Protein AF-0000000074100593 (afdb_homodimer)

Nearest PDB structures (foldseek):
  7r8c-assembly1_A  TM=8.767E-01  e=1.304E-09  Homo sapiens
  8i3d-assembly1_B  TM=8.468E-01  e=4.452E-08  Arabidopsis thaliana
  7r8b-assembly1_B  TM=9.069E-01  e=3.909E-07  Homo sapiens
  7jr7-assembly1_B  TM=8.847E-01  e=7.041E-07  Homo sapiens
  7r87-assembly1_B  TM=8.872E-01  e=1.388E-06  Homo sapiens

Organism: Heligmosomoides polygyrus (NCBI:txid6339)

pLDDT: mean 82.45, std 17.66, range [32.66, 98.19]

Foldseek 3Di:
DLVVLLVVLVVVLQVLLVVLFQPDDDLVCVLVVVVLLLCLLVVLLVSDQLVLQVVLLVVLVVVLVCVVVVNDDLVCVLVVVCVVCLVSLLVSSLVSLVRNLVRNPWDPDPVLSVLVSLLSSLLSLLSNLLSLLLNLQPSDSVRSSVCSCVLQVLLSCLLLSNDAPVRDDPVCVVVSVLRSSHDQLVNVCRTHPPVVVPPPPVPPNCVVPSCPVNPVPDSVVVVVSSVVSSVVSNVSSSVSNVVVSVVSD/DLVVLLVVLVVVLQVLLVVLFQPDDDLVCVLVVVVLLLCLLVVLLVSDQLVLQVVLLVVLVVVLVCVVVVNDDLVCVLVVVCVVCLVSLLVSSLVSLVRNLVRNPWDPDPVLSVLVSLLSSLLSLLSNLLSLLLNLQPSDSVRSSVCSCVLQVLLSCLLLSNDAPVRDDPVCVVVSVLRSSHDQLVNVCRTHPPVVVVPPPPPPSCVVCSCPVNPPPDSVVSVVSSVVSSVVSNVSSSVSNVVVSVVSD

InterPro domains:
  IPR013525 ABC-2 type transporter, transmembrane domain [PF01061] (4-182)
  IPR050352 ATP-binding cassette subfamily G transporters [PTHR48041] (4-238)

Secondary structure (DSSP, 8-state):
-HHHHHHHHHHHHHHHHHHTTT----GGGHHHHHHHHHHHHHHHHHHHHHHHHHHHHHHHHHHHHHHHTTS--HHHHHHHHHHHHTTHHHHHHHHHHHHHHHHTT----HHHHHHHHHHHHHHHHHHHHHHHHHHHHH-SHHHHHHHHHHHHHHHHHTSSSSS-GGGS-GGGHHHHHT-TTSPPHHHHHHHHHHHHHHSS--SS--------------HHHHHHHHHHHHHHHHHHHHHHHHHHHHHH-/-HHHHHHHHHHHHHHHHHHTTT----GGGHHHHHHHHHHHHHHHHHHHHHHHHHHHHHHHHHHHHHHHTTS--HHHHHHHHHHHHTTHHHHHHHHHHHHHHHHTT----HHHHHHHHHHHHHHHHHHHHHHHHHHHHH-SHHHHHHHHHHHHHHHHHTSSSSS-GGGS-GGGHHHHHT-TTSPPHHHHHHHHHHHHHHSS--SS--------------HHHHHHHHHHHHHHHHHHHHHHHHHHHHHH-

Radius of gyration: 22.61 Å; Cα contacts (8 Å, |Δi|>4): 669; chains: 2; bounding box: 53×69×55 Å

Solvent-accessible surface area (backbone atoms only — not comparable to full-atom values): 25545 Å² total; per-residue (Å²): 110,67,67,58,47,50,50,40,39,50,52,44,21,51,50,54,13,58,52,38,43,54,60,66,89,40,78,80,29,48,57,28,57,56,22,49,58,50,46,53,50,50,46,50,36,58,53,46,23,68,35,42,25,53,55,48,18,56,49,45,58,53,48,51,53,37,34,72,70,66,74,46,53,71,65,57,48,52,54,50,51,53,60,67,44,43,59,56,52,42,49,51,44,37,54,30,43,57,46,27,47,61,40,29,55,46,62,95,40,70,71,58,48,52,49,52,35,52,50,45,23,43,41,36,44,35,38,41,23,51,24,44,25,38,21,39,64,57,52,40,48,67,59,22,42,46,50,49,38,63,61,47,50,60,25,52,53,33,22,50,81,32,37,39,64,88,58,51,45,79,92,44,50,67,55,36,72,62,14,77,43,32,66,47,56,44,49,62,49,60,49,51,34,52,68,50,62,69,46,86,67,76,77,74,64,64,57,66,71,66,55,54,69,71,57,84,62,53,61,61,57,47,52,49,50,43,53,48,48,28,53,53,37,39,47,52,18,48,53,31,39,51,52,49,53,57,67,71,98,107,66,69,58,46,51,52,40,40,49,52,46,20,51,52,53,13,57,52,39,45,54,61,66,88,41,77,79,29,46,59,27,55,55,22,50,57,49,46,54,50,48,48,50,34,58,54,46,22,69,37,43,25,54,56,46,17,57,50,46,58,52,48,51,54,38,31,70,68,65,74,47,54,71,65,58,49,53,53,50,50,54,59,66,46,44,60,56,51,42,49,51,44,39,53,28,42,57,45,27,44,61,39,29,55,45,61,94,40,70,70,58,47,51,49,52,37,52,50,45,23,44,42,35,44,34,37,40,21,51,26,45,25,38,20,39,65,57,53,39,49,66,60,22,43,45,49,48,39,61,61,48,51,62,26,52,52,34,23,47,80,31,35,36,63,86,57,50,45,79,92,45,50,67,55,37,72,63,14,77,43,32,65,47,55,45,48,62,47,58,49,52,34,52,68,51,62,68,45,86,69,77,77,73,63,65,56,65,69,65,52,53,67,71,57,84,61,53,60,62,57,46,51,48,50,44,51,48,49,28,53,52,37,39,47,50,18,49,52,32,40,50,52,49,52,57,66,71,98

Structure (mmCIF, N/CA/C/O backbone):
data_AF-0000000074100593-mo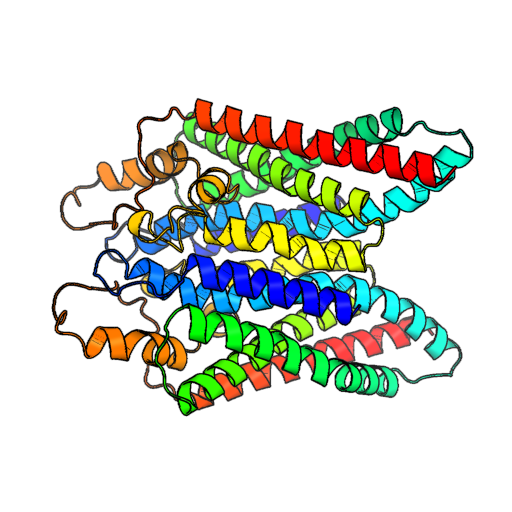del_v1
#
loop_
_entity.id
_entity.type
_entity.pdbx_description
1 polymer 'ABC2_membrane domain-containing protein'
#
loop_
_atom_site.group_PDB
_atom_site.id
_atom_site.type_symbol
_atom_site.label_atom_id
_atom_site.label_alt_id
_atom_site.label_comp_id
_atom_site.label_asym_id
_atom_site.label_entity_id
_atom_site.label_seq_id
_atom_site.pdbx_PDB_ins_code
_atom_site.Cartn_x
_atom_site.Cartn_y
_atom_site.Cartn_z
_atom_site.occupancy
_atom_site.B_iso_or_equiv
_atom_site.auth_seq_id
_atom_site.auth_comp_id
_atom_site.auth_asym_id
_atom_site.auth_atom_id
_atom_site.pdbx_PDB_model_num
ATOM 1 N N . LEU A 1 1 ? -10.727 -18.328 1.391 1 80.25 1 LEU A N 1
ATOM 2 C CA . LEU A 1 1 ? -10.023 -17.062 1.415 1 80.25 1 LEU A CA 1
ATOM 3 C C . LEU A 1 1 ? -10.859 -15.992 2.115 1 80.25 1 LEU A C 1
ATOM 5 O O . LEU A 1 1 ? -10.328 -15.18 2.879 1 80.25 1 LEU A O 1
ATOM 9 N N . ILE A 1 2 ? -12.227 -16.234 2.109 1 85.88 2 ILE A N 1
ATOM 10 C CA . ILE A 1 2 ? -13.102 -15.211 2.682 1 85.88 2 ILE A CA 1
ATOM 11 C C . ILE A 1 2 ? -12.938 -15.188 4.199 1 85.88 2 ILE A C 1
ATOM 13 O O . ILE A 1 2 ? -12.992 -14.125 4.82 1 85.88 2 ILE A O 1
ATOM 17 N N . LYS A 1 3 ? -12.688 -16.312 4.816 1 91.25 3 LYS A N 1
ATOM 18 C CA . LYS A 1 3 ? -12.5 -16.375 6.266 1 91.25 3 LYS A CA 1
ATOM 19 C C . LYS A 1 3 ? -11.211 -15.664 6.68 1 91.25 3 LYS A C 1
ATOM 21 O O . LYS A 1 3 ? -11.188 -14.945 7.684 1 91.25 3 LYS A O 1
ATOM 26 N N . VAL A 1 4 ? -10.211 -15.828 5.914 1 91.81 4 VAL A N 1
ATOM 27 C CA . VAL A 1 4 ? -8.922 -15.195 6.195 1 91.81 4 VAL A CA 1
ATOM 28 C C . VAL A 1 4 ? -9.039 -13.688 6.016 1 91.81 4 VAL A C 1
ATOM 30 O O . VAL A 1 4 ? -8.508 -12.914 6.816 1 91.81 4 VAL A O 1
ATOM 33 N N . GLN A 1 5 ? -9.773 -13.281 5.016 1 94.44 5 GLN A N 1
ATOM 34 C CA . GLN A 1 5 ? -9.969 -11.859 4.75 1 94.44 5 GLN A CA 1
ATOM 35 C C . GLN A 1 5 ? -10.805 -11.203 5.848 1 94.44 5 GLN A C 1
ATOM 37 O O . GLN A 1 5 ? -10.555 -10.055 6.219 1 94.44 5 GLN A O 1
ATOM 42 N N . LEU A 1 6 ? -11.789 -11.961 6.262 1 95.12 6 LEU A N 1
ATOM 43 C CA . LEU A 1 6 ? -12.602 -11.453 7.363 1 95.12 6 LEU A CA 1
ATOM 44 C C . LEU A 1 6 ? -11.75 -11.25 8.617 1 95.12 6 LEU A C 1
ATOM 46 O O . LEU A 1 6 ? -11.875 -10.234 9.297 1 95.12 6 LEU A O 1
ATOM 50 N N . PHE A 1 7 ? -10.969 -12.219 8.867 1 95.94 7 PHE A N 1
ATOM 51 C CA . PHE A 1 7 ? -10.062 -12.125 10.008 1 95.94 7 PHE A CA 1
ATOM 52 C C . PHE A 1 7 ? -9.141 -10.922 9.859 1 95.94 7 PHE A C 1
ATOM 54 O O . PHE A 1 7 ? -8.961 -10.148 10.805 1 95.94 7 PHE A O 1
ATOM 61 N N . GLN A 1 8 ? -8.555 -10.82 8.719 1 95.38 8 GLN A N 1
ATOM 62 C CA . GLN A 1 8 ? -7.656 -9.711 8.438 1 95.38 8 GLN A CA 1
ATOM 63 C C . GLN A 1 8 ? -8.367 -8.375 8.586 1 95.38 8 GLN A C 1
ATOM 65 O O . GLN A 1 8 ? -7.816 -7.43 9.164 1 95.38 8 GLN A O 1
ATOM 70 N N . THR A 1 9 ? -9.594 -8.273 8.078 1 96.19 9 THR A N 1
ATOM 71 C CA . THR A 1 9 ? -10.367 -7.039 8.133 1 96.19 9 THR A CA 1
ATOM 72 C C . THR A 1 9 ? -10.68 -6.656 9.578 1 96.19 9 THR A C 1
ATOM 74 O O . THR A 1 9 ? -10.531 -5.492 9.961 1 96.19 9 THR A O 1
ATOM 77 N N . MET A 1 10 ? -10.992 -7.613 10.32 1 96.81 10 MET A N 1
ATOM 78 C CA . MET A 1 10 ? -11.336 -7.367 11.719 1 96.81 10 MET A CA 1
ATOM 79 C C . MET A 1 10 ? -10.109 -6.918 12.508 1 96.81 10 MET A C 1
ATOM 81 O O . MET A 1 10 ? -10.18 -5.965 13.289 1 96.81 10 MET A O 1
ATOM 85 N N . ILE A 1 11 ? -9.016 -7.539 12.305 1 95.88 11 ILE A N 1
ATOM 86 C CA . ILE A 1 11 ? -7.789 -7.211 13.031 1 95.88 11 ILE A CA 1
ATOM 87 C C . ILE A 1 11 ? -7.332 -5.805 12.656 1 95.88 11 ILE A C 1
ATOM 89 O O . ILE A 1 11 ? -7.016 -4.992 13.531 1 95.88 11 ILE A O 1
ATOM 93 N N . CYS A 1 12 ? -7.285 -5.516 11.383 1 94.75 12 CYS A N 1
ATOM 94 C CA . CYS A 1 12 ? -6.867 -4.195 10.922 1 94.75 12 CYS A CA 1
ATOM 95 C C . CYS A 1 12 ? -7.809 -3.113 11.438 1 94.75 12 CYS A C 1
ATOM 97 O O . CYS A 1 12 ? -7.367 -2.039 11.852 1 94.75 12 CYS A O 1
ATOM 99 N N . ALA A 1 13 ? -9.102 -3.455 11.422 1 95.44 13 ALA A N 1
ATOM 100 C CA . ALA A 1 13 ? -10.094 -2.496 11.898 1 95.44 13 ALA A CA 1
ATOM 101 C C . ALA A 1 13 ? -9.93 -2.229 13.391 1 95.44 13 ALA A C 1
ATOM 103 O O . ALA A 1 13 ? -9.984 -1.077 13.836 1 95.44 13 ALA A O 1
ATOM 104 N N . LEU A 1 14 ? -9.719 -3.271 14.141 1 94.88 14 LEU A N 1
ATOM 105 C CA . LEU A 1 14 ? -9.562 -3.135 15.586 1 94.88 14 LEU A CA 1
ATOM 106 C C . LEU A 1 14 ? -8.297 -2.359 15.93 1 94.88 14 LEU A C 1
ATOM 108 O O . LEU A 1 14 ? -8.305 -1.5 16.812 1 94.88 14 LEU A O 1
ATOM 112 N N . ILE A 1 15 ? -7.27 -2.621 15.234 1 91.31 15 ILE A N 1
ATOM 113 C CA . ILE A 1 15 ? -6.02 -1.914 15.477 1 91.31 15 ILE A CA 1
ATOM 114 C C . ILE A 1 15 ? -6.191 -0.432 15.148 1 91.31 15 ILE A C 1
ATOM 116 O O . ILE A 1 15 ? -5.832 0.432 15.953 1 91.31 15 ILE A O 1
ATOM 120 N N . THR A 1 16 ? -6.754 -0.162 14.016 1 89.69 16 THR A N 1
ATOM 121 C CA . THR A 1 16 ? -6.98 1.224 13.617 1 89.69 16 THR A CA 1
ATOM 122 C C . THR A 1 16 ? -7.914 1.924 14.602 1 89.69 16 THR A C 1
ATOM 124 O O . THR A 1 16 ? -7.676 3.072 14.977 1 89.69 16 THR A O 1
ATOM 127 N N . GLY A 1 17 ? -8.938 1.24 14.984 1 89.69 17 GLY A N 1
ATOM 128 C CA . GLY A 1 17 ? -9.859 1.793 15.961 1 89.69 17 GLY A CA 1
ATOM 129 C C . GLY A 1 17 ? -9.211 2.074 17.297 1 89.69 17 GLY A C 1
ATOM 130 O O . GLY A 1 17 ? -9.531 3.072 17.953 1 89.69 17 GLY A O 1
ATOM 131 N N . MET A 1 18 ? -8.312 1.251 17.688 1 90.25 18 MET A N 1
ATOM 132 C CA . MET A 1 18 ? -7.621 1.434 18.953 1 90.25 18 MET A CA 1
ATOM 133 C C . MET A 1 18 ? -6.633 2.592 18.875 1 90.25 18 MET A C 1
ATOM 135 O O . MET A 1 18 ? -6.434 3.311 19.859 1 90.25 18 MET A O 1
ATOM 139 N N . VAL A 1 19 ? -6.035 2.764 17.828 1 86.44 19 VAL A N 1
ATOM 140 C CA . VAL A 1 19 ? -5.07 3.84 17.625 1 86.44 19 VAL A CA 1
ATOM 141 C C . VAL A 1 19 ? -5.777 5.191 17.719 1 86.44 19 VAL A C 1
ATOM 143 O O . VAL A 1 19 ? -5.254 6.137 18.312 1 86.44 19 VAL A O 1
ATOM 146 N N . TYR A 1 20 ? -6.898 5.25 17.156 1 85.5 20 TYR A N 1
ATOM 147 C CA . TYR A 1 20 ? -7.629 6.512 17.125 1 85.5 20 TYR A CA 1
ATOM 148 C C . TYR A 1 20 ? -8.82 6.473 18.078 1 85.5 20 TYR A C 1
ATOM 150 O O . TYR A 1 20 ? -9.844 7.113 17.828 1 85.5 20 TYR A O 1
ATOM 158 N N . PHE A 1 21 ? -8.656 5.715 19.109 1 87.62 21 PHE A N 1
ATOM 159 C CA . PHE A 1 21 ? -9.773 5.504 20.016 1 87.62 21 PHE A CA 1
ATOM 160 C C . PHE A 1 21 ? -10.203 6.816 20.672 1 87.62 21 PHE A C 1
ATOM 162 O O . PHE A 1 21 ? -9.445 7.41 21.438 1 87.62 21 PHE A O 1
ATOM 169 N N . GLN A 1 22 ? -11.359 7.305 20.344 1 82.38 22 GLN A N 1
ATOM 170 C CA . GLN A 1 22 ? -11.984 8.484 20.922 1 82.38 22 GLN A CA 1
ATOM 171 C C . GLN A 1 22 ? -10.984 9.633 21.062 1 82.38 22 GLN A C 1
ATOM 173 O O . GLN A 1 22 ? -10.859 10.227 22.141 1 82.38 22 GLN A O 1
ATOM 178 N N . THR A 1 23 ? -10.391 9.953 20.016 1 75.62 23 THR A N 1
ATOM 179 C CA . THR A 1 23 ? -9.43 11.047 20 1 75.62 23 THR A CA 1
ATOM 180 C C . THR A 1 23 ? -10.117 12.375 20.312 1 75.62 23 THR A C 1
ATOM 182 O O . THR A 1 23 ? -11.125 12.719 19.703 1 75.62 23 THR A O 1
ATOM 185 N N . ALA A 1 24 ? -9.562 13.008 21.359 1 71.44 24 ALA A N 1
ATOM 186 C CA . ALA A 1 24 ? -10.141 14.281 21.781 1 71.44 24 ALA A CA 1
ATOM 187 C C . ALA A 1 24 ? -9.875 15.375 20.75 1 71.44 24 ALA A C 1
ATOM 189 O O . ALA A 1 24 ? -8.805 15.406 20.141 1 71.44 24 ALA A O 1
ATOM 190 N N . ILE A 1 25 ? -10.797 16.125 20.562 1 67.75 25 ILE A N 1
ATOM 191 C CA . ILE A 1 25 ? -10.664 17.219 19.609 1 67.75 25 ILE A CA 1
ATOM 192 C C . ILE A 1 25 ? -10.016 18.422 20.281 1 67.75 25 ILE A C 1
ATOM 194 O O . ILE A 1 25 ? -10.57 18.984 21.219 1 67.75 25 ILE A O 1
ATOM 198 N N . SER A 1 26 ? -8.789 18.547 19.969 1 67.81 26 SER A N 1
ATOM 199 C CA . SER A 1 26 ? -8.039 19.719 20.406 1 67.81 26 SER A CA 1
ATOM 200 C C . SER A 1 26 ? -7.18 20.281 19.281 1 67.81 26 SER A C 1
ATOM 202 O O . SER A 1 26 ? -7.062 19.672 18.219 1 67.81 26 SER A O 1
ATOM 204 N N . ALA A 1 27 ? -6.711 21.516 19.406 1 62.88 27 ALA A N 1
ATOM 205 C CA . ALA A 1 27 ? -5.836 22.125 18.406 1 62.88 27 ALA A CA 1
ATOM 206 C C . ALA A 1 27 ? -4.613 21.25 18.141 1 62.88 27 ALA A C 1
ATOM 208 O O . ALA A 1 27 ? -4.137 21.172 17 1 62.88 27 ALA A O 1
ATOM 209 N N . ASP A 1 28 ? -4.277 20.531 19.188 1 65.38 28 ASP A N 1
ATOM 210 C CA . ASP A 1 28 ? -3.066 19.719 19.078 1 65.38 28 ASP A CA 1
ATOM 211 C C . ASP A 1 28 ? -3.355 18.391 18.391 1 65.38 28 ASP A C 1
ATOM 213 O O . ASP A 1 28 ? -2.445 17.75 17.859 1 65.38 28 ASP A O 1
ATOM 217 N N . THR A 1 29 ? -4.676 18.078 18.328 1 70.06 29 THR A N 1
ATOM 218 C CA . THR A 1 29 ? -4.984 16.75 17.797 1 70.06 29 THR A CA 1
ATOM 219 C C . THR A 1 29 ? -5.742 16.859 16.484 1 70.06 29 THR A C 1
ATOM 221 O O . THR A 1 29 ? -6.25 15.859 15.961 1 70.06 29 THR A O 1
ATOM 224 N N . ILE A 1 30 ? -5.766 18.062 15.961 1 67.69 30 ILE A N 1
ATOM 225 C CA . ILE A 1 30 ? -6.539 18.281 14.742 1 67.69 30 ILE A CA 1
ATOM 226 C C . ILE A 1 30 ? -5.961 17.453 13.602 1 67.69 30 ILE A C 1
ATOM 228 O O . ILE A 1 30 ? -6.703 16.891 12.797 1 67.69 30 ILE A O 1
ATOM 232 N N . ILE A 1 31 ? -4.648 17.375 13.531 1 68.5 31 ILE A N 1
ATOM 233 C CA . ILE A 1 31 ? -3.986 16.609 12.492 1 68.5 31 ILE A CA 1
ATOM 234 C C . ILE A 1 31 ? -4.367 15.133 12.625 1 68.5 31 ILE A C 1
ATOM 236 O O . ILE A 1 31 ? -4.594 14.445 11.625 1 68.5 31 ILE A O 1
ATOM 240 N N . SER A 1 32 ? -4.57 14.734 13.867 1 74.88 32 SER A N 1
ATOM 241 C CA . SER A 1 32 ? -4.91 13.336 14.109 1 74.88 32 SER A CA 1
ATOM 242 C C . SER A 1 32 ? -6.34 13.031 13.672 1 74.88 32 SER A C 1
ATOM 244 O O . SER A 1 32 ? -6.629 11.922 13.219 1 74.88 32 SER A O 1
ATOM 246 N N . ILE A 1 33 ? -7.113 13.984 13.766 1 72.19 33 ILE A N 1
ATOM 247 C CA . ILE A 1 33 ? -8.5 13.781 13.359 1 72.19 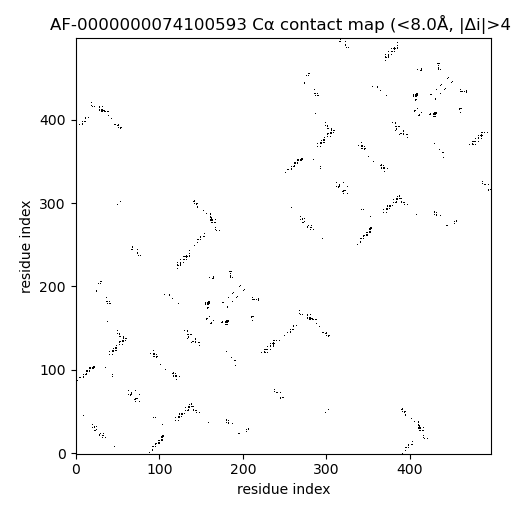33 ILE A CA 1
ATOM 248 C C . ILE A 1 33 ? -8.57 13.641 11.836 1 72.19 33 ILE A C 1
ATOM 250 O O . ILE A 1 33 ? -9.273 12.758 11.328 1 72.19 33 ILE A O 1
ATOM 254 N N . ASN A 1 34 ? -7.809 14.461 11.156 1 71.44 34 ASN A N 1
ATOM 255 C CA . ASN A 1 34 ? -7.727 14.312 9.711 1 71.44 34 ASN A CA 1
ATOM 256 C C . ASN A 1 34 ? -7.055 13 9.32 1 71.44 34 ASN A C 1
ATOM 258 O O . ASN A 1 34 ? -7.406 12.391 8.305 1 71.44 34 ASN A O 1
ATOM 262 N N . GLY A 1 35 ? -6.168 12.609 10.164 1 77.19 35 GLY A N 1
ATOM 263 C CA . GLY A 1 35 ? -5.461 11.359 9.93 1 77.19 35 GLY A CA 1
ATOM 264 C C . GLY A 1 35 ? -6.363 10.141 9.984 1 77.19 35 GLY A C 1
ATOM 265 O O . GLY A 1 35 ? -6.148 9.172 9.258 1 77.19 35 GLY A O 1
ATOM 266 N N . ILE A 1 36 ? -7.438 10.258 10.75 1 78.25 36 ILE A N 1
ATOM 267 C CA . ILE A 1 36 ? -8.367 9.133 10.875 1 78.25 36 ILE A CA 1
ATOM 268 C C . ILE A 1 36 ? -9.062 8.891 9.539 1 78.25 36 ILE A C 1
ATOM 270 O O . ILE A 1 36 ? -9.156 7.75 9.078 1 78.25 36 ILE A O 1
ATOM 274 N N . LEU A 1 37 ? -9.484 9.938 8.922 1 76 37 LEU A N 1
ATOM 275 C CA . LEU A 1 37 ? -10.234 9.812 7.684 1 76 37 LEU A CA 1
ATOM 276 C C . LEU A 1 37 ? -9.344 9.312 6.555 1 76 37 LEU A C 1
ATOM 278 O O . LEU A 1 37 ? -9.75 8.453 5.762 1 76 37 LEU A O 1
ATOM 282 N N . PHE A 1 38 ? -8.219 9.797 6.543 1 78.88 38 PHE A N 1
ATOM 283 C CA . PHE A 1 38 ? -7.293 9.367 5.504 1 78.88 38 PHE A CA 1
ATOM 284 C C . PHE A 1 38 ? -6.891 7.914 5.703 1 78.88 38 PHE A C 1
ATOM 286 O O . PHE A 1 38 ? -6.77 7.156 4.738 1 78.88 38 PHE A O 1
ATOM 293 N N . ASN A 1 39 ? -6.719 7.57 6.938 1 83.5 39 ASN A N 1
ATOM 294 C CA . ASN A 1 39 ? -6.352 6.184 7.223 1 83.5 39 ASN A CA 1
ATOM 295 C C . ASN A 1 39 ? -7.484 5.223 6.875 1 83.5 39 ASN A C 1
ATOM 297 O O . ASN A 1 39 ? -7.234 4.098 6.441 1 83.5 39 ASN A O 1
ATOM 301 N N . LEU A 1 40 ? -8.633 5.691 7.074 1 83.44 40 LEU A N 1
ATOM 302 C CA . LEU A 1 40 ? -9.781 4.855 6.75 1 83.44 40 LEU A CA 1
ATOM 303 C C . LEU A 1 40 ? -9.797 4.504 5.27 1 83.44 40 LEU A C 1
ATOM 305 O O . LEU A 1 40 ? -9.883 3.328 4.906 1 83.44 40 LEU A O 1
ATOM 309 N N . VAL A 1 41 ? -9.594 5.5 4.43 1 82.56 41 VAL A N 1
ATOM 310 C CA . VAL A 1 41 ? -9.648 5.305 2.986 1 82.56 41 VAL A CA 1
ATOM 311 C C . VAL A 1 41 ? -8.43 4.5 2.533 1 82.56 41 VAL A C 1
ATOM 313 O O . VAL A 1 41 ? -8.562 3.541 1.766 1 82.56 41 VAL A O 1
ATOM 316 N N . ARG A 1 42 ? -7.352 4.879 2.996 1 85.81 42 ARG A N 1
ATOM 317 C CA . ARG A 1 42 ? -6.109 4.227 2.602 1 85.81 42 ARG A CA 1
ATOM 318 C C . ARG A 1 42 ? -6.098 2.762 3.021 1 85.81 42 ARG A C 1
ATOM 320 O O . ARG A 1 42 ? -5.711 1.889 2.242 1 85.81 42 ARG A O 1
ATOM 327 N N . ASN A 1 43 ? -6.531 2.486 4.254 1 90.44 43 ASN A N 1
ATOM 328 C CA . ASN A 1 43 ? -6.508 1.122 4.77 1 90.44 43 ASN A CA 1
ATOM 329 C C . ASN A 1 43 ? -7.398 0.196 3.945 1 90.44 43 ASN A C 1
ATOM 331 O O . ASN A 1 43 ? -7.023 -0.946 3.67 1 90.44 43 ASN A O 1
ATOM 335 N N . LEU A 1 44 ? -8.523 0.689 3.59 1 89.31 44 LEU A N 1
ATOM 336 C CA . LEU A 1 44 ? -9.43 -0.12 2.783 1 89.31 44 LEU A CA 1
ATOM 337 C C . LEU A 1 44 ? -8.797 -0.478 1.443 1 89.31 44 LEU A C 1
ATOM 339 O O . LEU A 1 44 ? -8.898 -1.62 0.99 1 89.31 44 LEU A O 1
ATOM 343 N N . ASN A 1 45 ? -8.148 0.454 0.863 1 87.31 45 ASN A N 1
ATOM 344 C CA . ASN A 1 45 ? -7.484 0.21 -0.413 1 87.31 45 ASN A CA 1
ATOM 345 C C . ASN A 1 45 ? -6.316 -0.764 -0.262 1 87.31 45 ASN A C 1
ATOM 347 O O . ASN A 1 45 ? -6.184 -1.704 -1.047 1 87.31 45 ASN A O 1
ATOM 351 N N . PHE A 1 46 ? -5.609 -0.631 0.78 1 87.06 46 PHE A N 1
ATOM 352 C CA . PHE A 1 46 ? -4.41 -1.441 0.963 1 87.06 46 PHE A CA 1
ATOM 353 C C . PHE A 1 46 ? -4.773 -2.861 1.379 1 87.06 46 PHE A C 1
ATOM 355 O O . PHE A 1 46 ? -4.043 -3.809 1.079 1 87.06 46 PHE A O 1
ATOM 362 N N . MET A 1 47 ? -5.859 -2.986 1.997 1 90.81 47 MET A N 1
ATOM 363 C CA . MET A 1 47 ? -6.262 -4.305 2.482 1 90.81 47 MET A CA 1
ATOM 364 C C . MET A 1 47 ? -6.715 -5.195 1.328 1 90.81 47 MET A C 1
ATOM 366 O O . MET A 1 47 ? -6.461 -6.398 1.333 1 90.81 47 MET A O 1
ATOM 370 N N . PHE A 1 48 ? -7.242 -4.578 0.292 1 93.69 48 PHE A N 1
ATOM 371 C CA . PHE A 1 48 ? -7.93 -5.445 -0.658 1 93.69 48 PHE A CA 1
ATOM 372 C C . PHE A 1 48 ? -7.312 -5.32 -2.047 1 93.69 48 PHE A C 1
ATOM 374 O O . PHE A 1 48 ? -7.363 -6.266 -2.838 1 93.69 48 PHE A O 1
ATOM 381 N N . GLN A 1 49 ? -6.723 -4.262 -2.342 1 94.62 49 GLN A N 1
ATOM 382 C CA . GLN A 1 49 ? -6.34 -3.98 -3.723 1 94.62 49 GLN A CA 1
ATOM 383 C C . GLN A 1 49 ? -5.188 -4.875 -4.168 1 94.62 49 GLN A C 1
ATOM 385 O O . GLN A 1 49 ? -5.277 -5.551 -5.195 1 94.62 49 GLN A O 1
ATOM 390 N N . PHE A 1 50 ? -4.137 -4.93 -3.393 1 93.06 50 PHE A N 1
ATOM 391 C CA . PHE A 1 50 ? -2.951 -5.68 -3.793 1 93.06 50 PHE A CA 1
ATOM 392 C C . PHE A 1 50 ? -3.191 -7.18 -3.674 1 93.06 50 PHE A C 1
ATOM 394 O O . PHE A 1 50 ? -2.686 -7.961 -4.484 1 93.06 50 PHE A O 1
ATOM 401 N N . GLN A 1 51 ? -3.979 -7.535 -2.746 1 93.31 51 GLN A N 1
ATOM 402 C CA . GLN A 1 51 ? -4.254 -8.953 -2.525 1 93.31 51 GLN A CA 1
ATOM 403 C C . GLN A 1 51 ? -5.141 -9.516 -3.635 1 93.31 51 GLN A C 1
ATOM 405 O O . GLN A 1 51 ? -5.094 -10.711 -3.922 1 93.31 51 GLN A O 1
ATOM 410 N N . ALA A 1 52 ? -5.875 -8.703 -4.277 1 95 52 ALA A N 1
ATOM 411 C CA . ALA A 1 52 ? -6.812 -9.148 -5.305 1 95 52 ALA A CA 1
ATOM 412 C C . ALA A 1 52 ? -6.078 -9.578 -6.57 1 95 52 ALA A C 1
ATOM 414 O O . ALA A 1 52 ? -6.531 -10.477 -7.285 1 95 52 ALA A O 1
ATOM 415 N N . VAL A 1 53 ? -4.926 -9.102 -6.812 1 96.25 53 VAL A N 1
ATOM 416 C CA . VAL A 1 53 ? -4.258 -9.266 -8.094 1 96.25 53 VAL A CA 1
ATOM 417 C C . VAL A 1 53 ? -3.828 -10.727 -8.273 1 96.25 53 VAL A C 1
ATOM 419 O O . VAL A 1 53 ? -4.164 -11.359 -9.273 1 96.25 53 VAL A O 1
ATOM 422 N N . PRO A 1 54 ? -3.152 -11.305 -7.281 1 95.06 54 PRO A N 1
ATOM 423 C CA . PRO A 1 54 ? -2.762 -12.703 -7.484 1 95.06 54 PRO A CA 1
ATOM 424 C C . PRO A 1 54 ? -3.963 -13.641 -7.609 1 95.06 54 PRO A C 1
ATOM 426 O O . PRO A 1 54 ? -3.908 -14.617 -8.352 1 95.06 54 PRO A O 1
ATOM 429 N N . VAL A 1 55 ? -4.996 -13.352 -6.941 1 92.81 55 VAL A N 1
ATOM 430 C CA . VAL A 1 55 ? -6.203 -14.172 -7.023 1 92.81 55 VAL A CA 1
ATOM 431 C C . VAL A 1 55 ? -6.809 -14.062 -8.422 1 92.81 55 VAL A C 1
ATOM 433 O O . VAL A 1 55 ? -7.184 -15.078 -9.023 1 92.81 55 VAL A O 1
ATOM 436 N N . LEU A 1 56 ? -6.816 -12.914 -8.945 1 95.69 56 LEU A N 1
ATOM 437 C CA . LEU A 1 56 ? -7.402 -12.672 -10.25 1 95.69 56 LEU A CA 1
ATOM 438 C C . LEU A 1 56 ? -6.566 -13.312 -11.352 1 95.69 56 LEU A C 1
ATOM 440 O O . LEU A 1 56 ? -7.109 -13.93 -12.273 1 95.69 56 LEU A O 1
ATOM 444 N N . THR A 1 57 ? -5.273 -13.203 -11.258 1 95.19 57 THR A N 1
ATOM 445 C CA . THR A 1 57 ? -4.41 -13.734 -12.305 1 95.19 57 THR A CA 1
ATOM 446 C C . THR A 1 57 ? -4.434 -15.266 -12.297 1 95.19 57 THR A C 1
ATOM 448 O O . THR A 1 57 ? -4.363 -15.898 -13.352 1 95.19 57 THR A O 1
ATOM 451 N N . MET A 1 58 ? -4.512 -15.828 -11.109 1 92.56 58 MET A N 1
ATOM 452 C CA . MET A 1 58 ? -4.613 -17.281 -11.023 1 92.56 58 MET A CA 1
ATOM 453 C C . MET A 1 58 ? -5.902 -17.781 -11.672 1 92.56 58 MET A C 1
ATOM 455 O O . MET A 1 58 ? -5.891 -18.766 -12.406 1 92.56 58 MET A O 1
ATOM 459 N N . GLU A 1 59 ? -6.945 -17.078 -11.398 1 93.25 59 GLU A N 1
ATOM 460 C CA . GLU A 1 59 ? -8.234 -17.453 -11.977 1 93.25 59 GLU A CA 1
ATOM 461 C C . GLU A 1 59 ? -8.25 -17.219 -13.484 1 93.25 59 GLU A C 1
ATOM 463 O O . GLU A 1 59 ? -8.906 -17.953 -14.227 1 93.25 59 GLU A O 1
ATOM 468 N N . LEU A 1 60 ? -7.582 -16.203 -13.875 1 93.62 60 LEU A N 1
ATOM 469 C CA . LEU A 1 60 ? -7.52 -15.844 -15.281 1 93.62 60 LEU A CA 1
ATOM 470 C C . LEU A 1 60 ? -6.879 -16.969 -16.094 1 93.62 60 LEU A C 1
ATOM 472 O O . LEU A 1 60 ? -7.332 -17.266 -17.203 1 93.62 60 LEU A O 1
ATOM 476 N N . THR A 1 61 ? -5.844 -17.547 -15.57 1 91.31 61 THR A N 1
ATOM 477 C CA . THR A 1 61 ? -5.156 -18.641 -16.25 1 91.31 61 THR A CA 1
ATOM 478 C C . THR A 1 61 ? -6.086 -19.828 -16.438 1 91.31 61 THR A C 1
ATOM 480 O O . THR A 1 61 ? -6.105 -20.453 -17.516 1 91.31 61 THR A O 1
ATOM 483 N N . ILE A 1 62 ? -6.848 -20.094 -15.461 1 92.69 62 ILE A N 1
ATOM 484 C CA . ILE A 1 62 ? -7.812 -21.188 -15.516 1 92.69 62 ILE A CA 1
ATOM 485 C C . ILE A 1 62 ? -8.93 -20.844 -16.5 1 92.69 62 ILE A C 1
ATOM 487 O O . ILE A 1 62 ? -9.32 -21.672 -17.312 1 92.69 62 ILE A O 1
ATOM 491 N N . MET A 1 63 ? -9.375 -19.656 -16.406 1 93.69 63 MET A N 1
ATOM 492 C CA . MET A 1 63 ? -10.477 -19.203 -17.266 1 93.69 63 MET A CA 1
ATOM 493 C C . MET A 1 63 ? -10.078 -19.25 -18.734 1 93.69 63 MET A C 1
ATOM 495 O O . MET A 1 63 ? -10.883 -19.641 -19.578 1 93.69 63 MET A O 1
ATOM 499 N N . LEU A 1 64 ? -8.898 -18.906 -19.094 1 93.62 64 LEU A N 1
ATOM 500 C CA . LEU A 1 64 ? -8.438 -18.906 -20.469 1 93.62 64 LEU A CA 1
ATOM 501 C C . LEU A 1 64 ? -8.398 -20.328 -21.031 1 93.62 64 LEU A C 1
ATOM 503 O O . LEU A 1 64 ? -8.727 -20.547 -22.203 1 93.62 64 LEU A O 1
ATOM 507 N N . ARG A 1 65 ? -8.055 -21.234 -20.156 1 92.69 65 ARG A N 1
ATOM 508 C CA . ARG A 1 65 ? -8.047 -22.625 -20.562 1 92.69 65 ARG A CA 1
ATOM 509 C C . ARG A 1 65 ? -9.461 -23.141 -20.812 1 92.69 65 ARG A C 1
ATOM 511 O O . ARG A 1 65 ? -9.727 -23.812 -21.797 1 92.69 65 ARG A O 1
ATOM 518 N N . GLU A 1 66 ? -10.297 -22.797 -19.938 1 92.12 66 GLU A N 1
ATOM 519 C CA . GLU A 1 66 ? -11.688 -23.219 -20.047 1 92.12 66 GLU A CA 1
ATOM 520 C C . GLU A 1 66 ? -12.367 -22.562 -21.234 1 92.12 66 GLU A C 1
ATOM 522 O O . GLU A 1 66 ? -13.219 -23.156 -21.891 1 92.12 66 GLU A O 1
ATOM 527 N N . ASN A 1 67 ? -12.039 -21.391 -21.484 1 92.69 67 ASN A N 1
ATOM 528 C CA . ASN A 1 67 ? -12.578 -20.656 -22.641 1 92.69 67 ASN A CA 1
ATOM 529 C C . ASN A 1 67 ? -12.125 -21.281 -23.953 1 92.69 67 ASN A C 1
ATOM 531 O O . ASN A 1 67 ? -12.914 -21.422 -24.891 1 92.69 67 ASN A O 1
ATOM 535 N N . ALA A 1 68 ? -10.914 -21.609 -24.016 1 92 68 ALA A N 1
ATOM 536 C CA . ALA A 1 68 ? -10.359 -22.25 -25.219 1 92 68 ALA A CA 1
ATOM 537 C C . ALA A 1 68 ? -11.039 -23.594 -25.484 1 92 68 ALA A C 1
ATOM 539 O O . ALA A 1 68 ? -11.188 -24 -26.641 1 92 68 ALA A O 1
ATOM 540 N N . ASN A 1 69 ? -11.469 -24.188 -24.391 1 93.12 69 ASN A N 1
ATOM 541 C CA . ASN A 1 69 ? -12.156 -25.469 -24.516 1 93.12 69 ASN A CA 1
ATOM 542 C C . ASN A 1 69 ? -13.656 -25.281 -24.75 1 93.12 69 ASN A C 1
ATOM 544 O O . ASN A 1 69 ? -14.406 -26.266 -24.812 1 93.12 69 ASN A O 1
ATOM 548 N N . GLY A 1 70 ? -14.094 -24.062 -24.781 1 89.62 70 GLY A N 1
ATOM 549 C CA . GLY A 1 70 ? -15.477 -23.75 -25.109 1 89.62 70 GLY A CA 1
ATOM 550 C C . GLY A 1 70 ? -16.422 -23.922 -23.938 1 89.62 70 GLY A C 1
ATOM 551 O O . GLY A 1 70 ? -17.625 -24.031 -24.109 1 89.62 70 GLY A O 1
ATOM 552 N N . ILE A 1 71 ? -15.891 -23.969 -22.766 1 88.38 71 ILE A N 1
ATOM 553 C CA . ILE A 1 71 ? -16.703 -24.203 -21.594 1 88.38 71 ILE A CA 1
ATOM 554 C C . ILE A 1 71 ? -17.422 -22.922 -21.188 1 88.38 71 ILE A C 1
ATOM 556 O O . ILE A 1 71 ? -18.625 -22.922 -20.906 1 88.38 71 ILE A O 1
ATOM 560 N N . TYR A 1 72 ? -16.578 -21.781 -21.094 1 86.19 72 TYR A N 1
ATOM 561 C CA . TYR A 1 72 ? -17.109 -20.484 -20.703 1 86.19 72 TYR A CA 1
ATOM 562 C C . TYR A 1 72 ? -16.766 -19.422 -21.734 1 86.19 72 TYR A C 1
ATOM 564 O O . TYR A 1 72 ? -15.703 -19.469 -22.359 1 86.19 72 TYR A O 1
ATOM 572 N N . THR A 1 73 ? -17.719 -18.5 -21.828 1 92.12 73 THR A N 1
ATOM 573 C CA . THR A 1 73 ? -17.391 -17.312 -22.594 1 92.12 73 THR A CA 1
ATOM 574 C C . THR A 1 73 ? -16.75 -16.25 -21.688 1 92.12 73 THR A C 1
ATOM 576 O O . THR A 1 73 ? -16.922 -16.297 -20.453 1 92.12 73 THR A O 1
ATOM 579 N N . SER A 1 74 ? -15.984 -15.367 -22.234 1 94.81 74 SER A N 1
ATOM 580 C CA . SER A 1 74 ? -15.336 -14.297 -21.484 1 94.81 74 SER A CA 1
ATOM 581 C C . SER A 1 74 ? -16.375 -13.438 -20.766 1 94.81 74 SER A C 1
ATOM 583 O O . SER A 1 74 ? -16.156 -13.023 -19.625 1 94.81 74 SER A O 1
ATOM 585 N N . THR A 1 75 ? -17.5 -13.164 -21.391 1 95.88 75 THR A N 1
ATOM 586 C CA . THR A 1 75 ? -18.547 -12.328 -20.812 1 95.88 75 THR A CA 1
ATOM 587 C C . THR A 1 75 ? -19.188 -13.016 -19.609 1 95.88 75 THR A C 1
ATOM 589 O O . THR A 1 75 ? -19.391 -12.383 -18.562 1 95.88 75 THR A O 1
ATOM 592 N N . ALA A 1 76 ? -19.484 -14.305 -19.75 1 94.88 76 ALA A N 1
ATOM 593 C CA . ALA A 1 76 ? -20.094 -15.055 -18.656 1 94.88 76 ALA A CA 1
ATOM 594 C C . ALA A 1 76 ? -19.156 -15.109 -17.453 1 94.88 76 ALA A C 1
ATOM 596 O O . ALA A 1 76 ? -19.594 -14.961 -16.312 1 94.88 76 ALA A O 1
ATOM 597 N N . TYR A 1 77 ? -17.938 -15.312 -17.781 1 94.44 77 TYR A N 1
ATOM 598 C CA . TYR A 1 77 ? -16.953 -15.352 -16.703 1 94.44 77 TYR A CA 1
ATOM 599 C C . TYR A 1 77 ? -16.859 -14 -16 1 94.44 77 TYR A C 1
ATOM 601 O O . TYR A 1 77 ? -16.922 -13.93 -14.766 1 94.44 77 TYR A O 1
ATOM 609 N N . PHE A 1 78 ? -16.719 -12.961 -16.797 1 96.31 78 PHE A N 1
ATOM 610 C CA . PHE A 1 78 ? -16.484 -11.641 -16.234 1 96.31 78 PHE A CA 1
ATOM 611 C C . PHE A 1 78 ? -17.688 -11.188 -15.406 1 96.31 78 PHE A C 1
ATOM 613 O O . PHE A 1 78 ? -17.531 -10.688 -14.289 1 96.31 78 PHE A O 1
ATOM 620 N N . ILE A 1 79 ? -18.891 -11.367 -15.867 1 95.75 79 ILE A N 1
ATOM 621 C CA . ILE A 1 79 ? -20.094 -10.977 -15.141 1 95.75 79 ILE A CA 1
ATOM 622 C C . ILE A 1 79 ? -20.266 -11.867 -13.914 1 95.75 79 ILE A C 1
ATOM 624 O O . ILE A 1 79 ? -20.578 -11.375 -12.828 1 95.75 79 ILE A O 1
ATOM 628 N N . GLY A 1 80 ? -20.094 -13.18 -14.102 1 94.94 80 GLY A N 1
ATOM 629 C CA . GLY A 1 80 ? -20.188 -14.109 -12.984 1 94.94 80 GLY A CA 1
ATOM 630 C C . GLY A 1 80 ? -19.219 -13.789 -11.867 1 94.94 80 GLY A C 1
ATOM 631 O O . GLY A 1 80 ? -19.594 -13.797 -10.688 1 94.94 80 GLY A O 1
ATOM 632 N N . LYS A 1 81 ? -18.031 -13.523 -12.273 1 93.69 81 LYS A N 1
ATOM 633 C CA . LYS A 1 81 ? -17 -13.211 -11.289 1 93.69 81 LYS A CA 1
ATOM 634 C C . LYS A 1 81 ? -17.312 -11.922 -10.547 1 93.69 81 LYS A C 1
ATOM 636 O O . LYS A 1 81 ? -17.188 -11.852 -9.32 1 93.69 81 LYS A O 1
ATOM 641 N N . ASN A 1 82 ? -17.688 -10.859 -11.234 1 94.94 82 ASN A N 1
ATOM 642 C CA . ASN A 1 82 ? -18.031 -9.578 -10.625 1 94.94 82 ASN A CA 1
ATOM 643 C C . ASN A 1 82 ? -19.219 -9.703 -9.68 1 94.94 82 ASN A C 1
ATOM 645 O O . ASN A 1 82 ? -19.219 -9.125 -8.594 1 94.94 82 ASN A O 1
ATOM 649 N N . LEU A 1 83 ? -20.172 -10.461 -10.062 1 94.75 83 LEU A N 1
ATOM 650 C CA . LEU A 1 83 ? -21.359 -10.656 -9.219 1 94.75 83 LEU A CA 1
ATOM 651 C C . LEU A 1 83 ? -21.016 -11.5 -7.992 1 94.75 83 LEU A C 1
ATOM 653 O O . LEU A 1 83 ? -21.516 -11.242 -6.898 1 94.75 83 LEU A O 1
ATOM 657 N N . ALA A 1 84 ? -20.203 -12.477 -8.195 1 93.69 84 ALA A N 1
ATOM 658 C CA . ALA A 1 84 ? -19.828 -13.391 -7.113 1 93.69 84 ALA A CA 1
ATOM 659 C C . ALA A 1 84 ? -19 -12.664 -6.051 1 93.69 84 ALA A C 1
ATOM 661 O O . ALA A 1 84 ? -19.078 -13 -4.863 1 93.69 84 ALA A O 1
ATOM 662 N N . GLU A 1 85 ? -18.25 -11.695 -6.449 1 93.62 85 GLU A N 1
ATOM 663 C CA . GLU A 1 85 ? -17.344 -11.031 -5.512 1 93.62 85 GLU A CA 1
ATOM 664 C C . GLU A 1 85 ? -18 -9.789 -4.906 1 93.62 85 GLU A C 1
ATOM 666 O O . GLU A 1 85 ? -17.516 -9.258 -3.904 1 93.62 85 GLU A O 1
ATOM 671 N N . LEU A 1 86 ? -19.078 -9.328 -5.477 1 93.75 86 LEU A N 1
ATOM 672 C CA . LEU A 1 86 ? -19.719 -8.086 -5.051 1 93.75 86 LEU A CA 1
ATOM 673 C C . LEU A 1 86 ? -20.078 -8.141 -3.57 1 93.75 86 LEU A C 1
ATOM 675 O O . LEU A 1 86 ? -19.781 -7.203 -2.824 1 93.75 86 LEU A O 1
ATOM 679 N N . PRO A 1 87 ? -20.672 -9.242 -3.072 1 95.19 87 PRO A N 1
ATOM 680 C CA . PRO A 1 87 ? -20.984 -9.289 -1.643 1 95.19 87 PRO A CA 1
ATOM 681 C C . PRO A 1 87 ? -19.75 -9.156 -0.758 1 95.19 87 PRO A C 1
ATOM 683 O O . PRO A 1 87 ? -19.797 -8.5 0.284 1 95.19 87 PRO A O 1
ATOM 686 N N . GLN A 1 88 ? -18.75 -9.766 -1.151 1 95 88 GLN A N 1
ATOM 687 C CA . GLN A 1 88 ? -17.516 -9.727 -0.384 1 95 88 GLN A CA 1
ATOM 688 C C . GLN A 1 88 ? -16.984 -8.297 -0.273 1 95 88 GLN A C 1
ATOM 690 O O . GLN A 1 88 ? -16.594 -7.859 0.81 1 95 88 GLN A O 1
ATOM 695 N N . TYR A 1 89 ? -17.031 -7.559 -1.334 1 96.19 89 TYR A N 1
ATOM 696 C CA . TYR A 1 89 ? -16.438 -6.219 -1.355 1 96.19 89 TYR A CA 1
ATOM 697 C C . TYR A 1 89 ? -17.469 -5.172 -0.926 1 96.19 89 TYR A C 1
ATOM 699 O O . TYR A 1 89 ? -17.203 -3.971 -1.014 1 96.19 89 TYR A O 1
ATOM 707 N N . ILE A 1 90 ? -18.625 -5.617 -0.491 1 96.94 90 ILE A N 1
ATOM 708 C CA . ILE A 1 90 ? -19.578 -4.762 0.199 1 96.94 90 ILE A CA 1
ATOM 709 C C . ILE A 1 90 ? -19.516 -5.031 1.701 1 96.94 90 ILE A C 1
ATOM 711 O O . ILE A 1 90 ? -19.406 -4.098 2.502 1 96.94 90 ILE A O 1
ATOM 715 N N . ILE A 1 91 ? -19.438 -6.246 2.053 1 97.25 91 ILE A N 1
ATOM 716 C CA . ILE A 1 91 ? -19.547 -6.664 3.445 1 97.25 91 ILE A CA 1
ATOM 717 C C . ILE A 1 91 ? -18.25 -6.34 4.191 1 97.25 91 ILE A C 1
ATOM 719 O O . ILE A 1 91 ? -18.297 -5.785 5.289 1 97.25 91 ILE A O 1
ATOM 723 N N . LEU A 1 92 ? -17.156 -6.652 3.609 1 96.81 92 LEU A N 1
ATOM 724 C CA . LEU A 1 92 ? -15.875 -6.504 4.309 1 96.81 92 LEU A CA 1
ATOM 725 C C . LEU A 1 92 ? -15.578 -5.035 4.59 1 96.81 92 LEU A C 1
ATOM 727 O O . LEU A 1 92 ? -15.266 -4.668 5.723 1 96.81 92 LEU A O 1
ATOM 731 N N . PRO A 1 93 ? -15.719 -4.16 3.582 1 96 93 PRO A N 1
ATOM 732 C CA . PRO A 1 93 ? -15.508 -2.744 3.895 1 96 93 PRO A CA 1
ATOM 733 C C . PRO A 1 93 ? -16.531 -2.199 4.887 1 96 93 PRO A C 1
ATOM 735 O O . PRO A 1 93 ? -16.219 -1.305 5.676 1 96 93 PRO A O 1
ATOM 738 N N . THR A 1 94 ? -17.734 -2.746 4.84 1 96.56 94 THR A N 1
ATOM 739 C CA . THR A 1 94 ? -18.75 -2.336 5.793 1 96.56 94 THR A CA 1
ATOM 740 C C . THR A 1 94 ? -18.359 -2.719 7.215 1 96.56 94 THR A C 1
ATOM 742 O O . THR A 1 94 ? -18.469 -1.907 8.133 1 96.56 94 THR A O 1
ATOM 745 N N . ILE A 1 95 ? -17.891 -3.867 7.367 1 97.19 95 ILE A N 1
ATOM 746 C CA . ILE A 1 95 ? -17.453 -4.324 8.68 1 97.19 95 ILE A CA 1
ATOM 747 C C . ILE A 1 95 ? -16.297 -3.447 9.172 1 97.19 95 ILE A C 1
ATOM 749 O O . ILE A 1 95 ? -16.281 -3.029 10.328 1 97.19 95 ILE A O 1
ATOM 753 N N . TYR A 1 96 ? -15.375 -3.217 8.352 1 96.44 96 TYR A N 1
ATOM 754 C CA . TYR A 1 96 ? -14.25 -2.354 8.703 1 96.44 96 TYR A CA 1
ATOM 755 C C . TYR A 1 96 ? -14.734 -0.991 9.18 1 96.44 96 TYR A C 1
ATOM 757 O O . TYR A 1 96 ? -14.305 -0.501 10.227 1 96.44 96 TYR A O 1
ATOM 765 N N . ASN A 1 97 ? -15.648 -0.39 8.383 1 93.31 97 ASN A N 1
ATOM 766 C CA . ASN A 1 97 ? -16.141 0.946 8.703 1 93.31 97 ASN A CA 1
ATOM 767 C C . ASN A 1 97 ? -16.938 0.951 10.008 1 93.31 97 ASN A C 1
ATOM 769 O O . ASN A 1 97 ? -16.875 1.913 10.773 1 93.31 97 ASN A O 1
ATOM 773 N N . ILE A 1 98 ? -17.734 -0.116 10.234 1 95.06 98 ILE A N 1
ATOM 774 C CA . ILE A 1 98 ? -18.516 -0.206 11.461 1 95.06 98 ILE A CA 1
ATOM 775 C C . ILE A 1 98 ? -17.594 -0.114 12.672 1 95.06 98 ILE A C 1
ATOM 777 O O . ILE A 1 98 ? -17.844 0.658 13.602 1 95.06 98 ILE A O 1
ATOM 781 N N . ILE A 1 99 ? -16.516 -0.752 12.656 1 95.31 99 ILE A N 1
ATOM 782 C CA . ILE A 1 99 ? -15.609 -0.832 13.797 1 95.31 99 ILE A CA 1
ATOM 783 C C . ILE A 1 99 ? -14.836 0.479 13.93 1 95.31 99 ILE A C 1
ATOM 785 O O . ILE A 1 99 ? -14.859 1.107 14.992 1 95.31 99 ILE A O 1
ATOM 789 N N . VAL A 1 100 ? -14.273 0.956 12.883 1 91.81 100 VAL A N 1
ATOM 790 C CA . VAL A 1 100 ? -13.391 2.119 12.938 1 91.81 100 VAL A CA 1
ATOM 791 C C . VAL A 1 100 ? -14.219 3.379 13.195 1 91.81 100 VAL A C 1
ATOM 793 O O . VAL A 1 100 ? -13.828 4.23 14 1 91.81 100 VAL A O 1
ATOM 796 N N . TYR A 1 101 ? -15.359 3.494 12.562 1 87.81 101 TYR A N 1
ATOM 797 C CA . TYR A 1 101 ? -16.203 4.676 12.68 1 87.81 101 TYR A CA 1
ATOM 798 C C . TYR A 1 101 ? -16.641 4.887 14.125 1 87.81 101 TYR A C 1
ATOM 800 O O . TYR A 1 101 ? -16.5 5.984 14.672 1 87.81 101 TYR A O 1
ATOM 808 N N . TRP A 1 102 ? -17.078 3.887 14.758 1 89.75 102 TRP A N 1
ATOM 809 C CA . TRP A 1 102 ? -17.625 4.027 16.109 1 89.75 102 TRP A CA 1
ATOM 810 C C . TRP A 1 102 ? -16.516 4.031 17.156 1 89.75 102 TRP A C 1
ATOM 812 O O . TRP A 1 102 ? -16.578 4.773 18.141 1 89.75 102 TRP A O 1
ATOM 822 N N . MET A 1 103 ? -15.508 3.316 16.938 1 90.44 103 MET A N 1
ATOM 823 C CA . MET A 1 103 ? -14.398 3.291 17.891 1 90.44 103 MET A CA 1
ATOM 824 C C . MET A 1 103 ? -13.641 4.613 17.875 1 90.44 103 MET A C 1
ATOM 826 O O . MET A 1 103 ? -13.102 5.039 18.906 1 90.44 103 MET A O 1
ATOM 830 N N . SER A 1 104 ? -13.508 5.273 16.734 1 86.06 104 SER A N 1
ATOM 831 C CA . SER A 1 104 ? -12.766 6.52 16.625 1 86.06 104 SER A CA 1
ATOM 832 C C . SER A 1 104 ? -13.586 7.703 17.125 1 86.06 104 SER A C 1
ATOM 834 O O . SER A 1 104 ? -13.055 8.797 17.312 1 86.06 104 SER A O 1
ATOM 836 N N . GLY A 1 105 ? -14.844 7.5 17.375 1 81.56 105 GLY A N 1
ATOM 837 C CA . GLY A 1 105 ? -15.688 8.547 17.922 1 81.56 105 GLY A CA 1
ATOM 838 C C . GLY A 1 105 ? -16.078 9.602 16.906 1 81.56 105 GLY A C 1
ATOM 839 O O . GLY A 1 105 ? -16.109 10.789 17.219 1 81.56 105 GLY A O 1
ATOM 840 N N . LEU A 1 106 ? -16.281 9.195 15.734 1 79.56 106 LEU A N 1
ATOM 841 C CA . LEU A 1 106 ? -16.766 10.125 14.719 1 79.56 106 LEU A CA 1
ATOM 842 C C . LEU A 1 106 ? -18.203 10.531 14.984 1 79.56 106 LEU A C 1
ATOM 844 O O . LEU A 1 106 ? -18.812 10.07 15.953 1 79.56 106 LEU A O 1
ATOM 848 N N . TYR A 1 107 ? -18.672 11.461 14.219 1 76.94 107 TYR A N 1
ATOM 849 C CA . TYR A 1 107 ? -20 12.008 14.469 1 76.94 107 TYR A CA 1
ATOM 850 C C . TYR A 1 107 ? -21.047 10.898 14.531 1 76.94 107 TYR A C 1
ATOM 852 O O . TYR A 1 107 ? -21.188 10.117 13.586 1 76.94 107 TYR A O 1
ATOM 860 N N . PRO A 1 108 ? -21.719 10.836 15.719 1 82.94 108 PRO A N 1
ATOM 861 C CA . PRO A 1 108 ? -22.672 9.734 15.922 1 82.94 108 PRO A CA 1
ATOM 862 C C . PRO A 1 108 ? -24 9.961 15.219 1 82.94 108 PRO A C 1
ATOM 864 O O . PRO A 1 108 ? -25.031 10.141 15.875 1 82.94 108 PRO A O 1
ATOM 867 N N . ASP A 1 109 ? -24.094 10.008 13.938 1 82.94 109 ASP A N 1
ATOM 868 C CA . ASP A 1 109 ? -25.297 10.141 13.109 1 82.94 109 ASP A CA 1
ATOM 869 C C . ASP A 1 109 ? -25.422 8.969 12.141 1 82.94 109 ASP A C 1
ATOM 871 O O . ASP A 1 109 ? -24.5 8.656 11.398 1 82.94 109 ASP A O 1
ATOM 875 N N . ILE A 1 110 ? -26.578 8.352 12.172 1 86.5 110 ILE A N 1
ATOM 876 C CA . ILE A 1 110 ? -26.797 7.125 11.414 1 86.5 110 ILE A CA 1
ATOM 877 C C . ILE A 1 110 ? -26.734 7.426 9.914 1 86.5 110 ILE A C 1
ATOM 879 O O . ILE A 1 110 ? -26.234 6.609 9.133 1 86.5 110 ILE A O 1
ATOM 883 N N . LEU A 1 111 ? -27.297 8.555 9.484 1 83.75 111 LEU A N 1
ATOM 884 C CA . LEU A 1 111 ? -27.281 8.898 8.07 1 83.75 111 LEU A CA 1
ATOM 885 C C . LEU A 1 111 ? -25.859 9.148 7.582 1 83.75 111 LEU A C 1
ATOM 887 O O . LEU A 1 111 ? -25.5 8.766 6.469 1 83.75 111 LEU A O 1
ATOM 891 N N . MET A 1 112 ? -25.078 9.773 8.477 1 81.12 112 MET A N 1
ATOM 892 C CA . MET A 1 112 ? -23.688 10.023 8.117 1 81.12 112 MET A CA 1
ATOM 893 C C . MET A 1 112 ? -22.891 8.719 8.102 1 81.12 112 MET A C 1
ATOM 895 O O . MET A 1 112 ? -22.031 8.523 7.242 1 81.12 112 MET A O 1
ATOM 899 N N . PHE A 1 113 ? -23.234 7.898 9.023 1 86.81 113 PHE A N 1
ATOM 900 C CA . PHE A 1 113 ? -22.594 6.594 9.078 1 86.81 113 PHE A CA 1
ATOM 901 C C . PHE A 1 113 ? -22.875 5.789 7.82 1 86.81 113 PHE A C 1
ATOM 903 O O . PHE A 1 113 ? -21.984 5.172 7.246 1 86.81 113 PHE A O 1
ATOM 910 N N . LEU A 1 114 ? -24.109 5.781 7.391 1 89.19 114 LEU A N 1
ATOM 911 C CA . LEU A 1 114 ? -24.516 5.039 6.199 1 89.19 114 LEU A CA 1
ATOM 912 C C . LEU A 1 114 ? -23.844 5.605 4.953 1 89.19 114 LEU A C 1
ATOM 914 O O . LEU A 1 114 ? -23.453 4.855 4.055 1 89.19 114 LEU A O 1
ATOM 918 N N . PHE A 1 115 ? -23.75 6.859 4.914 1 85.75 115 PHE A N 1
ATOM 919 C CA . PHE A 1 115 ? -23.078 7.48 3.771 1 85.75 115 PHE A CA 1
ATOM 920 C C . PHE A 1 115 ? -21.594 7.152 3.762 1 85.75 115 PHE A C 1
ATOM 922 O O . PHE A 1 115 ? -21.016 6.926 2.699 1 85.75 115 PHE A O 1
ATOM 929 N N . ALA A 1 116 ? -20.969 7.234 4.969 1 85.19 116 ALA A N 1
ATOM 930 C CA . ALA A 1 116 ? -19.578 6.836 5.07 1 85.19 116 ALA A CA 1
ATOM 931 C C . ALA A 1 116 ? -19.375 5.391 4.613 1 85.19 116 ALA A C 1
ATOM 933 O O . ALA A 1 116 ? -18.391 5.074 3.941 1 85.19 116 ALA A O 1
ATOM 934 N N . THR A 1 117 ? -20.312 4.582 4.965 1 90.94 117 THR A N 1
ATOM 935 C CA . THR A 1 117 ? -20.25 3.18 4.57 1 90.94 117 THR A CA 1
ATOM 936 C C . THR A 1 117 ? -20.359 3.039 3.057 1 90.94 117 THR A C 1
ATOM 938 O O . THR A 1 117 ? -19.609 2.291 2.439 1 90.94 117 THR A O 1
ATOM 941 N N . LEU A 1 118 ? -21.297 3.719 2.471 1 91.5 118 LEU A N 1
ATOM 942 C CA . LEU A 1 118 ? -21.453 3.693 1.021 1 91.5 118 LEU A CA 1
ATOM 943 C C . LEU A 1 118 ? -20.188 4.148 0.32 1 91.5 118 LEU A C 1
ATOM 945 O O . LEU A 1 118 ? -19.75 3.518 -0.646 1 91.5 118 LEU A O 1
ATOM 949 N N . THR A 1 119 ? -19.594 5.195 0.812 1 88.38 119 THR A N 1
ATOM 950 C CA . THR A 1 119 ? -18.359 5.727 0.216 1 88.38 119 THR A CA 1
ATOM 951 C C . THR A 1 119 ? -17.219 4.719 0.337 1 88.38 119 THR A C 1
ATOM 953 O O . THR A 1 119 ? -16.453 4.527 -0.607 1 88.38 119 THR A O 1
ATOM 956 N N . CYS A 1 120 ? -17.141 4.066 1.491 1 90.81 120 CYS A N 1
ATOM 957 C CA . CYS A 1 120 ? -16.109 3.059 1.699 1 90.81 120 CYS A CA 1
ATOM 958 C C . CYS A 1 120 ? -16.266 1.906 0.714 1 90.81 120 CYS A C 1
ATOM 960 O O . CYS A 1 120 ? -15.281 1.422 0.157 1 90.81 120 CYS A O 1
ATOM 962 N N . VAL A 1 121 ? -17.484 1.521 0.533 1 94.38 121 VAL A N 1
ATOM 963 C CA . VAL A 1 121 ? -17.766 0.425 -0.387 1 94.38 121 VAL A CA 1
ATOM 964 C C . VAL A 1 121 ? -17.391 0.833 -1.81 1 94.38 121 VAL A C 1
ATOM 966 O O . VAL A 1 121 ? -16.75 0.063 -2.537 1 94.38 121 VAL A O 1
ATOM 969 N N . LEU A 1 122 ? -17.766 2.021 -2.227 1 93.69 122 LEU A N 1
ATOM 970 C CA . LEU A 1 122 ? -17.469 2.494 -3.572 1 93.69 122 LEU A CA 1
ATOM 971 C C . LEU A 1 122 ? -15.961 2.635 -3.775 1 93.69 122 LEU A C 1
ATOM 973 O O . LEU A 1 122 ? -15.43 2.234 -4.812 1 93.69 122 LEU A O 1
ATOM 977 N N . LEU A 1 123 ? -15.305 3.154 -2.801 1 92.38 123 LEU A N 1
ATOM 978 C CA . LEU A 1 123 ? -13.859 3.324 -2.889 1 92.38 123 LEU A CA 1
ATOM 979 C C . LEU A 1 123 ? -13.156 1.974 -3.02 1 92.38 123 LEU A C 1
ATOM 981 O O . LEU A 1 123 ? -12.227 1.826 -3.814 1 92.38 123 LEU A O 1
ATOM 985 N N . THR A 1 124 ? -13.57 1.064 -2.223 1 94.75 124 THR A N 1
ATOM 986 C CA . THR A 1 124 ? -13.008 -0.28 -2.287 1 94.75 124 THR A CA 1
ATOM 987 C C . THR A 1 124 ? -13.211 -0.888 -3.67 1 94.75 124 THR A C 1
ATOM 989 O O . THR A 1 124 ? -12.305 -1.506 -4.227 1 94.75 124 THR A O 1
ATOM 992 N N . ASN A 1 125 ? -14.359 -0.668 -4.203 1 96.44 125 ASN A N 1
ATOM 993 C CA . ASN A 1 125 ? -14.664 -1.242 -5.512 1 96.44 125 ASN A CA 1
ATOM 994 C C . ASN A 1 125 ? -13.891 -0.537 -6.625 1 96.44 125 ASN A C 1
ATOM 996 O O . ASN A 1 125 ? -13.594 -1.138 -7.656 1 96.44 125 ASN A O 1
ATOM 1000 N N . VAL A 1 126 ? -13.586 0.726 -6.484 1 95.81 126 VAL A N 1
ATOM 1001 C CA . VAL A 1 126 ? -12.695 1.378 -7.438 1 95.81 126 VAL A CA 1
ATOM 1002 C C . VAL A 1 126 ? -11.32 0.715 -7.395 1 95.81 126 VAL A C 1
ATOM 1004 O O . VAL A 1 126 ? -10.75 0.389 -8.438 1 95.81 126 VAL A O 1
ATOM 1007 N N . ALA A 1 127 ? -10.828 0.529 -6.211 1 95.69 127 ALA A N 1
ATOM 1008 C CA . ALA A 1 127 ? -9.523 -0.106 -6.035 1 95.69 127 ALA A CA 1
ATOM 1009 C C . ALA A 1 127 ? -9.5 -1.493 -6.668 1 95.69 127 ALA A C 1
ATOM 1011 O O . ALA A 1 127 ? -8.562 -1.836 -7.391 1 95.69 127 ALA A O 1
ATOM 1012 N N . ILE A 1 128 ? -10.516 -2.271 -6.426 1 96.81 128 ILE A N 1
ATOM 1013 C CA . ILE A 1 128 ? -10.594 -3.623 -6.965 1 96.81 128 ILE A CA 1
ATOM 1014 C C . ILE A 1 128 ? -10.695 -3.568 -8.484 1 96.81 128 ILE A C 1
ATOM 1016 O O . ILE A 1 128 ? -10.148 -4.422 -9.18 1 96.81 128 ILE A O 1
ATOM 1020 N N . SER A 1 129 ? -11.414 -2.594 -8.977 1 97.69 129 SER A N 1
ATOM 1021 C CA . SER A 1 129 ? -11.516 -2.428 -10.422 1 97.69 129 SER A CA 1
ATOM 1022 C C . SER A 1 129 ? -10.148 -2.213 -11.055 1 97.69 129 SER A C 1
ATOM 1024 O O . SER A 1 129 ? -9.859 -2.746 -12.125 1 97.69 129 SER A O 1
ATOM 1026 N N . ILE A 1 130 ? -9.32 -1.473 -10.414 1 97.25 130 ILE A N 1
ATOM 1027 C CA . ILE A 1 130 ? -7.969 -1.254 -10.906 1 97.25 130 ILE A CA 1
ATOM 1028 C C . ILE A 1 130 ? -7.191 -2.568 -10.883 1 97.25 130 ILE A C 1
ATOM 1030 O O . ILE A 1 130 ? -6.434 -2.865 -11.805 1 97.25 130 ILE A O 1
ATOM 1034 N N . SER A 1 131 ? -7.387 -3.311 -9.867 1 97.25 131 SER A N 1
ATOM 1035 C CA . SER A 1 131 ? -6.746 -4.617 -9.781 1 97.25 131 SER A CA 1
ATOM 1036 C C . SER A 1 131 ? -7.188 -5.523 -10.93 1 97.25 131 SER A C 1
ATOM 1038 O O . SER A 1 131 ? -6.371 -6.234 -11.516 1 97.25 131 SER A O 1
ATOM 1040 N N . TYR A 1 132 ? -8.508 -5.496 -11.211 1 97.56 132 TYR A N 1
ATOM 1041 C CA . TYR A 1 132 ? -9.008 -6.25 -12.352 1 97.56 132 TYR A CA 1
ATOM 1042 C C . TYR A 1 132 ? -8.312 -5.82 -13.641 1 97.56 132 TYR A C 1
ATOM 1044 O O . TYR A 1 132 ? -7.906 -6.664 -14.445 1 97.56 132 TYR A O 1
ATOM 1052 N N . ALA A 1 133 ? -8.219 -4.566 -13.805 1 97.94 133 ALA A N 1
ATOM 1053 C CA . ALA A 1 133 ? -7.633 -4.031 -15.031 1 97.94 133 ALA A CA 1
ATOM 1054 C C . ALA A 1 133 ? -6.176 -4.461 -15.18 1 97.94 133 ALA A C 1
ATOM 1056 O O . ALA A 1 133 ? -5.777 -4.961 -16.234 1 97.94 133 ALA A O 1
ATOM 1057 N N . VAL A 1 134 ? -5.398 -4.348 -14.164 1 97.25 134 VAL A N 1
ATOM 1058 C CA . VAL A 1 134 ? -3.98 -4.684 -14.258 1 97.25 134 VAL A CA 1
ATOM 1059 C C . VAL A 1 134 ? -3.816 -6.191 -14.43 1 97.25 134 VAL A C 1
ATOM 1061 O O . VAL A 1 134 ? -2.938 -6.648 -15.156 1 97.25 134 VAL A O 1
ATOM 1064 N N . ALA A 1 135 ? -4.625 -6.934 -13.719 1 96.94 135 ALA A N 1
ATOM 1065 C CA . ALA A 1 135 ? -4.547 -8.391 -13.812 1 96.94 135 ALA A CA 1
ATOM 1066 C C . ALA A 1 135 ? -4.859 -8.867 -15.227 1 96.94 135 ALA A C 1
ATOM 1068 O O . ALA A 1 135 ? -4.16 -9.727 -15.773 1 96.94 135 ALA A O 1
ATOM 1069 N N . THR A 1 136 ? -5.918 -8.328 -15.797 1 96.81 136 THR A N 1
ATOM 1070 C CA . THR A 1 136 ? -6.344 -8.773 -17.125 1 96.81 136 THR A CA 1
ATOM 1071 C C . THR A 1 136 ? -5.434 -8.203 -18.203 1 96.81 136 THR A C 1
ATOM 1073 O O . THR A 1 136 ? -5.219 -8.836 -19.234 1 96.81 136 THR A O 1
ATOM 1076 N N . LEU A 1 137 ? -4.859 -7.043 -17.984 1 96.31 137 LEU A N 1
ATOM 1077 C CA . LEU A 1 137 ? -3.98 -6.418 -18.969 1 96.31 137 LEU A CA 1
ATOM 1078 C C . LEU A 1 137 ? -2.648 -7.156 -19.047 1 96.31 137 LEU A C 1
ATOM 1080 O O . LEU A 1 137 ? -2.115 -7.363 -20.141 1 96.31 137 LEU A O 1
ATOM 1084 N N . PHE A 1 138 ? -2.092 -7.625 -17.922 1 94.88 138 PHE A N 1
ATOM 1085 C CA . PHE A 1 138 ? -0.732 -8.156 -17.922 1 94.88 138 PHE A CA 1
ATOM 1086 C C . PHE A 1 138 ? -0.742 -9.672 -17.828 1 94.88 138 PHE A C 1
ATOM 1088 O O . PHE A 1 138 ? 0.169 -10.344 -18.312 1 94.88 138 PHE A O 1
ATOM 1095 N N . GLY A 1 139 ? -1.698 -10.297 -17.156 1 93 139 GLY A N 1
ATOM 1096 C CA . GLY A 1 139 ? -1.896 -11.734 -17.156 1 93 139 GLY A CA 1
ATOM 1097 C C . GLY A 1 139 ? -0.976 -12.461 -16.203 1 93 139 GLY A C 1
ATOM 1098 O O . GLY A 1 139 ? -1.304 -13.547 -15.719 1 93 139 GLY A O 1
ATOM 1099 N N . ARG A 1 140 ? 0.204 -11.914 -15.93 1 94.06 140 ARG A N 1
ATOM 1100 C CA . ARG A 1 140 ? 1.163 -12.5 -15 1 94.06 140 ARG A CA 1
ATOM 1101 C C . ARG A 1 140 ? 1.174 -11.742 -13.672 1 94.06 140 ARG A C 1
ATOM 1103 O O . ARG A 1 140 ? 1.227 -10.516 -13.656 1 94.06 140 ARG A O 1
ATOM 1110 N N . THR A 1 141 ? 1.13 -12.516 -12.633 1 94.69 141 THR A N 1
ATOM 1111 C CA . THR A 1 141 ? 1.033 -11.938 -11.297 1 94.69 141 THR A CA 1
ATOM 1112 C C . THR A 1 141 ? 2.207 -11 -11.031 1 94.69 141 THR A C 1
ATOM 1114 O O . THR A 1 141 ? 2.014 -9.859 -10.586 1 94.69 141 THR A O 1
ATOM 1117 N N . ASP A 1 142 ? 3.449 -11.383 -11.312 1 92.44 142 ASP A N 1
ATOM 1118 C CA . ASP A 1 142 ? 4.645 -10.609 -10.992 1 92.44 142 ASP A CA 1
ATOM 1119 C C . ASP A 1 142 ? 4.66 -9.281 -11.75 1 92.44 142 ASP A C 1
ATOM 1121 O O . ASP A 1 142 ? 4.973 -8.234 -11.18 1 92.44 142 ASP A O 1
ATOM 1125 N N . VAL A 1 143 ? 4.23 -9.352 -13.016 1 93.5 143 VAL A N 1
ATOM 1126 C CA . VAL A 1 143 ? 4.211 -8.148 -13.836 1 93.5 143 VAL A CA 1
ATOM 1127 C C . VAL A 1 143 ? 3.086 -7.223 -13.375 1 93.5 143 VAL A C 1
ATOM 1129 O O . VAL A 1 143 ? 3.291 -6.02 -13.211 1 93.5 143 VAL A O 1
ATOM 1132 N N . ALA A 1 144 ? 1.902 -7.816 -13.156 1 95.88 144 ALA A N 1
ATOM 1133 C CA . ALA A 1 144 ? 0.75 -7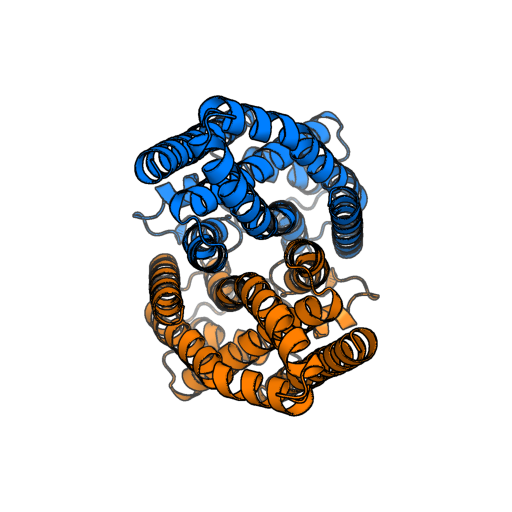.035 -12.711 1 95.88 144 ALA A CA 1
ATOM 1134 C C . ALA A 1 144 ? 1.042 -6.328 -11.391 1 95.88 144 ALA A C 1
ATOM 1136 O O . ALA A 1 144 ? 0.715 -5.148 -11.227 1 95.88 144 ALA A O 1
ATOM 1137 N N . MET A 1 145 ? 1.711 -7.008 -10.508 1 94.81 145 MET A N 1
ATOM 1138 C CA . MET A 1 145 ? 2.023 -6.457 -9.188 1 94.81 145 MET A CA 1
ATOM 1139 C C . MET A 1 145 ? 3.051 -5.336 -9.297 1 94.81 145 MET A C 1
ATOM 1141 O O . MET A 1 145 ? 3.061 -4.418 -8.477 1 94.81 145 MET A O 1
ATOM 1145 N N . THR A 1 146 ? 3.904 -5.43 -10.289 1 93 146 THR A N 1
ATOM 1146 C CA . THR A 1 146 ? 4.93 -4.41 -10.484 1 93 146 THR A CA 1
ATOM 1147 C C . THR A 1 146 ? 4.324 -3.135 -11.062 1 93 146 THR A C 1
ATOM 1149 O O . THR A 1 146 ? 4.77 -2.031 -10.75 1 93 146 THR A O 1
ATOM 1152 N N . PHE A 1 147 ? 3.238 -3.25 -11.797 1 95.06 147 PHE A N 1
ATOM 1153 C CA . PHE A 1 147 ? 2.662 -2.094 -12.469 1 95.06 147 PHE A CA 1
ATOM 1154 C C . PHE A 1 147 ? 1.594 -1.436 -11.609 1 95.06 147 PHE A C 1
ATOM 1156 O O . PHE A 1 147 ? 1.265 -0.264 -11.805 1 95.06 147 PHE A O 1
ATOM 1163 N N . LEU A 1 148 ? 1.029 -2.205 -10.719 1 95.44 148 LEU A N 1
ATOM 1164 C CA . LEU A 1 148 ? -0.08 -1.709 -9.914 1 95.44 148 LEU A CA 1
ATOM 1165 C C . LEU A 1 148 ? 0.312 -0.432 -9.18 1 95.44 148 LEU A C 1
ATOM 1167 O O . LEU A 1 148 ? -0.442 0.544 -9.172 1 95.44 148 LEU A O 1
ATOM 1171 N N . PRO A 1 149 ? 1.55 -0.29 -8.641 1 93.38 149 PRO A N 1
ATOM 1172 C CA . PRO A 1 149 ? 1.931 0.925 -7.914 1 93.38 149 PRO A CA 1
ATOM 1173 C C . PRO A 1 149 ? 1.955 2.162 -8.805 1 93.38 149 PRO A C 1
ATOM 1175 O O . PRO A 1 149 ? 1.761 3.281 -8.328 1 93.38 149 PRO A O 1
ATOM 1178 N N . ILE A 1 150 ? 2.207 1.962 -10.062 1 93.12 150 ILE A N 1
ATOM 1179 C CA . ILE A 1 150 ? 2.25 3.084 -10.992 1 93.12 150 ILE A CA 1
ATOM 1180 C C . ILE A 1 150 ? 0.906 3.811 -10.984 1 93.12 150 ILE A C 1
ATOM 1182 O O . ILE A 1 150 ? 0.854 5.035 -11.141 1 93.12 150 ILE A O 1
ATOM 1186 N N . PHE A 1 151 ? -0.167 3.064 -10.742 1 91.75 151 PHE A N 1
ATOM 1187 C CA . PHE A 1 151 ? -1.505 3.645 -10.688 1 91.75 151 PHE A CA 1
ATOM 1188 C C . PHE A 1 151 ? -1.826 4.133 -9.281 1 91.75 151 PHE A C 1
ATOM 1190 O O . PHE A 1 151 ? -2.424 5.199 -9.109 1 91.75 151 PHE A O 1
ATOM 1197 N N . VAL A 1 152 ? -1.353 3.453 -8.312 1 91.19 152 VAL A N 1
ATOM 1198 C CA . VAL A 1 152 ? -1.775 3.67 -6.93 1 91.19 152 VAL A CA 1
ATOM 1199 C C . VAL A 1 152 ? -1.002 4.844 -6.332 1 91.19 152 VAL A C 1
ATOM 1201 O O . VAL A 1 152 ? -1.584 5.703 -5.664 1 91.19 152 VAL A O 1
ATOM 1204 N N . ILE A 1 153 ? 0.25 4.961 -6.594 1 88.44 153 ILE A N 1
ATOM 1205 C CA . ILE A 1 153 ? 1.146 5.895 -5.918 1 88.44 153 ILE A CA 1
ATOM 1206 C C . ILE A 1 153 ? 0.734 7.328 -6.238 1 88.44 153 ILE A C 1
ATOM 1208 O O . ILE A 1 153 ? 0.531 8.141 -5.332 1 88.44 153 ILE A O 1
ATOM 1212 N N . PRO A 1 154 ? 0.562 7.676 -7.52 1 86.19 154 PRO A N 1
ATOM 1213 C CA . PRO A 1 154 ? 0.149 9.055 -7.789 1 86.19 154 PRO A CA 1
ATOM 1214 C C . PRO A 1 154 ? -1.226 9.383 -7.207 1 86.19 154 PRO A C 1
ATOM 1216 O O . PRO A 1 154 ? -1.455 10.508 -6.75 1 86.19 154 PRO A O 1
ATOM 1219 N N . MET A 1 155 ? -2.096 8.414 -7.223 1 87.81 155 MET A N 1
ATOM 1220 C CA . MET A 1 155 ? -3.426 8.633 -6.664 1 87.81 155 MET A CA 1
ATOM 1221 C C . MET A 1 155 ? -3.348 8.883 -5.16 1 87.81 155 MET A C 1
ATOM 1223 O O . MET A 1 155 ? -4.117 9.68 -4.617 1 87.81 155 MET A O 1
ATOM 1227 N N . LEU A 1 156 ? -2.441 8.242 -4.566 1 86.06 156 LEU A N 1
ATOM 1228 C CA . LEU A 1 156 ? -2.246 8.414 -3.131 1 86.06 156 LEU A CA 1
ATOM 1229 C C . LEU A 1 156 ? -1.674 9.789 -2.82 1 86.06 156 LEU A C 1
ATOM 1231 O O . LEU A 1 156 ? -2.076 10.43 -1.845 1 86.06 156 LEU A O 1
ATOM 1235 N N . ALA A 1 157 ? -0.774 10.25 -3.641 1 82.12 157 ALA A N 1
ATOM 1236 C CA . ALA A 1 157 ? -0.147 11.555 -3.445 1 82.12 157 ALA A CA 1
ATOM 1237 C C . ALA A 1 157 ? -1.18 12.68 -3.516 1 82.12 157 ALA A C 1
ATOM 1239 O O . ALA A 1 157 ? -1.066 13.68 -2.805 1 82.12 157 ALA A O 1
ATOM 1240 N N . PHE A 1 158 ? -2.154 12.406 -4.262 1 80.56 158 PHE A N 1
ATOM 1241 C CA . PHE A 1 158 ? -3.154 13.445 -4.477 1 80.56 158 PHE A CA 1
ATOM 1242 C C . PHE A 1 158 ? -4.371 13.219 -3.588 1 80.56 158 PHE A C 1
ATOM 1244 O O . PHE A 1 158 ? -5.453 13.75 -3.859 1 80.56 158 PHE A O 1
ATOM 1251 N N . GLY A 1 159 ? -4.227 12.422 -2.562 1 75.12 159 GLY A N 1
ATOM 1252 C CA . GLY A 1 159 ? -5.32 12.125 -1.654 1 75.12 159 GLY A CA 1
ATOM 1253 C C . GLY A 1 159 ? -5.676 13.289 -0.747 1 75.12 159 GLY A C 1
ATOM 1254 O O . GLY A 1 159 ? -6.652 13.227 0.003 1 75.12 159 GLY A O 1
ATOM 1255 N N . GLY A 1 160 ? -4.934 14.43 -0.878 1 65.69 160 GLY A N 1
ATOM 1256 C CA . GLY A 1 160 ? -5.285 15.656 -0.177 1 65.69 160 GLY A CA 1
ATOM 1257 C C . GLY A 1 160 ? -4.523 15.836 1.123 1 65.69 160 GLY A C 1
ATOM 1258 O O . GLY A 1 160 ? -4.465 16.938 1.664 1 65.69 160 GLY A O 1
ATOM 1259 N N . PHE A 1 161 ? -3.98 14.805 1.682 1 68.44 161 PHE A N 1
ATOM 1260 C CA . PHE A 1 161 ? -3.324 14.898 2.98 1 68.44 161 PHE A CA 1
ATOM 1261 C C . PHE A 1 161 ? -1.864 15.312 2.818 1 68.44 161 PHE A C 1
ATOM 1263 O O . PHE A 1 161 ? -1.294 15.953 3.701 1 68.44 161 PHE A O 1
ATOM 1270 N N . PHE A 1 162 ? -1.377 15.102 1.667 1 68.56 162 PHE A N 1
ATOM 1271 C CA . PHE A 1 162 ? 0.066 15.258 1.532 1 68.56 162 PHE A CA 1
ATOM 1272 C C . PHE A 1 162 ? 0.401 16.516 0.732 1 68.56 162 PHE A C 1
ATOM 1274 O O . PHE A 1 162 ? 1.559 16.938 0.688 1 68.56 162 PHE A O 1
ATOM 1281 N N . ILE A 1 163 ? -0.624 17.047 0.042 1 72.38 163 ILE A N 1
ATOM 1282 C CA . ILE A 1 163 ? -0.363 18.172 -0.841 1 72.38 163 ILE A CA 1
ATOM 1283 C C . ILE A 1 163 ? -1.529 19.156 -0.779 1 72.38 163 ILE A C 1
ATOM 1285 O O . ILE A 1 163 ? -2.693 18.75 -0.817 1 72.38 163 ILE A O 1
ATOM 1289 N N . THR A 1 164 ? -1.127 20.375 -0.589 1 72.62 164 THR A N 1
ATOM 1290 C CA . THR A 1 164 ? -2.154 21.406 -0.603 1 72.62 164 THR A CA 1
ATOM 1291 C C . THR A 1 164 ? -2.57 21.734 -2.033 1 72.62 164 THR A C 1
ATOM 1293 O O . THR A 1 164 ? -1.83 21.453 -2.98 1 72.62 164 THR A O 1
ATOM 1296 N N . PHE A 1 165 ? -3.773 22.219 -2.152 1 71.81 165 PHE A N 1
ATOM 1297 C CA . PHE A 1 165 ? -4.297 22.547 -3.475 1 71.81 165 PHE A CA 1
ATOM 1298 C C . PHE A 1 165 ? -3.389 23.531 -4.184 1 71.81 165 PHE A C 1
ATOM 1300 O O . PHE A 1 165 ? -3.186 23.438 -5.398 1 71.81 165 PHE A O 1
ATOM 1307 N N . GLU A 1 166 ? -2.818 24.422 -3.455 1 73.25 166 GLU A N 1
ATOM 1308 C CA . GLU A 1 166 ? -1.979 25.469 -4.023 1 73.25 166 GLU A CA 1
ATOM 1309 C C . GLU A 1 166 ? -0.658 24.906 -4.539 1 73.25 166 GLU A C 1
ATOM 1311 O O . GLU A 1 166 ? -0.041 25.469 -5.441 1 73.25 166 GLU A O 1
ATOM 1316 N N . ALA A 1 167 ? -0.365 23.812 -3.996 1 76 167 ALA A N 1
ATOM 1317 C CA . ALA A 1 167 ? 0.931 23.25 -4.348 1 76 167 ALA A CA 1
ATOM 1318 C C . ALA A 1 167 ? 0.804 22.281 -5.527 1 76 167 ALA A C 1
ATOM 1320 O O . ALA A 1 167 ? 1.81 21.844 -6.094 1 76 167 ALA A O 1
ATOM 1321 N N . ILE A 1 168 ? -0.405 22 -5.977 1 80.12 168 ILE A N 1
ATOM 1322 C CA . ILE A 1 168 ? -0.604 21.062 -7.074 1 80.12 168 ILE A CA 1
ATOM 1323 C C . ILE A 1 168 ? -0.309 21.75 -8.406 1 80.12 168 ILE A C 1
ATOM 1325 O O . ILE A 1 168 ? -0.927 22.766 -8.734 1 80.12 168 ILE A O 1
ATOM 1329 N N . PRO A 1 169 ? 0.625 21.094 -9.078 1 83.75 169 PRO A N 1
ATOM 1330 C CA . PRO A 1 169 ? 0.862 21.656 -10.414 1 83.75 169 PRO A CA 1
ATOM 1331 C C . PRO A 1 169 ? -0.377 21.609 -11.305 1 83.75 169 PRO A C 1
ATOM 1333 O O . PRO A 1 169 ? -1.159 20.656 -11.227 1 83.75 169 PRO A O 1
ATOM 1336 N N . SER A 1 170 ? -0.504 22.562 -12.211 1 83.94 170 SER A N 1
ATOM 1337 C CA . SER A 1 170 ? -1.694 22.719 -13.047 1 83.94 170 SER A CA 1
ATOM 1338 C C . SER A 1 170 ? -1.927 21.484 -13.914 1 83.94 170 SER A C 1
ATOM 1340 O O . SER A 1 170 ? -3.07 21.094 -14.148 1 83.94 170 SER A O 1
ATOM 1342 N N . TYR A 1 171 ? -0.857 20.812 -14.352 1 84.5 171 TYR A N 1
ATOM 1343 C CA . TYR A 1 171 ? -0.997 19.672 -15.25 1 84.5 171 TYR A CA 1
ATOM 1344 C C . TYR A 1 171 ? -1.489 18.438 -14.5 1 84.5 171 TYR A C 1
ATOM 1346 O O . TYR A 1 171 ? -1.904 17.453 -15.117 1 84.5 171 TYR A O 1
ATOM 1354 N N . PHE A 1 172 ? -1.612 18.484 -13.141 1 85.75 172 PHE A N 1
ATOM 1355 C CA . PHE A 1 172 ? -2.033 17.312 -12.375 1 85.75 172 PHE A CA 1
ATOM 1356 C C . PHE A 1 172 ? -3.361 17.578 -11.672 1 85.75 172 PHE A C 1
ATOM 1358 O O . PHE A 1 172 ? -3.816 16.75 -10.867 1 85.75 172 PHE A O 1
ATOM 1365 N N . THR A 1 173 ? -4.008 18.641 -11.992 1 82.31 173 THR A N 1
ATOM 1366 C CA . THR A 1 173 ? -5.27 18.969 -11.344 1 82.31 173 THR A CA 1
ATOM 1367 C C . THR A 1 173 ? -6.332 17.922 -11.664 1 82.31 173 THR A C 1
ATOM 1369 O O . THR A 1 173 ? -7.125 17.547 -10.797 1 82.31 173 THR A O 1
ATOM 1372 N N . TRP A 1 174 ? -6.238 17.453 -12.898 1 80.62 174 TRP A N 1
ATOM 1373 C CA . TRP A 1 174 ? -7.215 16.453 -13.297 1 80.62 174 TRP A CA 1
ATOM 1374 C C . TRP A 1 174 ? -6.961 15.133 -12.562 1 80.62 174 TRP A C 1
ATOM 1376 O O . TRP A 1 174 ? -7.906 14.445 -12.164 1 80.62 174 TRP A O 1
ATOM 1386 N N . LEU A 1 175 ? -5.742 14.789 -12.344 1 81.5 175 LEU A N 1
ATOM 1387 C CA . LEU A 1 175 ? -5.41 13.562 -11.633 1 81.5 175 LEU A CA 1
ATOM 1388 C C . LEU A 1 175 ? -5.797 13.664 -10.164 1 81.5 175 LEU A C 1
ATOM 1390 O O . LEU A 1 175 ? -6.254 12.68 -9.57 1 81.5 175 LEU A O 1
ATOM 1394 N N . SER A 1 176 ? -5.578 14.812 -9.688 1 81.81 176 SER A N 1
ATOM 1395 C CA . SER A 1 176 ? -5.969 15.055 -8.305 1 81.81 176 SER A CA 1
ATOM 1396 C C . SER A 1 176 ? -7.477 14.898 -8.125 1 81.81 176 SER A C 1
ATOM 1398 O O . SER A 1 176 ? -7.934 14.367 -7.109 1 81.81 176 SER A O 1
ATOM 1400 N N . ALA A 1 177 ? -8.219 15.273 -9.148 1 77.19 177 ALA A N 1
ATOM 1401 C CA . ALA A 1 177 ? -9.68 15.195 -9.07 1 77.19 177 ALA A CA 1
ATOM 1402 C C . ALA A 1 177 ? -10.148 13.742 -9.172 1 77.19 177 ALA A C 1
ATOM 1404 O O . ALA A 1 177 ? -11.203 13.391 -8.641 1 77.19 177 ALA A O 1
ATOM 1405 N N . LEU A 1 178 ? -9.32 12.938 -9.688 1 80.5 178 LEU A N 1
ATOM 1406 C CA . LEU A 1 178 ? -9.695 11.547 -9.922 1 80.5 178 LEU A CA 1
ATOM 1407 C C . LEU A 1 178 ? -9.109 10.633 -8.844 1 80.5 178 LEU A C 1
ATOM 1409 O O . LEU A 1 178 ? -9.305 9.414 -8.883 1 80.5 178 LEU A O 1
ATOM 1413 N N . SER A 1 179 ? -8.492 11.188 -7.922 1 86.75 179 SER A N 1
ATOM 1414 C CA . SER A 1 179 ? -7.863 10.344 -6.902 1 86.75 179 SER A CA 1
ATOM 1415 C C . SER A 1 179 ? -8.914 9.672 -6.023 1 86.75 179 SER A C 1
ATOM 1417 O O . SER A 1 179 ? -9.734 10.344 -5.402 1 86.75 179 SER A O 1
ATOM 1419 N N . TYR A 1 180 ? -8.883 8.344 -5.988 1 86.25 180 TYR A N 1
ATOM 1420 C CA . TYR A 1 180 ? -9.844 7.598 -5.188 1 86.25 180 TYR A CA 1
ATOM 1421 C C . TYR A 1 180 ? -9.391 7.5 -3.736 1 86.25 180 TYR A C 1
ATOM 1423 O O . TYR A 1 180 ? -10 6.789 -2.932 1 86.25 180 TYR A O 1
ATOM 1431 N N . PHE A 1 181 ? -8.305 8.242 -3.463 1 81.56 181 PHE A N 1
ATOM 1432 C CA . PHE A 1 181 ? -7.875 8.359 -2.074 1 81.56 181 PHE A CA 1
ATOM 1433 C C . PHE A 1 181 ? -8.367 9.664 -1.46 1 81.56 181 PHE A C 1
ATOM 1435 O O . PHE A 1 181 ? -8.25 9.867 -0.25 1 81.56 181 PHE A O 1
ATOM 1442 N N . LYS A 1 182 ? -8.844 10.461 -2.355 1 73.44 182 LYS A N 1
ATOM 1443 C CA . LYS A 1 182 ? -9.359 11.734 -1.872 1 73.44 182 LYS A CA 1
ATOM 1444 C C . LYS A 1 182 ? -10.75 11.57 -1.264 1 73.44 182 LYS A C 1
ATOM 1446 O O . LYS A 1 182 ? -11.633 10.969 -1.876 1 73.44 182 LYS A O 1
ATOM 1451 N N . LEU A 1 183 ? -10.734 11.914 0.051 1 63.81 183 LEU A N 1
ATOM 1452 C CA . LEU A 1 183 ? -12.047 11.875 0.688 1 63.81 183 LEU A CA 1
ATOM 1453 C C . LEU A 1 183 ? -13.016 12.844 0.005 1 63.81 183 LEU A C 1
ATOM 1455 O O . LEU A 1 183 ? -12.633 13.961 -0.344 1 63.81 183 LEU A O 1
ATOM 1459 N N . PRO A 1 184 ? -14.109 12.188 -0.368 1 59.53 184 PRO A N 1
ATOM 1460 C CA . PRO A 1 184 ? -15.086 13.102 -0.969 1 59.53 184 PRO A CA 1
ATOM 1461 C C . PRO A 1 184 ? -15.32 14.352 -0.124 1 59.53 184 PRO A C 1
ATOM 1463 O O . PRO A 1 184 ? -15.227 14.305 1.104 1 59.53 184 PRO A O 1
ATOM 1466 N N . LYS A 1 185 ? -15.203 15.398 -0.751 1 55.72 185 LYS A N 1
ATOM 1467 C CA . LYS A 1 185 ? -15.383 16.703 -0.132 1 55.72 185 LYS A CA 1
ATOM 1468 C C . LYS A 1 185 ? -16.484 16.672 0.924 1 55.72 185 LYS A C 1
ATOM 1470 O O . LYS A 1 185 ? -16.391 17.328 1.957 1 55.72 185 LYS A O 1
ATOM 1475 N N . SER A 1 186 ? -17.5 15.859 0.587 1 49.53 186 SER A N 1
ATOM 1476 C CA . SER A 1 186 ? -18.625 15.75 1.511 1 49.53 186 SER A CA 1
ATOM 1477 C C . SER A 1 186 ? -18.203 15.094 2.82 1 49.53 186 SER A C 1
ATOM 1479 O O . SER A 1 186 ? -18.766 15.391 3.877 1 49.53 186 SER A O 1
ATOM 1481 N N . TYR A 1 187 ? -17.25 14.234 2.779 1 53.34 187 TYR A N 1
ATOM 1482 C CA . TYR A 1 187 ? -16.859 13.492 3.973 1 53.34 187 TYR A CA 1
ATOM 1483 C C . TYR A 1 187 ? -16.078 14.375 4.938 1 53.34 187 TYR A C 1
ATOM 1485 O O . TYR A 1 187 ? -16.203 14.242 6.156 1 53.34 187 TYR A O 1
ATOM 1493 N N . SER A 1 188 ? -15.133 15.18 4.336 1 49.88 188 SER A N 1
ATOM 1494 C CA . SER A 1 188 ? -14.273 15.938 5.234 1 49.88 188 SER A CA 1
ATOM 1495 C C . SER A 1 188 ? -15.094 16.812 6.18 1 49.88 188 SER A C 1
ATOM 1497 O O . SER A 1 188 ? -14.711 17.016 7.332 1 49.88 188 SER A O 1
ATOM 1499 N N . TYR A 1 189 ? -16.156 17.422 5.547 1 46.06 189 TYR A N 1
ATOM 1500 C CA . TYR A 1 189 ? -17 18.328 6.336 1 46.06 189 TYR A CA 1
ATOM 1501 C C . TYR A 1 189 ? -17.75 17.562 7.414 1 46.06 189 TYR A C 1
ATOM 1503 O O . TYR A 1 189 ? -17.922 18.047 8.531 1 46.06 189 TYR A O 1
ATOM 1511 N N . ILE A 1 190 ? -18.359 16.562 6.941 1 46.03 190 ILE A N 1
ATOM 1512 C CA . ILE A 1 190 ? -19.438 15.945 7.723 1 46.03 190 ILE A CA 1
ATOM 1513 C C . ILE A 1 190 ? -18.828 15.172 8.898 1 46.03 190 ILE A C 1
ATOM 1515 O O . ILE A 1 190 ? -19.406 15.148 9.984 1 46.03 190 ILE A O 1
ATOM 1519 N N . PHE A 1 191 ? -17.688 14.516 8.625 1 50.5 191 PHE A N 1
ATOM 1520 C CA . PHE A 1 191 ? -17.344 13.562 9.672 1 50.5 191 PHE A CA 1
ATOM 1521 C C . PHE A 1 191 ? -16.656 14.258 10.844 1 50.5 191 PHE A C 1
ATOM 1523 O O . PHE A 1 191 ? -16.734 13.797 11.984 1 50.5 191 PHE A O 1
ATOM 1530 N N . ILE A 1 192 ? -15.883 15.336 10.5 1 49.06 192 ILE A N 1
ATOM 1531 C CA . ILE A 1 192 ? -15.078 15.945 11.555 1 49.06 192 ILE A CA 1
ATOM 1532 C C . ILE A 1 192 ? -15.727 17.25 12.008 1 49.06 192 ILE A C 1
ATOM 1534 O O . ILE A 1 192 ? -15.648 17.609 13.188 1 49.06 192 ILE A O 1
ATOM 1538 N N . LEU A 1 193 ? -16.406 18 11.055 1 47.06 193 LEU A N 1
ATOM 1539 C CA . LEU A 1 193 ? -16.703 19.406 11.297 1 47.06 193 LEU A CA 1
ATOM 1540 C C . LEU A 1 193 ? -17.656 19.547 12.484 1 47.06 193 LEU A C 1
ATOM 1542 O O . LEU A 1 193 ? -17.469 20.438 13.32 1 47.06 193 LEU A O 1
ATOM 1546 N N . PRO A 1 194 ? -18.719 18.781 12.398 1 44.69 194 PRO A N 1
ATOM 1547 C CA . PRO A 1 194 ? -19.609 19.312 13.438 1 44.69 194 PRO A CA 1
ATOM 1548 C C . PRO A 1 194 ? -19 19.188 14.836 1 44.69 194 PRO A C 1
ATOM 1550 O O . PRO A 1 194 ? -19.266 20.031 15.703 1 44.69 194 PRO A O 1
ATOM 1553 N N . LYS A 1 195 ? -18.422 18.203 15.172 1 46.25 195 LYS A N 1
ATOM 1554 C CA . LYS A 1 195 ? -17.828 18.172 16.5 1 46.25 195 LYS A CA 1
ATOM 1555 C C . LYS A 1 195 ? -16.797 19.281 16.672 1 46.25 195 LYS A C 1
ATOM 1557 O O . LYS A 1 195 ? -16.656 19.859 17.75 1 46.25 195 LYS A O 1
ATOM 1562 N N . VAL A 1 196 ? -16 19.516 15.672 1 45.47 196 VAL A N 1
ATOM 1563 C CA . VAL A 1 196 ? -15.102 20.656 15.711 1 45.47 196 VAL A CA 1
ATOM 1564 C C . VAL A 1 196 ? -15.906 21.953 15.734 1 45.47 196 VAL A C 1
ATOM 1566 O O . VAL A 1 196 ? -15.562 22.891 16.453 1 45.47 196 VAL A O 1
ATOM 1569 N N . TRP A 1 197 ? -16.844 22.141 14.844 1 41.38 197 TRP A N 1
ATOM 1570 C CA . TRP A 1 197 ? -17.609 23.391 14.844 1 41.38 197 TRP A CA 1
ATOM 1571 C C . TRP A 1 197 ? -18.469 23.5 16.094 1 41.38 197 TRP A C 1
ATOM 1573 O O . TRP A 1 197 ? -18.656 24.594 16.641 1 41.38 197 TRP A O 1
ATOM 1583 N N . LEU A 1 198 ? -19.172 22.594 16.484 1 39.88 198 LEU A N 1
ATOM 1584 C CA . LEU A 1 198 ? -20.031 22.844 17.641 1 39.88 198 LEU A CA 1
ATOM 1585 C C . LEU A 1 198 ? -19.203 23.188 18.859 1 39.88 198 LEU A C 1
ATOM 1587 O O . LEU A 1 198 ? -19.672 23.875 19.766 1 39.88 198 LEU A O 1
ATOM 1591 N N . GLY A 1 199 ? -18.141 22.391 19.281 1 38.75 199 GLY A N 1
ATOM 1592 C CA . GLY A 1 199 ? -17.484 22.969 20.453 1 38.75 199 GLY A CA 1
ATOM 1593 C C . GLY A 1 199 ? -16.797 24.297 20.156 1 38.75 199 GLY A C 1
ATOM 1594 O O . GLY A 1 199 ? -16.578 24.641 19 1 38.75 199 GLY A O 1
ATOM 1595 N N . SER A 1 200 ? -16.625 25.359 21.234 1 36.19 200 SER A N 1
ATOM 1596 C CA . SER A 1 200 ? -16.125 26.719 21.406 1 36.19 200 SER A CA 1
ATOM 1597 C C . SER A 1 200 ? -14.859 26.953 20.594 1 36.19 200 SER A C 1
ATOM 1599 O O . SER A 1 200 ? -14.203 28 20.75 1 36.19 200 SER A O 1
ATOM 1601 N N . ILE A 1 201 ? -14.156 25.984 20.219 1 38.78 201 ILE A N 1
ATOM 1602 C CA . ILE A 1 201 ? -12.859 26.406 19.703 1 38.78 201 ILE A CA 1
ATOM 1603 C C . ILE A 1 201 ? -13.031 26.984 18.297 1 38.78 201 ILE A C 1
ATOM 1605 O O . ILE A 1 201 ? -13.109 26.234 17.328 1 38.78 201 ILE A O 1
ATOM 1609 N N . LYS A 1 202 ? -13.867 27.891 17.953 1 40.47 202 LYS A N 1
ATOM 1610 C CA . LYS A 1 202 ? -13.945 28.875 16.891 1 40.47 202 LYS A CA 1
ATOM 1611 C C . LYS A 1 202 ? -12.57 29.172 16.281 1 40.47 202 LYS A C 1
ATOM 1613 O O . LYS A 1 202 ? -12.438 29.328 15.07 1 40.47 202 LYS A O 1
ATOM 1618 N N . THR A 1 203 ? -11.703 29.875 17.078 1 34.91 203 THR A N 1
ATOM 1619 C CA . THR A 1 203 ? -10.5 30.609 16.719 1 34.91 203 THR A CA 1
ATOM 1620 C C . THR A 1 203 ? -9.539 29.734 15.922 1 34.91 203 THR A C 1
ATOM 1622 O O . THR A 1 203 ? -8.961 30.172 14.93 1 34.91 203 THR A O 1
ATOM 1625 N N . ALA A 1 204 ? -8.656 29 16.75 1 35 204 ALA A N 1
ATOM 1626 C CA . ALA A 1 204 ? -7.285 28.578 16.469 1 35 204 ALA A CA 1
ATOM 1627 C C . ALA A 1 204 ? -7.242 27.547 15.352 1 35 204 ALA A C 1
ATOM 1629 O O . ALA A 1 204 ? -6.164 27.203 14.859 1 35 204 ALA A O 1
ATOM 1630 N N . ILE A 1 205 ? -8.195 26.688 15.289 1 38.16 205 ILE A N 1
ATOM 1631 C CA . ILE A 1 205 ? -7.789 25.531 14.516 1 38.16 205 ILE A CA 1
ATOM 1632 C C . ILE A 1 205 ? -7.703 25.891 13.039 1 38.16 205 ILE A C 1
ATOM 1634 O O . ILE A 1 205 ? -8.727 26.047 12.367 1 38.16 205 ILE A O 1
ATOM 1638 N N . MET A 1 206 ? -7.152 27 12.664 1 32.66 206 MET A N 1
ATOM 1639 C CA . MET A 1 206 ? -6.602 27.125 11.312 1 32.66 206 MET A CA 1
ATOM 1640 C C . MET A 1 206 ? -6.297 25.734 10.734 1 32.66 206 MET A C 1
ATOM 1642 O O . MET A 1 206 ? -5.199 25.219 10.914 1 32.66 206 MET A O 1
ATOM 1646 N N . ILE A 1 207 ? -7.102 24.812 11.023 1 39.22 207 ILE A N 1
ATOM 1647 C CA . ILE A 1 207 ? -6.887 23.625 10.195 1 39.22 207 ILE A CA 1
ATOM 1648 C C . ILE A 1 207 ? -6.371 24.047 8.82 1 39.22 207 ILE A C 1
ATOM 1650 O O . ILE A 1 207 ? -7.02 24.828 8.117 1 39.22 207 ILE A O 1
ATOM 1654 N N . PRO A 1 208 ? -5.203 24.516 8.711 1 37.53 208 PRO A N 1
ATOM 1655 C CA . PRO A 1 208 ? -4.977 24.844 7.301 1 37.53 208 PRO A CA 1
ATOM 1656 C C . PRO A 1 208 ? -6.035 24.234 6.379 1 37.53 208 PRO A C 1
ATOM 1658 O O . PRO A 1 208 ? -6.555 23.156 6.652 1 37.53 208 PRO A O 1
ATOM 1661 N N . PRO A 1 209 ? -6.957 25.094 5.707 1 34.72 209 PRO A N 1
ATOM 1662 C CA . PRO A 1 209 ? -7.902 24.562 4.719 1 34.72 209 PRO A CA 1
ATOM 1663 C C . PRO A 1 209 ? -7.426 23.266 4.082 1 34.72 209 PRO A C 1
ATOM 1665 O O . PRO A 1 209 ? -6.379 23.234 3.43 1 34.72 209 PRO A O 1
ATOM 1668 N N . PHE A 1 210 ? -7.074 22.25 4.746 1 40.25 210 PHE A N 1
ATOM 1669 C CA . PHE A 1 210 ? -7.199 21.172 3.783 1 40.25 210 PHE A CA 1
ATOM 1670 C C . PHE A 1 210 ? -8.133 21.562 2.645 1 40.25 210 PHE A C 1
ATOM 1672 O O . PHE A 1 210 ? -9.336 21.734 2.855 1 40.25 210 PHE A O 1
ATOM 1679 N N . GLN A 1 211 ? -7.773 22.688 2.012 1 38.84 211 GLN A N 1
ATOM 1680 C CA . GLN A 1 211 ? -8.453 23.172 0.815 1 38.84 211 GLN A CA 1
ATOM 1681 C C . GLN A 1 211 ? -9.164 22.031 0.088 1 38.84 211 GLN A C 1
ATOM 1683 O O . GLN A 1 211 ? -8.641 21.484 -0.885 1 38.84 211 GLN A O 1
ATOM 1688 N N . ILE A 1 212 ? -9.664 21.141 0.853 1 41.84 212 ILE A N 1
ATOM 1689 C CA . ILE A 1 212 ? -10.742 20.438 0.168 1 41.84 212 ILE A CA 1
ATOM 1690 C C . ILE A 1 212 ? -11.594 21.438 -0.609 1 41.84 212 ILE A C 1
ATOM 1692 O O . ILE A 1 212 ? -12.062 22.438 -0.049 1 41.84 212 ILE A O 1
ATOM 1696 N N . ASP A 1 213 ? -11.125 21.734 -1.687 1 41.31 213 ASP A N 1
ATOM 1697 C CA . ASP A 1 213 ? -12.008 22.531 -2.543 1 41.31 213 ASP A CA 1
ATOM 1698 C C . ASP A 1 213 ? -13.469 22.328 -2.152 1 41.31 213 ASP A C 1
ATOM 1700 O O . ASP A 1 213 ? -14.047 21.266 -2.418 1 41.31 213 ASP A O 1
ATOM 1704 N N . PHE A 1 214 ? -13.836 22.859 -1.0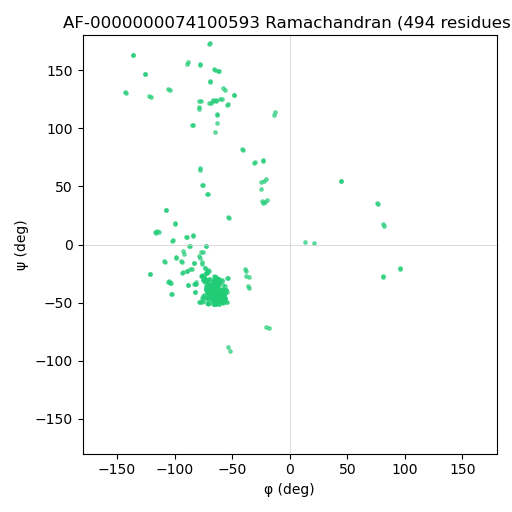92 1 42.25 214 PHE A N 1
ATOM 1705 C CA . PHE A 1 214 ? -15.211 22.891 -0.595 1 42.25 214 PHE A CA 1
ATOM 1706 C C . PHE A 1 214 ? -16.156 23.453 -1.656 1 42.25 214 PHE A C 1
ATOM 1708 O O . PHE A 1 214 ? -16.594 24.594 -1.569 1 42.25 214 PHE A O 1
ATOM 1715 N N . ASP A 1 215 ? -15.766 23.344 -2.805 1 42.44 215 ASP A N 1
ATOM 1716 C CA . ASP A 1 215 ? -16.797 23.906 -3.668 1 42.44 215 ASP A CA 1
ATOM 1717 C C . ASP A 1 215 ? -18.078 23.078 -3.59 1 42.44 215 ASP A C 1
ATOM 1719 O O . ASP A 1 215 ? -18.062 21.875 -3.838 1 42.44 215 ASP A O 1
ATOM 1723 N N . GLY A 1 216 ? -18.969 23.453 -2.84 1 45.47 216 GLY A N 1
ATOM 1724 C CA . GLY A 1 216 ? -20.375 23.109 -2.861 1 45.47 216 GLY A CA 1
ATOM 1725 C C . GLY A 1 216 ? -20.656 21.812 -3.598 1 45.47 216 GLY A C 1
ATOM 1726 O O . GLY A 1 216 ? -21.766 21.609 -4.094 1 45.47 216 GLY A O 1
ATOM 1727 N N . ILE A 1 217 ? -19.672 21.25 -4.031 1 52.12 217 ILE A N 1
ATOM 1728 C CA . ILE A 1 217 ? -20.094 20.094 -4.812 1 52.12 217 ILE A CA 1
ATOM 1729 C C . ILE A 1 217 ? -20.734 19.062 -3.893 1 52.12 217 ILE A C 1
ATOM 1731 O O . ILE A 1 217 ? -20.219 18.766 -2.814 1 52.12 217 ILE A O 1
ATOM 1735 N N . SER A 1 218 ? -21.984 18.594 -4.109 1 62.16 218 SER A N 1
ATOM 1736 C CA . SER A 1 218 ? -22.953 17.734 -3.436 1 62.16 218 SER A CA 1
ATOM 1737 C C . SER A 1 218 ? -22.375 16.344 -3.191 1 62.16 218 SER A C 1
ATOM 1739 O O . SER A 1 218 ? -21.484 15.906 -3.914 1 62.16 218 SER A O 1
ATOM 1741 N N . LYS A 1 219 ? -22.516 15.742 -2.025 1 73.5 219 LYS A N 1
ATOM 1742 C CA . LYS A 1 219 ? -22.234 14.375 -1.592 1 73.5 219 LYS A CA 1
ATOM 1743 C C . LYS A 1 219 ? -22.594 13.375 -2.684 1 73.5 219 LYS A C 1
ATOM 1745 O O . LYS A 1 219 ? -21.875 12.398 -2.902 1 73.5 219 LYS A O 1
ATOM 1750 N N . TRP A 1 220 ? -23.516 13.727 -3.512 1 81.5 220 TRP A N 1
ATOM 1751 C CA . TRP A 1 220 ? -23.984 12.773 -4.516 1 81.5 220 TRP A CA 1
ATOM 1752 C C . TRP A 1 220 ? -23.156 12.875 -5.789 1 81.5 220 TRP A C 1
ATOM 1754 O O . TRP A 1 220 ? -23.078 11.914 -6.562 1 81.5 220 TRP A O 1
ATOM 1764 N N . THR A 1 221 ? -22.562 14.023 -5.941 1 82.12 221 THR A N 1
ATOM 1765 C CA . THR A 1 221 ? -21.656 14.156 -7.082 1 82.12 221 THR A CA 1
ATOM 1766 C C . THR A 1 221 ? -20.438 13.25 -6.91 1 82.12 221 THR A C 1
ATOM 1768 O O . THR A 1 221 ? -19.984 12.633 -7.875 1 82.12 221 THR A O 1
ATOM 1771 N N . ASP A 1 222 ? -20.016 13.117 -5.668 1 81.31 222 ASP A N 1
ATOM 1772 C CA . ASP A 1 222 ? -18.875 12.234 -5.395 1 81.31 222 ASP A CA 1
ATOM 1773 C C . ASP A 1 222 ? -19.25 10.773 -5.621 1 81.31 222 ASP A C 1
ATOM 1775 O O . ASP A 1 222 ? -18.453 10.008 -6.176 1 81.31 222 ASP A O 1
ATOM 1779 N N . VAL A 1 223 ? -20.438 10.445 -5.234 1 86.88 223 VAL A N 1
ATOM 1780 C CA . VAL A 1 223 ? -20.922 9.078 -5.426 1 86.88 223 VAL A CA 1
ATOM 1781 C C . VAL A 1 223 ? -21 8.766 -6.918 1 86.88 223 VAL A C 1
ATOM 1783 O O . VAL A 1 223 ? -20.609 7.672 -7.348 1 86.88 223 VAL A O 1
ATOM 1786 N N . ALA A 1 224 ? -21.406 9.719 -7.645 1 89.5 224 ALA A N 1
ATOM 1787 C CA . ALA A 1 224 ? -21.531 9.531 -9.086 1 89.5 224 ALA A CA 1
ATOM 1788 C C . ALA A 1 224 ? -20.156 9.383 -9.742 1 89.5 224 ALA A C 1
ATOM 1790 O O . ALA A 1 224 ? -19.984 8.547 -10.633 1 89.5 224 ALA A O 1
ATOM 1791 N N . ILE A 1 225 ? -19.203 10.117 -9.289 1 88.31 225 ILE A N 1
ATOM 1792 C CA . ILE A 1 225 ? -17.859 10.07 -9.852 1 88.31 225 ILE A CA 1
ATOM 1793 C C . ILE A 1 225 ? -17.234 8.711 -9.547 1 88.31 225 ILE A C 1
ATOM 1795 O O . ILE A 1 225 ? -16.656 8.07 -10.438 1 88.31 225 ILE A O 1
ATOM 1799 N N . LEU A 1 226 ? -17.359 8.266 -8.297 1 91.62 226 LEU A N 1
ATOM 1800 C CA . LEU A 1 226 ? -16.797 6.98 -7.918 1 91.62 226 LEU A CA 1
ATOM 1801 C C . LEU A 1 226 ? -17.469 5.844 -8.688 1 91.62 226 LEU A C 1
ATOM 1803 O O . LEU A 1 226 ? -16.797 4.926 -9.156 1 91.62 226 LEU A O 1
ATOM 1807 N N . SER A 1 227 ? -18.812 5.934 -8.82 1 94.94 227 SER A N 1
ATOM 1808 C 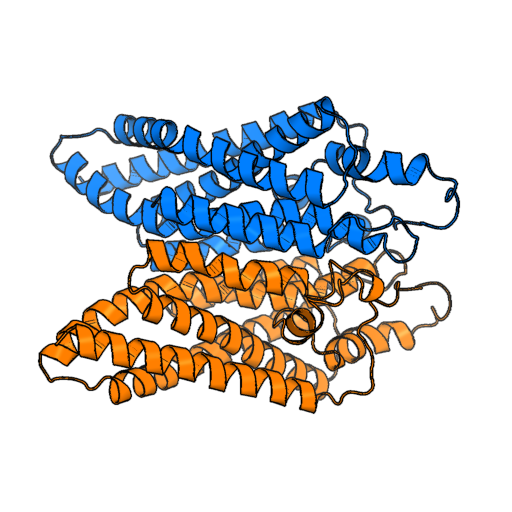CA . SER A 1 227 ? -19.531 4.922 -9.578 1 94.94 227 SER A CA 1
ATOM 1809 C C . SER A 1 227 ? -19.109 4.926 -11.047 1 94.94 227 SER A C 1
ATOM 1811 O O . SER A 1 227 ? -18.984 3.869 -11.664 1 94.94 227 SER A O 1
ATOM 1813 N N . GLY A 1 228 ? -18.969 6.105 -11.555 1 95.75 228 GLY A N 1
ATOM 1814 C CA . GLY A 1 228 ? -18.484 6.215 -12.922 1 95.75 228 GLY A CA 1
ATOM 1815 C C . GLY A 1 228 ? -17.094 5.637 -13.117 1 95.75 228 GLY A C 1
ATOM 1816 O O . GLY A 1 228 ? -16.812 4.973 -14.117 1 95.75 228 GLY A O 1
ATOM 1817 N N . MET A 1 229 ? -16.203 5.844 -12.195 1 95.5 229 MET A N 1
ATOM 1818 C CA . MET A 1 229 ? -14.859 5.289 -12.258 1 95.5 229 MET A CA 1
ATOM 1819 C C . MET A 1 229 ? -14.898 3.764 -12.25 1 95.5 229 MET A C 1
ATOM 1821 O O . MET A 1 229 ? -14.172 3.115 -13 1 95.5 229 MET A O 1
ATOM 1825 N N . ILE A 1 230 ? -15.742 3.221 -11.383 1 97.31 230 ILE A N 1
ATOM 1826 C CA . ILE A 1 230 ? -15.883 1.77 -11.32 1 97.31 230 ILE A CA 1
ATOM 1827 C C . ILE A 1 230 ? -16.297 1.234 -12.688 1 97.31 230 ILE A C 1
ATOM 1829 O O . ILE A 1 230 ? -15.688 0.311 -13.219 1 97.31 230 ILE A O 1
ATOM 1833 N N . ALA A 1 231 ? -17.328 1.85 -13.219 1 97.62 231 ALA A N 1
ATOM 1834 C CA . ALA A 1 231 ? -17.859 1.395 -14.5 1 97.62 231 ALA A CA 1
ATOM 1835 C C . ALA A 1 231 ? -16.812 1.496 -15.602 1 97.62 231 ALA A C 1
ATOM 1837 O O . ALA A 1 231 ? -16.625 0.551 -16.375 1 97.62 231 ALA A O 1
ATOM 1838 N N . ILE A 1 232 ? -16.094 2.555 -15.68 1 97.75 232 ILE A N 1
ATOM 1839 C CA . ILE A 1 232 ? -15.125 2.799 -16.75 1 97.75 232 ILE A CA 1
ATOM 1840 C C . ILE A 1 232 ? -13.945 1.842 -16.609 1 97.75 232 ILE A C 1
ATOM 1842 O O . ILE A 1 232 ? -13.523 1.212 -17.578 1 97.75 232 ILE A O 1
ATOM 1846 N N . ILE A 1 233 ? -13.453 1.69 -15.43 1 97.62 233 ILE A N 1
ATOM 1847 C CA . ILE A 1 233 ? -12.281 0.849 -15.227 1 97.62 233 ILE A CA 1
ATOM 1848 C C . ILE A 1 233 ? -12.656 -0.617 -15.43 1 97.62 233 ILE A C 1
ATOM 1850 O O . ILE A 1 233 ? -11.867 -1.396 -15.969 1 97.62 233 ILE A O 1
ATOM 1854 N N . ARG A 1 234 ? -13.859 -0.924 -14.992 1 97.88 234 ARG A N 1
ATOM 1855 C CA . ARG A 1 234 ? -14.312 -2.289 -15.234 1 97.88 234 ARG A CA 1
ATOM 1856 C C . ARG A 1 234 ? -14.484 -2.559 -16.719 1 97.88 234 ARG A C 1
ATOM 1858 O O . ARG A 1 234 ? -14.234 -3.674 -17.188 1 97.88 234 ARG A O 1
ATOM 1865 N N . LEU A 1 235 ? -14.914 -1.598 -17.391 1 98.06 235 LEU A N 1
ATOM 1866 C CA . LEU A 1 235 ? -15.023 -1.739 -18.828 1 98.06 235 LEU A CA 1
ATOM 1867 C C . LEU A 1 235 ? -13.648 -1.958 -19.469 1 98.06 235 LEU A C 1
ATOM 1869 O O . LEU A 1 235 ? -13.5 -2.783 -20.359 1 98.06 235 LEU A O 1
ATOM 1873 N N . VAL A 1 236 ? -12.672 -1.267 -19.016 1 98.06 236 VAL A N 1
ATOM 1874 C CA . VAL A 1 236 ? -11.305 -1.452 -19.5 1 98.06 236 VAL A CA 1
ATOM 1875 C C . VAL A 1 236 ? -10.836 -2.875 -19.203 1 98.06 236 VAL A C 1
ATOM 1877 O O . VAL A 1 236 ? -10.242 -3.529 -20.047 1 98.06 236 VAL A O 1
ATOM 1880 N N . ALA A 1 237 ? -11.102 -3.299 -17.984 1 98.12 237 ALA A N 1
ATOM 1881 C CA . ALA A 1 237 ? -10.734 -4.656 -17.594 1 98.12 237 ALA A CA 1
ATOM 1882 C C . ALA A 1 237 ? -11.422 -5.688 -18.484 1 98.12 237 ALA A C 1
ATOM 1884 O O . ALA A 1 237 ? -10.805 -6.668 -18.906 1 98.12 237 ALA A O 1
ATOM 1885 N N . TYR A 1 238 ? -12.633 -5.441 -18.797 1 97.94 238 TYR A N 1
ATOM 1886 C CA . TYR A 1 238 ? -13.398 -6.348 -19.641 1 97.94 238 TYR A CA 1
ATOM 1887 C C . TYR A 1 238 ? -12.828 -6.398 -21.062 1 97.94 238 TYR A C 1
ATOM 1889 O O . TYR A 1 238 ? -12.648 -7.48 -21.625 1 97.94 238 TYR A O 1
ATOM 1897 N N . LEU A 1 239 ? -12.555 -5.27 -21.609 1 98.19 239 LEU A N 1
ATOM 1898 C CA . LEU A 1 239 ? -11.984 -5.203 -22.953 1 98.19 239 LEU A CA 1
ATOM 1899 C C . LEU A 1 239 ? -10.625 -5.887 -23 1 98.19 239 LEU A C 1
ATOM 1901 O O . LEU A 1 239 ? -10.305 -6.578 -23.969 1 98.19 239 LEU A O 1
ATOM 1905 N N . ALA A 1 240 ? -9.859 -5.668 -21.953 1 97.69 240 ALA A N 1
ATOM 1906 C CA . ALA A 1 240 ? -8.562 -6.34 -21.875 1 97.69 240 ALA A CA 1
ATOM 1907 C C . ALA A 1 240 ? -8.734 -7.855 -21.828 1 97.69 240 ALA A C 1
ATOM 1909 O O . ALA A 1 240 ? -7.957 -8.594 -22.453 1 97.69 240 ALA A O 1
ATOM 1910 N N . LEU A 1 241 ? -9.688 -8.266 -21.109 1 96.75 241 LEU A N 1
ATOM 1911 C CA . LEU A 1 241 ? -9.977 -9.695 -21.031 1 96.75 241 LEU A CA 1
ATOM 1912 C C . LEU A 1 241 ? -10.359 -10.25 -22.391 1 96.75 241 LEU A C 1
ATOM 1914 O O . LEU A 1 241 ? -9.914 -11.328 -22.781 1 96.75 241 LEU A O 1
ATOM 1918 N N . LEU A 1 242 ? -11.195 -9.516 -23.156 1 96.31 242 LEU A N 1
ATOM 1919 C CA . LEU A 1 242 ? -11.625 -9.945 -24.484 1 96.31 242 LEU A CA 1
ATOM 1920 C C . LEU A 1 242 ? -10.43 -10.078 -25.422 1 96.31 242 LEU A C 1
ATOM 1922 O O . LEU A 1 242 ? -10.344 -11.031 -26.203 1 96.31 242 LEU A O 1
ATOM 1926 N N . VAL A 1 243 ? -9.578 -9.156 -25.344 1 96.38 243 VAL A N 1
ATOM 1927 C CA . VAL A 1 243 ? -8.398 -9.188 -26.203 1 96.38 243 VAL A CA 1
ATOM 1928 C C . VAL A 1 243 ? -7.535 -10.398 -25.844 1 96.38 243 VAL A C 1
ATOM 1930 O O . VAL A 1 243 ? -7.016 -11.078 -26.734 1 96.38 243 VAL A O 1
ATOM 1933 N N . ARG A 1 244 ? -7.41 -10.648 -24.578 1 94.62 244 ARG A N 1
ATOM 1934 C CA . ARG A 1 244 ? -6.594 -11.766 -24.125 1 94.62 244 ARG A CA 1
ATOM 1935 C C . ARG A 1 244 ? -7.195 -13.094 -24.578 1 94.62 244 ARG A C 1
ATOM 1937 O O . ARG A 1 244 ? -6.469 -14.016 -24.953 1 94.62 244 ARG A O 1
ATOM 1944 N N . THR A 1 245 ? -8.438 -13.195 -24.484 1 93.56 245 THR A N 1
ATOM 1945 C CA . THR A 1 245 ? -9.102 -14.43 -24.891 1 93.56 245 THR A CA 1
ATOM 1946 C C . THR A 1 245 ? -9 -14.617 -26.406 1 93.56 245 THR A C 1
ATOM 1948 O O . THR A 1 245 ? -8.836 -15.742 -26.891 1 93.56 245 THR A O 1
ATOM 1951 N N . TYR A 1 246 ? -9.133 -13.539 -27.062 1 92.38 246 TYR A N 1
ATOM 1952 C CA . TYR A 1 246 ? -9.016 -13.602 -28.516 1 92.38 246 TYR A CA 1
ATOM 1953 C C . TYR A 1 246 ? -7.613 -14.039 -28.922 1 92.38 246 TYR A C 1
ATOM 1955 O O . TYR A 1 246 ? -7.453 -14.828 -29.859 1 92.38 246 TYR A O 1
ATOM 1963 N N . ARG A 1 247 ? -6.637 -13.602 -28.234 1 91.06 247 ARG A N 1
ATOM 1964 C CA . ARG A 1 247 ? -5.254 -13.922 -28.562 1 91.06 247 ARG A CA 1
ATOM 1965 C C . ARG A 1 247 ? -4.902 -15.344 -28.141 1 91.06 247 ARG A C 1
ATOM 1967 O O . ARG A 1 247 ? -3.982 -15.953 -28.688 1 91.06 247 ARG A O 1
ATOM 1974 N N . ASN A 1 248 ? -5.578 -15.766 -27.188 1 87.75 248 ASN A N 1
ATOM 1975 C CA . ASN A 1 248 ? -5.34 -17.109 -26.688 1 87.75 248 ASN A CA 1
ATOM 1976 C C . ASN A 1 248 ? -5.938 -18.172 -27.609 1 87.75 248 ASN A C 1
ATOM 1978 O O . ASN A 1 248 ? -5.598 -19.359 -27.516 1 87.75 248 ASN A O 1
ATOM 1982 N N . ARG A 1 249 ? -6.832 -17.875 -28.547 1 76.75 249 ARG A N 1
ATOM 1983 C CA . ARG A 1 249 ? -7.418 -18.797 -29.516 1 76.75 249 ARG A CA 1
ATOM 1984 C C . ARG A 1 249 ? -6.527 -18.938 -30.75 1 76.75 249 ARG A C 1
ATOM 1986 O O . ARG A 1 249 ? -5.91 -17.969 -31.188 1 76.75 249 ARG A O 1
ATOM 1993 N N . LEU B 1 1 ? 12.445 -9.57 -14.602 1 80.06 1 LEU B N 1
ATOM 1994 C CA . LEU B 1 1 ? 11.602 -8.773 -13.711 1 80.06 1 LEU B CA 1
ATOM 1995 C C . LEU B 1 1 ? 12.305 -7.48 -13.32 1 80.06 1 LEU B C 1
ATOM 1997 O O . LEU B 1 1 ? 11.664 -6.434 -13.195 1 80.06 1 LEU B O 1
ATOM 2001 N N . ILE B 1 2 ? 13.68 -7.531 -13.453 1 85.44 2 ILE B N 1
ATOM 2002 C CA . ILE B 1 2 ? 14.438 -6.363 -13.008 1 85.44 2 ILE B CA 1
ATOM 2003 C C . ILE B 1 2 ? 14.203 -5.203 -13.969 1 85.44 2 ILE B C 1
ATOM 2005 O O . ILE B 1 2 ? 14.141 -4.043 -13.547 1 85.44 2 ILE B O 1
ATOM 2009 N N . LYS B 1 3 ? 14.031 -5.461 -15.25 1 91 3 LYS B N 1
ATOM 2010 C CA . LYS B 1 3 ? 13.789 -4.402 -16.219 1 91 3 LYS B CA 1
ATOM 2011 C C . LYS B 1 3 ? 12.43 -3.746 -15.992 1 91 3 LYS B C 1
ATOM 2013 O O . LYS B 1 3 ? 12.305 -2.523 -16.094 1 91 3 LYS B O 1
ATOM 2018 N N . VAL B 1 4 ? 11.453 -4.523 -15.648 1 91.69 4 VAL B N 1
ATOM 2019 C CA . VAL B 1 4 ? 10.109 -4.02 -15.398 1 91.69 4 VAL B CA 1
ATOM 2020 C C . VAL B 1 4 ? 10.102 -3.186 -14.117 1 91.69 4 VAL B C 1
ATOM 2022 O O . VAL B 1 4 ? 9.461 -2.131 -14.062 1 91.69 4 VAL B O 1
ATOM 2025 N N . GLN B 1 5 ? 10.852 -3.611 -13.141 1 94.38 5 GLN B N 1
ATOM 2026 C CA . GLN B 1 5 ? 10.938 -2.895 -11.875 1 94.38 5 GLN B CA 1
ATOM 2027 C C . GLN B 1 5 ? 11.656 -1.559 -12.039 1 94.38 5 GLN B C 1
ATOM 2029 O O . GLN B 1 5 ? 11.289 -0.567 -11.406 1 94.38 5 GLN B O 1
ATOM 2034 N N . LEU B 1 6 ? 12.688 -1.64 -12.852 1 95.06 6 LEU B N 1
ATOM 2035 C CA . LEU B 1 6 ? 13.406 -0.398 -13.141 1 95.06 6 LEU B CA 1
ATOM 2036 C C . LEU B 1 6 ? 12.484 0.613 -13.82 1 95.06 6 LEU B C 1
ATOM 2038 O O . LEU B 1 6 ? 12.492 1.795 -13.469 1 95.06 6 LEU B O 1
ATOM 2042 N N . PHE B 1 7 ? 11.789 0.122 -14.758 1 95.88 7 PHE B N 1
ATOM 2043 C CA . PHE B 1 7 ? 10.836 0.977 -15.453 1 95.88 7 PHE B CA 1
ATOM 2044 C C . PHE B 1 7 ? 9.805 1.544 -14.477 1 95.88 7 PHE B C 1
ATOM 2046 O O . PHE B 1 7 ? 9.523 2.744 -14.492 1 95.88 7 PHE B O 1
ATOM 2053 N N . GLN B 1 8 ? 9.266 0.678 -13.695 1 95.31 8 GLN B N 1
ATOM 2054 C CA . GLN B 1 8 ? 8.281 1.085 -12.695 1 95.31 8 GLN B CA 1
ATOM 2055 C C . GLN B 1 8 ? 8.867 2.117 -11.734 1 95.31 8 GLN B C 1
ATOM 2057 O O . GLN B 1 8 ? 8.203 3.105 -11.406 1 95.31 8 GLN B O 1
ATOM 2062 N N . THR B 1 9 ? 10.094 1.893 -11.289 1 96.12 9 THR B N 1
ATOM 2063 C CA . THR B 1 9 ? 10.758 2.785 -10.344 1 96.12 9 THR B CA 1
ATOM 2064 C C . THR B 1 9 ? 10.969 4.164 -10.953 1 96.12 9 THR B C 1
ATOM 2066 O O . THR B 1 9 ? 10.695 5.184 -10.32 1 96.12 9 THR B O 1
ATOM 2069 N N . MET B 1 10 ? 11.336 4.16 -12.156 1 96.75 10 MET B N 1
ATOM 2070 C CA . MET B 1 10 ? 11.602 5.422 -12.852 1 96.75 10 MET B CA 1
ATOM 2071 C C . MET B 1 10 ? 10.305 6.203 -13.062 1 96.75 10 MET B C 1
ATOM 2073 O O . MET B 1 10 ? 10.258 7.41 -12.828 1 96.75 10 MET B O 1
ATOM 2077 N N . ILE B 1 11 ? 9.281 5.551 -13.453 1 95.81 11 ILE B N 1
ATOM 2078 C CA . ILE B 1 11 ? 8.008 6.207 -13.719 1 95.81 11 ILE B CA 1
ATOM 2079 C C . ILE B 1 11 ? 7.434 6.773 -12.422 1 95.81 11 ILE B C 1
ATOM 2081 O O . ILE B 1 11 ? 7.012 7.93 -12.375 1 95.81 11 ILE B O 1
ATOM 2085 N N . CYS B 1 12 ? 7.41 5.973 -11.375 1 94.75 12 CYS B N 1
ATOM 2086 C CA . CYS B 1 12 ? 6.895 6.422 -10.094 1 94.75 12 CYS B CA 1
ATOM 2087 C C . CYS B 1 12 ? 7.715 7.59 -9.547 1 94.75 12 CYS B C 1
ATOM 2089 O O . CYS B 1 12 ? 7.16 8.547 -9.008 1 94.75 12 CYS B O 1
ATOM 2091 N N . ALA B 1 13 ? 9.039 7.477 -9.75 1 95.44 13 ALA B N 1
ATOM 2092 C CA . ALA B 1 13 ? 9.922 8.539 -9.281 1 95.44 13 ALA B CA 1
ATOM 2093 C C . ALA B 1 13 ? 9.664 9.844 -10.039 1 95.44 13 ALA B C 1
ATOM 2095 O O . ALA B 1 13 ? 9.602 10.914 -9.438 1 95.44 13 ALA B O 1
ATOM 2096 N N . LEU B 1 14 ? 9.516 9.75 -11.32 1 94.75 14 LEU B N 1
ATOM 2097 C CA . LEU B 1 14 ? 9.289 10.93 -12.148 1 94.75 14 LEU B CA 1
ATOM 2098 C C . LEU B 1 14 ? 7.938 11.562 -11.828 1 94.75 14 LEU B C 1
ATOM 2100 O O . LEU B 1 14 ? 7.832 12.789 -11.734 1 94.75 14 LEU B O 1
ATOM 2104 N N . ILE B 1 15 ? 6.977 10.773 -11.617 1 91.12 15 ILE B N 1
ATOM 2105 C CA . ILE B 1 15 ? 5.656 11.297 -11.281 1 91.12 15 ILE B CA 1
ATOM 2106 C C . ILE B 1 15 ? 5.711 12 -9.93 1 91.12 15 ILE B C 1
ATOM 2108 O O . ILE B 1 15 ? 5.238 13.133 -9.797 1 91.12 15 ILE B O 1
ATOM 2112 N N . THR B 1 16 ? 6.301 11.344 -8.984 1 89.62 16 THR B N 1
ATOM 2113 C CA . THR B 1 16 ? 6.418 11.945 -7.652 1 89.62 16 THR B CA 1
ATOM 2114 C C . THR B 1 16 ? 7.242 13.227 -7.707 1 89.62 16 THR B C 1
ATOM 2116 O O . THR B 1 16 ? 6.887 14.227 -7.078 1 89.62 16 THR B O 1
ATOM 2119 N N . GLY B 1 17 ? 8.305 13.172 -8.445 1 89.56 17 GLY B N 1
ATOM 2120 C CA . GLY B 1 17 ? 9.133 14.359 -8.609 1 89.56 17 GLY B CA 1
ATOM 2121 C C . GLY B 1 17 ? 8.406 15.508 -9.273 1 89.56 17 GLY B C 1
ATOM 2122 O O . GLY B 1 17 ? 8.602 16.672 -8.914 1 89.56 17 GLY B O 1
ATOM 2123 N N . MET B 1 18 ? 7.566 15.203 -10.188 1 90 18 MET B N 1
ATOM 2124 C CA . MET B 1 18 ? 6.805 16.234 -10.891 1 90 18 MET B CA 1
ATOM 2125 C C . MET B 1 18 ? 5.723 16.828 -9.984 1 90 18 MET B C 1
ATOM 2127 O O . MET B 1 18 ? 5.418 18.016 -10.07 1 90 18 MET B O 1
ATOM 2131 N N . VAL B 1 19 ? 5.156 16.062 -9.211 1 86.19 19 VAL B N 1
ATOM 2132 C CA . VAL B 1 19 ? 4.109 16.516 -8.297 1 86.19 19 VAL B CA 1
ATOM 2133 C C . VAL B 1 19 ? 4.691 17.5 -7.285 1 86.19 19 VAL B C 1
ATOM 2135 O O . VAL B 1 19 ? 4.059 18.5 -6.957 1 86.19 19 VAL B O 1
ATOM 2138 N N . TYR B 1 20 ? 5.824 17.203 -6.84 1 85.25 20 TYR B N 1
ATOM 2139 C CA . TYR B 1 20 ? 6.438 18.047 -5.816 1 85.25 20 TYR B CA 1
ATOM 2140 C C . TYR B 1 20 ? 7.586 18.859 -6.402 1 85.25 20 TYR B C 1
ATOM 2142 O O . TYR B 1 20 ? 8.555 19.172 -5.703 1 85.25 20 TYR B O 1
ATOM 2150 N N . PHE B 1 21 ? 7.453 19.156 -7.648 1 87.56 21 PHE B N 1
ATOM 2151 C CA . PHE B 1 21 ? 8.547 19.812 -8.344 1 87.56 21 PHE B CA 1
ATOM 2152 C C . PHE B 1 21 ? 8.828 21.188 -7.73 1 87.56 21 PHE B C 1
ATOM 2154 O O . PHE B 1 21 ? 7.988 22.078 -7.801 1 87.56 21 PHE B O 1
ATOM 2161 N N . GLN B 1 22 ? 9.953 21.344 -7.105 1 82.44 22 GLN B N 1
ATOM 2162 C CA . GLN B 1 22 ? 10.445 22.609 -6.543 1 82.44 22 GLN B CA 1
ATOM 2163 C C . GLN B 1 22 ? 9.336 23.344 -5.801 1 82.44 22 GLN B C 1
ATOM 2165 O O . GLN B 1 22 ? 9.109 24.531 -6.035 1 82.44 22 GLN B O 1
ATOM 2170 N N . THR B 1 23 ? 8.766 22.688 -4.902 1 75.88 23 THR B N 1
ATOM 2171 C CA . THR B 1 23 ? 7.707 23.281 -4.09 1 75.88 23 THR B CA 1
ATOM 2172 C C . THR B 1 23 ? 8.258 24.438 -3.244 1 75.88 23 THR B C 1
ATOM 2174 O O . THR B 1 23 ? 9.258 24.266 -2.535 1 75.88 23 THR B O 1
ATOM 2177 N N . ALA B 1 24 ? 7.605 25.594 -3.463 1 71.31 24 ALA B N 1
ATOM 2178 C CA . ALA B 1 24 ? 8.055 26.781 -2.732 1 71.31 24 ALA B CA 1
ATOM 2179 C C . ALA B 1 24 ? 7.73 26.656 -1.245 1 71.31 24 ALA B C 1
ATOM 2181 O O . ALA B 1 24 ? 6.691 26.094 -0.871 1 71.31 24 ALA B O 1
ATOM 2182 N N . ILE B 1 25 ? 8.594 27.078 -0.497 1 67.75 25 ILE B N 1
ATOM 2183 C CA . ILE B 1 25 ? 8.398 27.031 0.949 1 67.75 25 ILE B CA 1
ATOM 2184 C C . ILE B 1 25 ? 7.605 28.25 1.404 1 67.75 25 ILE B C 1
ATOM 2186 O O . ILE B 1 25 ? 8.062 29.391 1.252 1 67.75 25 ILE B O 1
ATOM 2190 N N . SER B 1 26 ? 6.391 27.969 1.644 1 67.56 26 SER B N 1
ATOM 2191 C CA . SER B 1 26 ? 5.516 28.984 2.229 1 67.56 26 SER B CA 1
ATOM 2192 C C . SER B 1 26 ? 4.664 28.391 3.348 1 67.56 26 SER B C 1
ATOM 2194 O O . SER B 1 26 ? 4.648 27.188 3.551 1 67.56 26 SER B O 1
ATOM 2196 N N . ALA B 1 27 ? 4.09 29.234 4.195 1 62.75 27 ALA B N 1
ATOM 2197 C CA . ALA B 1 27 ? 3.213 28.781 5.27 1 62.75 27 ALA B CA 1
ATOM 2198 C C . ALA B 1 27 ? 2.088 27.906 4.723 1 62.75 27 ALA B C 1
ATOM 2200 O O . ALA B 1 27 ? 1.68 26.938 5.371 1 62.75 27 ALA B O 1
ATOM 2201 N N . ASP B 1 28 ? 1.767 28.219 3.473 1 65.38 28 ASP B N 1
ATOM 2202 C CA . ASP B 1 28 ? 0.643 27.5 2.877 1 65.38 28 ASP B CA 1
ATOM 2203 C C . ASP B 1 28 ? 1.085 26.156 2.318 1 65.38 28 ASP B C 1
ATOM 2205 O O . ASP B 1 28 ? 0.263 25.25 2.131 1 65.38 28 ASP B O 1
ATOM 2209 N N . THR B 1 29 ? 2.428 26.031 2.158 1 70.19 29 THR B N 1
ATOM 2210 C CA . THR B 1 29 ? 2.885 24.812 1.493 1 70.19 29 THR B CA 1
ATOM 2211 C C . THR B 1 29 ? 3.684 23.938 2.455 1 70.19 29 THR B C 1
ATOM 2213 O O . THR B 1 29 ? 4.305 22.969 2.039 1 70.19 29 THR B O 1
ATOM 2216 N N . ILE B 1 30 ? 3.613 24.312 3.709 1 68.06 30 ILE B N 1
ATOM 2217 C CA . ILE B 1 30 ? 4.414 23.578 4.691 1 68.06 30 ILE B CA 1
ATOM 2218 C C . ILE B 1 30 ? 3.957 22.125 4.762 1 68.06 30 ILE B C 1
ATOM 2220 O O . ILE B 1 30 ? 4.781 21.219 4.875 1 68.06 30 ILE B O 1
ATOM 2224 N N . ILE B 1 31 ? 2.658 21.922 4.699 1 68.75 31 ILE B N 1
ATOM 2225 C CA . ILE B 1 31 ? 2.109 20.562 4.738 1 68.75 31 ILE B CA 1
ATOM 2226 C C . ILE B 1 31 ? 2.615 19.766 3.537 1 68.75 31 ILE B C 1
ATOM 2228 O O . ILE B 1 31 ? 2.941 18.578 3.662 1 68.75 31 ILE B O 1
ATOM 2232 N N . SER B 1 32 ? 2.801 20.484 2.438 1 75.25 32 SER B N 1
ATOM 2233 C CA . SER B 1 32 ? 3.258 19.812 1.223 1 75.25 32 SER B CA 1
ATOM 2234 C C . SER B 1 32 ? 4.723 19.406 1.331 1 75.25 32 SER B C 1
ATOM 2236 O O . SER B 1 32 ? 5.129 18.375 0.786 1 75.25 32 SER B O 1
ATOM 2238 N N . ILE B 1 33 ? 5.406 20.156 2.029 1 72.12 33 ILE B N 1
ATOM 2239 C CA . ILE B 1 33 ? 6.82 19.844 2.193 1 72.12 33 ILE B CA 1
ATOM 2240 C C . ILE B 1 33 ? 6.973 18.594 3.064 1 72.12 33 ILE B C 1
ATOM 2242 O O . ILE B 1 33 ? 7.77 17.719 2.754 1 72.12 33 ILE B O 1
ATOM 2246 N N . ASN B 1 34 ? 6.168 18.547 4.102 1 71.44 34 ASN B N 1
ATOM 2247 C CA . ASN B 1 34 ? 6.16 17.328 4.918 1 71.44 34 ASN B CA 1
ATOM 2248 C C . ASN B 1 34 ? 5.629 16.141 4.145 1 71.44 34 ASN B C 1
ATOM 2250 O O . ASN B 1 34 ? 6.07 15.008 4.355 1 71.44 34 ASN B O 1
ATOM 2254 N N . GLY B 1 35 ? 4.742 16.453 3.26 1 77.25 35 GLY B N 1
ATOM 2255 C CA . GLY B 1 35 ? 4.156 15.406 2.43 1 77.25 35 GLY B CA 1
ATOM 2256 C C . GLY B 1 35 ? 5.16 14.758 1.497 1 77.25 35 GLY B C 1
ATOM 2257 O O . GLY B 1 35 ? 5.062 13.562 1.211 1 77.25 35 GLY B O 1
ATOM 2258 N N . ILE B 1 36 ? 6.188 15.508 1.135 1 78.25 36 ILE B N 1
ATOM 2259 C CA . ILE B 1 36 ? 7.203 14.977 0.233 1 78.25 36 ILE B CA 1
ATOM 2260 C C . ILE B 1 36 ? 7.98 13.859 0.93 1 78.25 36 ILE B C 1
ATOM 2262 O O . ILE B 1 36 ? 8.188 12.789 0.355 1 78.25 36 ILE B O 1
ATOM 2266 N N . LEU B 1 37 ? 8.336 14.094 2.137 1 75.75 37 LEU B N 1
ATOM 2267 C CA . LEU B 1 37 ? 9.148 13.125 2.867 1 75.75 37 LEU B CA 1
ATOM 2268 C C . LEU B 1 37 ? 8.352 11.859 3.172 1 75.75 37 LEU B C 1
ATOM 2270 O O . LEU B 1 37 ? 8.867 10.75 3.043 1 75.75 37 LEU B O 1
ATOM 2274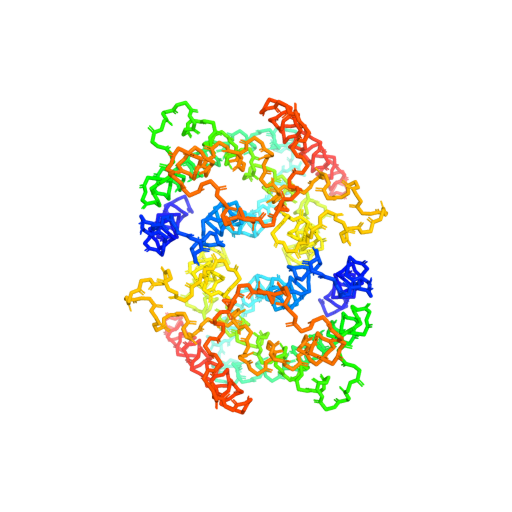 N N . PHE B 1 38 ? 7.188 12.07 3.502 1 78.94 38 PHE B N 1
ATOM 2275 C CA . PHE B 1 38 ? 6.344 10.922 3.803 1 78.94 38 PHE B CA 1
ATOM 2276 C C . PHE B 1 38 ? 6.059 10.109 2.541 1 78.94 38 PHE B C 1
ATOM 2278 O O . PHE B 1 38 ? 6.039 8.883 2.578 1 78.94 38 PHE B O 1
ATOM 2285 N N . ASN B 1 39 ? 5.871 10.82 1.488 1 83.5 39 ASN B N 1
ATOM 2286 C CA . ASN B 1 39 ? 5.617 10.125 0.229 1 83.5 39 ASN B CA 1
ATOM 2287 C C . ASN B 1 39 ? 6.84 9.344 -0.241 1 83.5 39 ASN B C 1
ATOM 2289 O O . ASN B 1 39 ? 6.707 8.273 -0.839 1 83.5 39 ASN B O 1
ATOM 2293 N N . LEU B 1 40 ? 7.938 9.898 0.042 1 83.31 40 LEU B N 1
ATOM 2294 C CA . LEU B 1 40 ? 9.172 9.227 -0.344 1 83.31 40 LEU B CA 1
ATOM 2295 C C . LEU B 1 40 ? 9.281 7.859 0.331 1 83.31 40 LEU B C 1
ATOM 2297 O O . LEU B 1 40 ? 9.492 6.848 -0.339 1 83.31 40 LEU B O 1
ATOM 2301 N N . VAL B 1 41 ? 9.023 7.82 1.611 1 82.44 41 VAL B N 1
ATOM 2302 C CA . VAL B 1 41 ? 9.148 6.59 2.385 1 82.44 41 VAL B CA 1
ATOM 2303 C C . VAL B 1 41 ? 8.023 5.625 2.006 1 82.44 41 VAL B C 1
ATOM 2305 O O . VAL B 1 41 ? 8.273 4.441 1.763 1 82.44 41 VAL B O 1
ATOM 2308 N N . ARG B 1 42 ? 6.902 6.129 1.953 1 85.75 42 ARG B N 1
ATOM 2309 C CA . ARG B 1 42 ? 5.734 5.305 1.655 1 85.75 42 ARG B CA 1
ATOM 2310 C C . ARG B 1 42 ? 5.836 4.699 0.259 1 85.75 42 ARG B C 1
ATOM 2312 O O . ARG B 1 42 ? 5.555 3.512 0.07 1 85.75 42 ARG B O 1
ATOM 2319 N N . ASN B 1 43 ? 6.242 5.512 -0.717 1 90.5 43 ASN B N 1
ATOM 2320 C CA . ASN B 1 43 ? 6.316 5.039 -2.096 1 90.5 43 ASN B CA 1
ATOM 2321 C C . ASN B 1 43 ? 7.312 3.895 -2.242 1 90.5 43 ASN B C 1
ATOM 2323 O O . ASN B 1 43 ? 7.051 2.928 -2.961 1 90.5 43 ASN B O 1
ATOM 2327 N N . LEU B 1 44 ? 8.406 4.027 -1.59 1 89.31 44 LEU B N 1
ATOM 2328 C CA . LEU B 1 44 ? 9.414 2.973 -1.658 1 89.31 44 LEU B CA 1
ATOM 2329 C C . LEU B 1 44 ? 8.867 1.663 -1.102 1 89.31 44 LEU B C 1
ATOM 2331 O O . LEU B 1 44 ? 9.078 0.598 -1.685 1 89.31 44 LEU B O 1
ATOM 2335 N N . ASN B 1 45 ? 8.156 1.754 -0.042 1 87.31 45 ASN B N 1
ATOM 2336 C CA . ASN B 1 45 ? 7.566 0.562 0.558 1 87.31 45 ASN B CA 1
ATOM 2337 C C . ASN B 1 45 ? 6.484 -0.039 -0.336 1 87.31 45 ASN B C 1
ATOM 2339 O O . ASN B 1 45 ? 6.457 -1.251 -0.555 1 87.31 45 ASN B O 1
ATOM 2343 N N . PHE B 1 46 ? 5.723 0.781 -0.934 1 87.06 46 PHE B N 1
ATOM 2344 C CA . PHE B 1 46 ? 4.598 0.304 -1.729 1 87.06 46 PHE B CA 1
ATOM 2345 C C . PHE B 1 46 ? 5.074 -0.248 -3.066 1 87.06 46 PHE B C 1
ATOM 2347 O O . PHE B 1 46 ? 4.449 -1.145 -3.635 1 87.06 46 PHE B O 1
ATOM 2354 N N . MET B 1 47 ? 6.152 0.244 -3.51 1 90.81 47 MET B N 1
ATOM 2355 C CA . MET B 1 47 ? 6.652 -0.184 -4.812 1 90.81 47 MET B CA 1
ATOM 2356 C C . MET B 1 47 ? 7.234 -1.593 -4.734 1 90.81 47 MET B C 1
ATOM 2358 O O . MET B 1 47 ? 7.09 -2.381 -5.668 1 90.81 47 MET B O 1
ATOM 2362 N N . PHE B 1 48 ? 7.746 -1.943 -3.578 1 93.75 48 PHE B N 1
ATOM 2363 C CA . PHE B 1 48 ? 8.555 -3.158 -3.604 1 93.75 48 PHE B CA 1
ATOM 2364 C C . PHE B 1 48 ? 7.988 -4.203 -2.646 1 93.75 48 PHE B C 1
ATOM 2366 O O . PHE B 1 48 ? 8.156 -5.402 -2.859 1 93.75 48 PHE B O 1
ATOM 2373 N N . GLN B 1 49 ? 7.312 -3.816 -1.674 1 94.62 49 GLN B N 1
ATOM 2374 C CA . GLN B 1 49 ? 6.965 -4.73 -0.59 1 94.62 49 GLN B CA 1
ATOM 2375 C C . GLN B 1 49 ? 5.914 -5.742 -1.039 1 94.62 49 GLN B C 1
ATOM 2377 O O . GLN B 1 49 ? 6.113 -6.953 -0.898 1 94.62 49 GLN B O 1
ATOM 2382 N N . PHE B 1 50 ? 4.844 -5.277 -1.619 1 93.12 50 PHE B N 1
ATOM 2383 C CA . PHE B 1 50 ? 3.75 -6.168 -1.986 1 93.12 50 PHE B CA 1
ATOM 2384 C C . PHE B 1 50 ? 4.117 -7.004 -3.203 1 93.12 50 PHE B C 1
ATOM 2386 O O . PHE B 1 50 ? 3.721 -8.164 -3.309 1 93.12 50 PHE B O 1
ATOM 2393 N N . GLN B 1 51 ? 4.895 -6.453 -4.039 1 93.31 51 GLN B N 1
ATOM 2394 C CA . GLN B 1 51 ? 5.289 -7.156 -5.254 1 93.31 51 GLN B CA 1
ATOM 2395 C C . GLN B 1 51 ? 6.262 -8.289 -4.941 1 93.31 51 GLN B C 1
ATOM 2397 O O . GLN B 1 51 ? 6.332 -9.273 -5.676 1 93.31 51 GLN B O 1
ATOM 2402 N N . ALA B 1 52 ? 6.949 -8.195 -3.877 1 94.94 52 ALA B N 1
ATOM 2403 C CA . ALA B 1 52 ? 7.969 -9.188 -3.521 1 94.94 52 ALA B CA 1
ATOM 2404 C C . ALA B 1 52 ? 7.328 -10.492 -3.076 1 94.94 52 ALA B C 1
ATOM 2406 O O . ALA B 1 52 ? 7.891 -11.57 -3.289 1 94.94 52 ALA B O 1
ATOM 2407 N N . VAL B 1 53 ? 6.145 -10.484 -2.607 1 96.25 53 VAL B N 1
ATOM 2408 C CA . VAL B 1 53 ? 5.547 -11.641 -1.943 1 96.25 53 VAL B CA 1
ATOM 2409 C C . VAL B 1 53 ? 5.258 -12.734 -2.969 1 96.25 53 VAL B C 1
ATOM 2411 O O . VAL B 1 53 ? 5.688 -13.875 -2.803 1 96.25 53 VAL B O 1
ATOM 2414 N N . PRO B 1 54 ? 4.594 -12.398 -4.07 1 95.06 54 PRO B N 1
ATOM 2415 C CA . PRO B 1 54 ? 4.336 -13.477 -5.027 1 95.06 54 PRO B CA 1
ATOM 2416 C C . PRO B 1 54 ? 5.621 -14.062 -5.617 1 95.06 54 PRO B C 1
ATOM 2418 O O . PRO B 1 54 ? 5.684 -15.258 -5.898 1 95.06 54 PRO B O 1
ATOM 2421 N N . VAL B 1 55 ? 6.605 -13.281 -5.781 1 92.75 55 VAL B N 1
ATOM 2422 C CA . VAL B 1 55 ? 7.883 -13.758 -6.305 1 92.75 55 VAL B CA 1
ATOM 2423 C C . VAL B 1 55 ? 8.531 -14.711 -5.301 1 92.75 55 VAL B C 1
ATOM 2425 O O . VAL B 1 55 ? 9.023 -15.781 -5.68 1 92.75 55 VAL B O 1
ATOM 2428 N N . LEU B 1 56 ? 8.453 -14.383 -4.086 1 95.75 56 LEU B N 1
ATOM 2429 C CA . LEU B 1 56 ? 9.07 -15.18 -3.031 1 95.75 56 LEU B CA 1
ATOM 2430 C C . LEU B 1 56 ? 8.336 -16.5 -2.857 1 95.75 56 LEU B C 1
ATOM 2432 O O . LEU B 1 56 ? 8.969 -17.562 -2.721 1 95.75 56 LEU B O 1
ATOM 2436 N N . THR B 1 57 ? 7.043 -16.484 -2.891 1 95.19 57 THR B N 1
ATOM 2437 C CA . THR B 1 57 ? 6.273 -17.703 -2.67 1 95.19 57 THR B CA 1
ATOM 2438 C C . THR B 1 57 ? 6.434 -18.656 -3.846 1 95.19 57 THR B C 1
ATOM 2440 O O . THR B 1 57 ? 6.465 -19.875 -3.66 1 95.19 57 THR B O 1
ATOM 2443 N N . MET B 1 58 ? 6.508 -18.094 -5.031 1 92.62 58 MET B N 1
ATOM 2444 C CA . MET B 1 58 ? 6.738 -18.938 -6.199 1 92.62 58 MET B CA 1
ATOM 2445 C C . MET B 1 58 ? 8.094 -19.641 -6.105 1 92.62 58 MET B C 1
ATOM 2447 O O . MET B 1 58 ? 8.195 -20.828 -6.391 1 92.62 58 MET B O 1
ATOM 2451 N N . GLU B 1 59 ? 9.062 -18.891 -5.699 1 93.31 59 GLU B N 1
ATOM 2452 C CA . GLU B 1 59 ? 10.398 -19.469 -5.562 1 93.31 59 GLU B CA 1
ATOM 2453 C C . GLU B 1 59 ? 10.461 -20.469 -4.414 1 93.31 59 GLU B C 1
ATOM 2455 O O . GLU B 1 59 ? 11.211 -21.438 -4.469 1 93.31 59 GLU B O 1
ATOM 2460 N N . LEU B 1 60 ? 9.711 -20.188 -3.416 1 93.75 60 LEU B N 1
ATOM 2461 C CA . LEU B 1 60 ? 9.68 -21.047 -2.24 1 93.75 60 LEU B CA 1
ATOM 2462 C C . LEU B 1 60 ? 9.172 -22.438 -2.604 1 93.75 60 LEU B C 1
ATOM 2464 O O . LEU B 1 60 ? 9.695 -23.438 -2.107 1 93.75 60 LEU B O 1
ATOM 2468 N N . THR B 1 61 ? 8.172 -22.484 -3.432 1 91.5 61 THR B N 1
ATOM 2469 C CA . THR B 1 61 ? 7.613 -23.766 -3.857 1 91.5 61 THR B CA 1
ATOM 2470 C C . THR B 1 61 ? 8.656 -24.594 -4.613 1 91.5 61 THR B C 1
ATOM 2472 O O . THR B 1 61 ? 8.781 -25.797 -4.395 1 91.5 61 THR B O 1
ATOM 2475 N N . ILE B 1 62 ? 9.398 -23.938 -5.41 1 92.75 62 ILE B N 1
ATOM 2476 C CA . ILE B 1 62 ? 10.461 -24.594 -6.172 1 92.75 62 ILE B CA 1
ATOM 2477 C C . ILE B 1 62 ? 11.578 -25.016 -5.227 1 92.75 62 ILE B C 1
ATOM 2479 O O . ILE B 1 62 ? 12.078 -26.141 -5.32 1 92.75 62 ILE B O 1
ATOM 2483 N N . MET B 1 63 ? 11.922 -24.156 -4.359 1 93.75 63 MET B N 1
ATOM 2484 C CA . MET B 1 63 ? 13.008 -24.422 -3.418 1 93.75 63 MET B CA 1
ATOM 2485 C C . MET B 1 63 ? 12.68 -25.625 -2.531 1 93.75 63 MET B C 1
ATOM 2487 O O . MET B 1 63 ? 13.547 -26.438 -2.252 1 93.75 63 MET B O 1
ATOM 2491 N N . LEU B 1 64 ? 11.484 -25.781 -2.096 1 93.69 64 LEU B N 1
ATOM 2492 C CA . LEU B 1 64 ? 11.078 -26.891 -1.23 1 93.69 64 LEU B CA 1
ATOM 2493 C C . LEU B 1 64 ? 11.188 -28.219 -1.963 1 93.69 64 LEU B C 1
ATOM 2495 O O . LEU B 1 64 ? 11.578 -29.219 -1.372 1 93.69 64 LEU B O 1
ATOM 2499 N N . ARG B 1 65 ? 10.891 -28.141 -3.24 1 92.75 65 ARG B N 1
ATOM 2500 C CA . ARG B 1 65 ? 11.023 -29.359 -4.047 1 92.75 65 ARG B CA 1
ATOM 2501 C C . ARG B 1 65 ? 12.484 -29.734 -4.223 1 92.75 65 ARG B C 1
ATOM 2503 O O . ARG B 1 65 ? 12.844 -30.906 -4.102 1 92.75 65 ARG B O 1
ATOM 2510 N N . GLU B 1 66 ? 13.25 -28.781 -4.484 1 92.19 66 GLU B N 1
ATOM 2511 C CA . GLU B 1 66 ? 14.68 -29.016 -4.676 1 92.19 66 GLU B CA 1
ATOM 2512 C C . GLU B 1 66 ? 15.352 -29.453 -3.375 1 92.19 66 GLU B C 1
ATOM 2514 O O . GLU B 1 66 ? 16.281 -30.266 -3.385 1 92.19 66 GLU B O 1
ATOM 2519 N N . ASN B 1 67 ? 14.938 -28.922 -2.33 1 92.62 67 ASN B N 1
ATOM 2520 C CA . ASN B 1 67 ? 15.453 -29.297 -1.021 1 92.62 67 ASN B CA 1
ATOM 2521 C C . ASN B 1 67 ? 15.109 -30.734 -0.67 1 92.62 67 ASN B C 1
ATOM 2523 O O . ASN B 1 67 ? 15.945 -31.469 -0.145 1 92.62 67 ASN B O 1
ATOM 2527 N N . ALA B 1 68 ? 13.938 -31.109 -0.933 1 92 68 ALA B N 1
ATOM 2528 C CA . ALA B 1 68 ? 13.492 -32.469 -0.688 1 92 68 ALA B CA 1
ATOM 2529 C C . ALA B 1 68 ? 14.297 -33.469 -1.515 1 92 68 ALA B C 1
ATOM 2531 O O . ALA B 1 68 ? 14.531 -34.594 -1.082 1 92 68 ALA B O 1
ATOM 2532 N N . ASN B 1 69 ? 14.734 -32.969 -2.648 1 93.19 69 ASN B N 1
ATOM 2533 C CA . ASN B 1 69 ? 15.539 -33.812 -3.529 1 93.19 69 ASN B CA 1
ATOM 2534 C C . ASN B 1 69 ? 17.016 -33.75 -3.168 1 93.19 69 ASN B C 1
ATOM 2536 O O . ASN B 1 69 ? 17.859 -34.344 -3.846 1 93.19 69 ASN B O 1
ATOM 2540 N N . GLY B 1 70 ? 17.344 -32.969 -2.189 1 89.56 70 GLY B N 1
ATOM 2541 C CA . GLY B 1 70 ? 18.703 -32.906 -1.687 1 89.56 70 GLY B CA 1
ATOM 2542 C C . GLY B 1 70 ? 19.609 -32 -2.527 1 89.56 70 GLY B C 1
ATOM 2543 O O . GLY B 1 70 ? 20.844 -32.094 -2.443 1 89.56 70 GLY B O 1
ATOM 2544 N N . ILE B 1 71 ? 19.047 -31.203 -3.33 1 88.31 71 ILE B N 1
ATOM 2545 C CA . ILE B 1 71 ? 19.844 -30.359 -4.23 1 88.31 71 ILE B CA 1
ATOM 2546 C C . ILE B 1 71 ? 20.406 -29.172 -3.463 1 88.31 71 ILE B C 1
ATOM 2548 O O . ILE B 1 71 ? 21.594 -28.859 -3.6 1 88.31 71 ILE B O 1
ATOM 2552 N N . TYR B 1 72 ? 19.484 -28.469 -2.697 1 86.19 72 TYR B N 1
ATOM 2553 C CA . TYR B 1 72 ? 19.875 -27.281 -1.936 1 86.19 72 TYR B CA 1
ATOM 2554 C C . TYR B 1 72 ? 19.484 -27.422 -0.47 1 86.19 72 TYR B C 1
ATOM 2556 O O . TYR B 1 72 ? 18.453 -28.031 -0.151 1 86.19 72 TYR B O 1
ATOM 2564 N N . THR B 1 73 ? 20.344 -26.828 0.323 1 92.12 73 THR B N 1
ATOM 2565 C CA . THR B 1 73 ? 19.922 -26.672 1.715 1 92.12 73 THR B CA 1
ATOM 2566 C C . THR B 1 73 ? 19.156 -25.375 1.912 1 92.12 73 THR B C 1
ATOM 2568 O O . THR B 1 73 ? 19.281 -24.453 1.104 1 92.12 73 THR B O 1
ATOM 2571 N N . SER B 1 74 ? 18.344 -25.312 2.932 1 94.81 74 SER B N 1
ATOM 2572 C CA . SER B 1 74 ? 17.578 -24.109 3.242 1 94.81 74 SER B CA 1
ATOM 2573 C C . SER B 1 74 ? 18.5 -22.906 3.48 1 94.81 74 SER B C 1
ATOM 2575 O O . SER B 1 74 ? 18.203 -21.797 3.055 1 94.81 74 SER B O 1
ATOM 2577 N N . THR B 1 75 ? 19.625 -23.125 4.133 1 95.88 75 THR B N 1
ATOM 2578 C CA . THR B 1 75 ? 20.578 -22.062 4.453 1 95.88 75 THR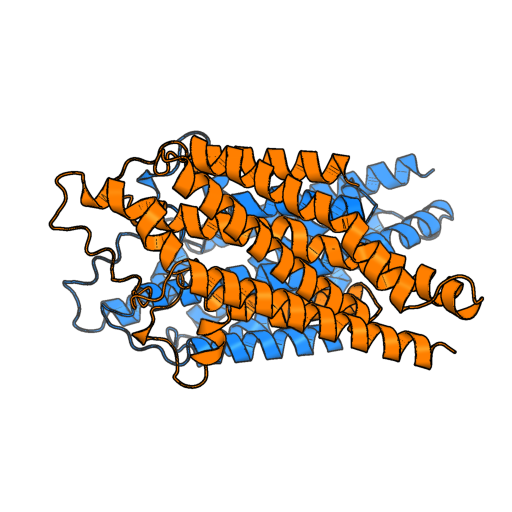 B CA 1
ATOM 2579 C C . THR B 1 75 ? 21.219 -21.516 3.184 1 95.88 75 THR B C 1
ATOM 2581 O O . THR B 1 75 ? 21.328 -20.297 3.006 1 95.88 75 THR B O 1
ATOM 2584 N N . ALA B 1 76 ? 21.641 -22.406 2.295 1 94.94 76 ALA B N 1
ATOM 2585 C CA . ALA B 1 76 ? 22.266 -22 1.042 1 94.94 76 ALA B CA 1
ATOM 2586 C C . ALA B 1 76 ? 21.297 -21.188 0.185 1 94.94 76 ALA B C 1
ATOM 2588 O O . ALA B 1 76 ? 21.672 -20.172 -0.411 1 94.94 76 ALA B O 1
ATOM 2589 N N . TYR B 1 77 ? 20.109 -21.672 0.197 1 94.56 77 TYR B N 1
ATOM 2590 C CA . TYR B 1 77 ? 19.094 -20.969 -0.563 1 94.56 77 TYR B CA 1
ATOM 2591 C C . TYR B 1 77 ? 18.844 -19.578 0.016 1 94.56 77 TYR B C 1
ATOM 2593 O O . TYR B 1 77 ? 18.859 -18.578 -0.715 1 94.56 77 TYR B O 1
ATOM 2601 N N . PHE B 1 78 ? 18.641 -19.531 1.305 1 96.38 78 PHE B N 1
ATOM 2602 C CA . PHE B 1 78 ? 18.266 -18.281 1.955 1 96.38 78 PHE B CA 1
ATOM 2603 C C . PHE B 1 78 ? 19.391 -17.25 1.828 1 96.38 78 PHE B C 1
ATOM 2605 O O . PHE B 1 78 ? 19.141 -16.094 1.485 1 96.38 78 PHE B O 1
ATOM 2612 N N . ILE B 1 79 ? 20.625 -17.625 2.037 1 95.75 79 ILE B N 1
ATOM 2613 C CA . ILE B 1 79 ? 21.75 -16.703 1.928 1 95.75 79 ILE B CA 1
ATOM 2614 C C . ILE B 1 79 ? 21.953 -16.312 0.467 1 95.75 79 ILE B C 1
ATOM 2616 O O . ILE B 1 79 ? 22.188 -15.141 0.16 1 95.75 79 ILE B O 1
ATOM 2620 N N . GLY B 1 80 ? 21.906 -17.312 -0.424 1 95 80 GLY B N 1
ATOM 2621 C CA . GLY B 1 80 ? 22.031 -17.047 -1.846 1 95 80 GLY B CA 1
ATOM 2622 C C . GLY B 1 80 ? 21 -16.062 -2.361 1 95 80 GLY B C 1
ATOM 2623 O O . GLY B 1 80 ? 21.328 -15.125 -3.098 1 95 80 GLY B O 1
ATOM 2624 N N . LYS B 1 81 ? 19.812 -16.312 -1.949 1 93.81 81 LYS B N 1
ATOM 2625 C CA . LYS B 1 81 ? 18.719 -15.461 -2.391 1 93.81 81 LYS B CA 1
ATOM 2626 C C . LYS B 1 81 ? 18.891 -14.039 -1.861 1 93.81 81 LYS B C 1
ATOM 2628 O O . LYS B 1 81 ? 18.703 -13.07 -2.6 1 93.81 81 LYS B O 1
ATOM 2633 N N . ASN B 1 82 ? 19.188 -13.859 -0.587 1 95 82 ASN B N 1
ATOM 2634 C CA . ASN B 1 82 ? 19.375 -12.547 0.02 1 95 82 ASN B CA 1
ATOM 2635 C C . ASN B 1 82 ? 20.547 -11.797 -0.625 1 95 82 ASN B C 1
ATOM 2637 O O . ASN B 1 82 ? 20.438 -10.594 -0.874 1 95 82 ASN B O 1
ATOM 2641 N N . LEU B 1 83 ? 21.578 -12.477 -0.929 1 94.88 83 LEU B N 1
ATOM 2642 C CA . LEU B 1 83 ? 22.734 -11.844 -1.563 1 94.88 83 LEU B CA 1
ATOM 2643 C C . LEU B 1 83 ? 22.422 -11.469 -3.008 1 94.88 83 LEU B C 1
ATOM 2645 O O . LEU B 1 83 ? 22.859 -10.422 -3.49 1 94.88 83 LEU B O 1
ATOM 2649 N N . ALA B 1 84 ? 21.719 -12.32 -3.664 1 93.69 84 ALA B N 1
ATOM 2650 C CA . ALA B 1 84 ? 21.375 -12.102 -5.07 1 93.69 84 ALA B CA 1
ATOM 2651 C C . ALA B 1 84 ? 20.453 -10.898 -5.23 1 93.69 84 ALA B C 1
ATOM 2653 O O . ALA B 1 84 ? 20.5 -10.195 -6.238 1 93.69 84 ALA B O 1
ATOM 2654 N N . GLU B 1 85 ? 19.625 -10.656 -4.266 1 93.75 85 GLU B N 1
ATOM 2655 C CA . GLU B 1 85 ? 18.625 -9.594 -4.391 1 93.75 85 GLU B CA 1
ATOM 2656 C C . GLU B 1 85 ? 19.141 -8.289 -3.793 1 93.75 85 GLU B C 1
ATOM 2658 O O . GLU B 1 85 ? 18.562 -7.223 -4.043 1 93.75 85 GLU B O 1
ATOM 2663 N N . LEU B 1 86 ? 20.188 -8.336 -3.023 1 93.75 86 LEU B N 1
ATOM 2664 C CA . LEU B 1 86 ? 20.703 -7.168 -2.314 1 93.75 86 LEU B CA 1
ATOM 2665 C C . LEU B 1 86 ? 21 -6.031 -3.283 1 93.75 86 LEU B C 1
ATOM 2667 O O . LEU B 1 86 ? 20.609 -4.887 -3.051 1 93.75 86 LEU B O 1
ATOM 2671 N N . PRO B 1 87 ? 21.688 -6.293 -4.426 1 95.19 87 PRO B N 1
ATOM 2672 C CA . PRO B 1 87 ? 21.953 -5.199 -5.367 1 95.19 87 PRO B CA 1
ATOM 2673 C C . PRO B 1 87 ? 20.672 -4.543 -5.883 1 95.19 87 PRO B C 1
ATOM 2675 O O . PRO B 1 87 ? 20.625 -3.322 -6.035 1 95.19 87 PRO B O 1
ATOM 2678 N N . GLN B 1 88 ? 19.75 -5.32 -6.141 1 95.06 88 GLN B N 1
ATOM 2679 C CA . GLN B 1 88 ? 18.484 -4.812 -6.656 1 95.06 88 GLN B CA 1
ATOM 2680 C C . GLN B 1 88 ? 17.812 -3.873 -5.656 1 95.06 88 GLN B C 1
ATOM 2682 O O . GLN B 1 88 ? 17.344 -2.795 -6.027 1 95.06 88 GLN B O 1
ATOM 2687 N N . TYR B 1 89 ? 17.828 -4.219 -4.402 1 96.19 89 TYR B N 1
ATOM 2688 C CA . TYR B 1 89 ? 17.141 -3.439 -3.391 1 96.19 89 TYR B CA 1
ATOM 2689 C C . TYR B 1 89 ? 18.031 -2.354 -2.816 1 96.19 89 TYR B C 1
ATOM 2691 O O . TYR B 1 89 ? 17.672 -1.681 -1.85 1 96.19 89 TYR B O 1
ATOM 2699 N N . ILE B 1 90 ? 19.203 -2.191 -3.391 1 96.88 90 ILE B N 1
ATOM 2700 C CA . ILE B 1 90 ? 20.047 -1.029 -3.133 1 96.88 90 ILE B CA 1
ATOM 2701 C C . ILE B 1 90 ? 19.953 -0.052 -4.301 1 96.88 90 ILE B C 1
ATOM 2703 O O . ILE B 1 90 ? 19.719 1.143 -4.102 1 96.88 90 ILE B O 1
ATOM 2707 N N . ILE B 1 91 ? 19.969 -0.568 -5.457 1 97.25 91 ILE B N 1
ATOM 2708 C CA . ILE B 1 91 ? 20.062 0.248 -6.664 1 97.25 91 ILE B CA 1
ATOM 2709 C C . ILE B 1 91 ? 18.703 0.908 -6.945 1 97.25 91 ILE B C 1
ATOM 2711 O O . ILE B 1 91 ? 18.641 2.107 -7.223 1 97.25 91 ILE B O 1
ATOM 2715 N N . LEU B 1 92 ? 17.656 0.167 -6.859 1 96.81 92 LEU B N 1
ATOM 2716 C CA . LEU B 1 92 ? 16.344 0.684 -7.242 1 96.81 92 LEU B CA 1
ATOM 2717 C C . LEU B 1 92 ? 15.914 1.808 -6.309 1 96.81 92 LEU B C 1
ATOM 2719 O O . LEU B 1 92 ? 15.516 2.883 -6.766 1 96.81 92 LEU B O 1
ATOM 2723 N N . PRO B 1 93 ? 16.016 1.606 -4.988 1 96 93 PRO B N 1
ATOM 2724 C CA . PRO B 1 93 ? 15.672 2.727 -4.113 1 96 93 PRO B CA 1
ATOM 2725 C C . PRO B 1 93 ? 16.594 3.924 -4.285 1 96 93 PRO B C 1
ATOM 2727 O O . PRO B 1 93 ? 16.172 5.07 -4.117 1 96 93 PRO B O 1
ATOM 2730 N N . THR B 1 94 ? 17.844 3.646 -4.625 1 96.56 94 THR B N 1
ATOM 2731 C CA . THR B 1 94 ? 18.781 4.73 -4.875 1 96.56 94 THR B CA 1
ATOM 2732 C C . THR B 1 94 ? 18.359 5.543 -6.094 1 96.56 94 THR B C 1
ATOM 2734 O O . THR B 1 94 ? 18.359 6.777 -6.055 1 96.56 94 THR B O 1
ATOM 2737 N N . ILE B 1 95 ? 17.984 4.891 -7.098 1 97.19 95 ILE B N 1
ATOM 2738 C CA . ILE B 1 95 ? 17.531 5.566 -8.305 1 97.19 95 ILE B CA 1
ATOM 2739 C C . ILE B 1 95 ? 16.297 6.398 -7.996 1 97.19 95 ILE B C 1
ATOM 2741 O O . ILE B 1 95 ? 16.188 7.551 -8.414 1 97.19 95 ILE B O 1
ATOM 2745 N N . TYR B 1 96 ? 15.391 5.832 -7.332 1 96.44 96 TYR B N 1
ATOM 2746 C CA . TYR B 1 96 ? 14.18 6.547 -6.945 1 96.44 96 TYR B CA 1
ATOM 2747 C C . TYR B 1 96 ? 14.523 7.82 -6.184 1 96.44 96 TYR B C 1
ATOM 2749 O O . TYR B 1 96 ? 14.008 8.898 -6.5 1 96.44 96 TYR B O 1
ATOM 2757 N N . ASN B 1 97 ? 15.406 7.68 -5.176 1 93.31 97 ASN B N 1
ATOM 2758 C CA . ASN B 1 97 ? 15.758 8.82 -4.336 1 93.31 97 ASN B CA 1
ATOM 2759 C C . ASN B 1 97 ? 16.5 9.891 -5.129 1 93.31 97 ASN B C 1
ATOM 2761 O O . ASN B 1 97 ? 16.312 11.086 -4.887 1 93.31 97 ASN B O 1
ATOM 2765 N N . ILE B 1 98 ? 17.375 9.469 -6.059 1 95 98 ILE B N 1
ATOM 2766 C CA . ILE B 1 98 ? 18.109 10.43 -6.879 1 95 98 ILE B CA 1
ATOM 2767 C C . ILE B 1 98 ? 17.125 11.328 -7.625 1 95 98 ILE B C 1
ATOM 2769 O O . ILE B 1 98 ? 17.281 12.555 -7.613 1 95 98 ILE B O 1
ATOM 2773 N N . ILE B 1 99 ? 16.125 10.805 -8.148 1 95.25 99 ILE B N 1
ATOM 2774 C CA . ILE B 1 99 ? 15.188 11.547 -8.977 1 95.25 99 ILE B CA 1
ATOM 2775 C C . ILE B 1 99 ? 14.297 12.414 -8.094 1 95.25 99 ILE B C 1
ATOM 2777 O O . ILE B 1 99 ? 14.211 13.633 -8.289 1 95.25 99 ILE B O 1
ATOM 2781 N N . VAL B 1 100 ? 13.734 11.867 -7.078 1 91.69 100 VAL B N 1
ATOM 2782 C CA . VAL B 1 100 ? 12.758 12.562 -6.258 1 91.69 100 VAL B CA 1
ATOM 2783 C C . VAL B 1 100 ? 13.453 13.633 -5.418 1 91.69 100 VAL B C 1
ATOM 2785 O O . VAL B 1 100 ? 12.953 14.758 -5.293 1 91.69 100 VAL B O 1
ATOM 2788 N N . TYR B 1 101 ? 14.594 13.32 -4.879 1 87.75 101 TYR B N 1
ATOM 2789 C CA . TYR B 1 101 ? 15.328 14.242 -4.016 1 87.75 101 TYR B CA 1
ATOM 2790 C C . TYR B 1 101 ? 15.68 15.523 -4.758 1 87.75 101 TYR B C 1
ATOM 2792 O O . TYR B 1 101 ? 15.422 16.625 -4.27 1 87.75 101 TYR B O 1
ATOM 2800 N N . TRP B 1 102 ? 16.188 15.414 -5.914 1 89.69 102 TRP B N 1
ATOM 2801 C CA . TRP B 1 102 ? 16.656 16.594 -6.645 1 89.69 102 TRP B CA 1
ATOM 2802 C C . TRP B 1 102 ? 15.508 17.297 -7.352 1 89.69 102 TRP B C 1
ATOM 2804 O O . TRP B 1 102 ? 15.469 18.531 -7.414 1 89.69 102 TRP B O 1
ATOM 2814 N N . MET B 1 103 ? 14.57 16.594 -7.801 1 90.25 103 MET B N 1
ATOM 2815 C CA . MET B 1 103 ? 13.43 17.203 -8.477 1 90.25 103 MET B CA 1
ATOM 2816 C C . MET B 1 103 ? 12.562 17.969 -7.48 1 90.25 103 MET B C 1
ATOM 2818 O O . MET B 1 103 ? 11.945 18.969 -7.832 1 90.25 103 MET B O 1
ATOM 2822 N N . SER B 1 104 ? 12.414 17.5 -6.258 1 85.88 104 SER B N 1
ATOM 2823 C CA . SER B 1 104 ? 11.57 18.125 -5.25 1 85.88 104 SER B CA 1
ATOM 2824 C C . SER B 1 104 ? 12.258 19.344 -4.633 1 85.88 104 SER B C 1
ATOM 2826 O O . SER B 1 104 ? 11.625 20.125 -3.93 1 85.88 104 SER B O 1
ATOM 2828 N N . GLY B 1 105 ? 13.523 19.5 -4.895 1 81.5 105 GLY B N 1
ATOM 2829 C CA . GLY B 1 105 ? 14.242 20.672 -4.414 1 81.5 105 GLY B CA 1
ATOM 2830 C C . GLY B 1 105 ? 14.594 20.594 -2.941 1 81.5 105 GLY B C 1
ATOM 2831 O O . GLY B 1 105 ? 14.492 21.594 -2.221 1 81.5 105 GLY B O 1
ATOM 2832 N N . LEU B 1 106 ? 14.875 19.438 -2.484 1 79.5 106 LEU B N 1
ATOM 2833 C CA . LEU B 1 106 ? 15.312 19.297 -1.102 1 79.5 106 LEU B CA 1
ATOM 2834 C C . LEU B 1 106 ? 16.703 19.891 -0.906 1 79.5 106 LEU B C 1
ATOM 2836 O O . LEU B 1 106 ? 17.312 20.391 -1.856 1 79.5 106 LEU B O 1
ATOM 2840 N N . TYR B 1 107 ? 17.125 19.938 0.32 1 76.88 107 TYR B N 1
ATOM 2841 C CA . TYR B 1 107 ? 18.375 20.594 0.635 1 76.88 107 TYR B CA 1
ATOM 2842 C C . TYR B 1 107 ? 19.516 20.031 -0.206 1 76.88 107 TYR B C 1
ATOM 2844 O O . TYR B 1 107 ? 19.766 18.828 -0.195 1 76.88 107 TYR B O 1
ATOM 2852 N N . PRO B 1 108 ? 20.141 20.953 -0.99 1 82.81 108 PRO B N 1
ATOM 2853 C CA . PRO B 1 108 ? 21.172 20.5 -1.926 1 82.81 108 PRO B CA 1
ATOM 2854 C C . PRO B 1 108 ? 22.516 20.219 -1.244 1 82.81 108 PRO B C 1
ATOM 2856 O O . PRO B 1 108 ? 23.5 20.922 -1.494 1 82.81 108 PRO B O 1
ATOM 2859 N N . ASP B 1 109 ? 22.656 19.297 -0.375 1 82.69 109 ASP B N 1
ATOM 2860 C CA . ASP B 1 109 ? 23.859 18.859 0.309 1 82.69 109 ASP B CA 1
ATOM 2861 C C . ASP B 1 109 ? 24.141 17.375 0.031 1 82.69 109 ASP B C 1
ATOM 2863 O O . ASP B 1 109 ? 23.266 16.531 0.226 1 82.69 109 ASP B O 1
ATOM 2867 N N . ILE B 1 110 ? 25.328 17.125 -0.405 1 86.12 110 ILE B N 1
ATOM 2868 C CA . ILE B 1 110 ? 25.703 15.781 -0.849 1 86.12 110 ILE B CA 1
ATOM 2869 C C . ILE B 1 110 ? 25.672 14.812 0.334 1 86.12 110 ILE B C 1
ATOM 2871 O O . ILE B 1 110 ? 25.281 13.648 0.183 1 86.12 110 ILE B O 1
ATOM 2875 N N . LEU B 1 111 ? 26.141 15.242 1.502 1 83.44 111 LEU B N 1
ATOM 2876 C CA . LEU B 1 111 ? 26.156 14.367 2.67 1 83.44 111 LEU B CA 1
ATOM 2877 C C . LEU B 1 111 ? 24.734 14.031 3.109 1 83.44 111 LEU B C 1
ATOM 2879 O O . LEU B 1 111 ? 24.453 12.898 3.506 1 83.44 111 LEU B O 1
ATOM 2883 N N . MET B 1 112 ? 23.875 15.031 2.986 1 80.75 112 MET B N 1
ATOM 2884 C CA . MET B 1 112 ? 22.469 14.797 3.342 1 80.75 112 MET B CA 1
ATOM 2885 C C . MET B 1 112 ? 21.797 13.883 2.32 1 80.75 112 MET B C 1
ATOM 2887 O O . MET B 1 112 ? 21 13.023 2.682 1 80.75 112 MET B O 1
ATOM 2891 N N . PHE B 1 113 ? 22.172 14.109 1.117 1 86.62 113 PHE B N 1
ATOM 2892 C CA . PHE B 1 113 ? 21.641 13.266 0.048 1 86.62 113 PHE B CA 1
ATOM 2893 C C . PHE B 1 113 ? 22.062 11.812 0.245 1 86.62 113 PHE B C 1
ATOM 2895 O O . PHE B 1 113 ? 21.25 10.898 0.099 1 86.62 113 PHE B O 1
ATOM 2902 N N . LEU B 1 114 ? 23.312 11.602 0.572 1 89.06 114 LEU B N 1
ATOM 2903 C CA . LEU B 1 114 ? 23.828 10.25 0.775 1 89.06 114 LEU B CA 1
ATOM 2904 C C . LEU B 1 114 ? 23.172 9.594 1.98 1 89.06 114 LEU B C 1
ATOM 2906 O O . LEU B 1 114 ? 22.875 8.391 1.96 1 89.06 114 LEU B O 1
ATOM 2910 N N . PHE B 1 115 ? 22.953 10.344 2.959 1 85.75 115 PHE B N 1
ATOM 2911 C CA . PHE B 1 115 ? 22.281 9.805 4.137 1 85.75 115 PHE B CA 1
ATOM 2912 C C . PHE B 1 115 ? 20.844 9.453 3.826 1 85.75 115 PHE B C 1
ATOM 2914 O O . PHE B 1 115 ? 20.328 8.438 4.305 1 85.75 115 PHE B O 1
ATOM 2921 N N . ALA B 1 116 ? 20.156 10.367 3.094 1 85.19 116 ALA B N 1
ATOM 2922 C CA . ALA B 1 116 ? 18.797 10.07 2.664 1 85.19 116 ALA B CA 1
ATOM 2923 C C . ALA B 1 116 ? 18.75 8.781 1.839 1 85.19 116 ALA B C 1
ATOM 2925 O O . ALA B 1 116 ? 17.828 7.98 1.982 1 85.19 116 ALA B O 1
ATOM 2926 N N . THR B 1 117 ? 19.734 8.633 1.036 1 90.94 117 THR B N 1
ATOM 2927 C CA . THR B 1 117 ? 19.828 7.438 0.209 1 90.94 117 THR B CA 1
ATOM 2928 C C . THR B 1 117 ? 20 6.195 1.075 1 90.94 117 THR B C 1
ATOM 2930 O O . THR B 1 117 ? 19.344 5.18 0.86 1 90.94 117 THR B O 1
ATOM 2933 N N . LEU B 1 118 ? 20.891 6.254 2.008 1 91.44 118 LEU B N 1
ATOM 2934 C CA . LEU B 1 118 ? 21.125 5.141 2.922 1 91.44 118 LEU B CA 1
ATOM 2935 C C . LEU B 1 118 ? 19.844 4.773 3.662 1 91.44 118 LEU B C 1
ATOM 2937 O O . LEU B 1 118 ? 19.5 3.596 3.779 1 91.44 118 LEU B O 1
ATOM 2941 N N . THR B 1 119 ? 19.125 5.762 4.129 1 88.38 119 THR B N 1
ATOM 2942 C CA . THR B 1 119 ? 17.891 5.531 4.867 1 88.38 119 THR B CA 1
ATOM 2943 C C . THR B 1 119 ? 16.844 4.883 3.969 1 88.38 119 THR B C 1
ATOM 2945 O O . THR B 1 119 ? 16.141 3.967 4.391 1 88.38 119 THR B O 1
ATOM 2948 N N . CYS B 1 120 ? 16.766 5.352 2.727 1 90.75 120 CYS B N 1
ATOM 2949 C CA . CYS B 1 120 ? 15.828 4.777 1.774 1 90.75 120 CYS B CA 1
ATOM 2950 C C . CYS B 1 120 ? 16.125 3.305 1.525 1 90.75 120 CYS B C 1
ATOM 2952 O O . CYS B 1 120 ? 15.211 2.48 1.471 1 90.75 120 CYS B O 1
ATOM 2954 N N . VAL B 1 121 ? 17.375 3.033 1.399 1 94.38 121 VAL B N 1
ATOM 2955 C CA . VAL B 1 121 ? 17.797 1.657 1.156 1 94.38 121 VAL B CA 1
ATOM 2956 C C . VAL B 1 121 ? 17.438 0.789 2.361 1 94.38 121 VAL B C 1
ATOM 2958 O O . VAL B 1 121 ? 16.906 -0.313 2.207 1 94.38 121 VAL B O 1
ATOM 2961 N N . LEU B 1 122 ? 17.734 1.252 3.549 1 93.69 122 LEU B N 1
ATOM 2962 C CA . LEU B 1 122 ? 17.438 0.489 4.758 1 93.69 122 LEU B CA 1
ATOM 2963 C C . LEU B 1 122 ? 15.945 0.289 4.934 1 93.69 122 LEU B C 1
ATOM 2965 O O . LEU B 1 122 ? 15.492 -0.81 5.27 1 93.69 122 LEU B O 1
ATOM 2969 N N . LEU B 1 123 ? 15.211 1.308 4.684 1 92.38 123 LEU B N 1
ATOM 2970 C CA . LEU B 1 123 ? 13.758 1.218 4.809 1 92.38 123 LEU B CA 1
ATOM 2971 C C . LEU B 1 123 ? 13.188 0.2 3.826 1 92.38 123 LEU B C 1
ATOM 2973 O O . LEU B 1 123 ? 12.305 -0.588 4.18 1 92.38 123 LEU B O 1
ATOM 2977 N N . THR B 1 124 ? 13.641 0.272 2.643 1 94.75 124 THR B N 1
ATOM 2978 C CA . THR B 1 124 ? 13.203 -0.679 1.627 1 94.75 124 THR B CA 1
ATOM 2979 C C . THR B 1 124 ? 13.523 -2.109 2.051 1 94.75 124 THR B C 1
ATOM 2981 O O . THR B 1 124 ? 12.695 -3.01 1.894 1 94.75 124 THR B O 1
ATOM 2984 N N . ASN B 1 125 ? 14.672 -2.273 2.609 1 96.44 125 ASN B N 1
ATOM 2985 C CA . ASN B 1 125 ? 15.078 -3.615 3.018 1 96.44 125 ASN B CA 1
ATOM 2986 C C . ASN B 1 125 ? 14.289 -4.09 4.234 1 96.44 125 ASN B C 1
ATOM 2988 O O . ASN B 1 125 ? 14.086 -5.293 4.418 1 96.44 125 ASN B O 1
ATOM 2992 N N . VAL B 1 126 ? 13.867 -3.221 5.102 1 95.81 126 VAL B N 1
ATOM 2993 C CA . VAL B 1 126 ? 12.961 -3.619 6.176 1 95.81 126 VAL B CA 1
ATOM 2994 C C . VAL B 1 126 ? 11.648 -4.129 5.582 1 95.81 126 VAL B C 1
ATOM 2996 O O . VAL B 1 126 ? 11.156 -5.188 5.973 1 95.81 126 VAL B O 1
ATOM 2999 N N . ALA B 1 127 ? 11.133 -3.377 4.652 1 95.75 127 ALA B N 1
ATOM 3000 C CA . ALA B 1 127 ? 9.883 -3.762 3.998 1 95.75 127 ALA B CA 1
ATOM 3001 C C . ALA B 1 127 ? 10.016 -5.133 3.338 1 95.75 127 ALA B C 1
ATOM 3003 O O . ALA B 1 127 ? 9.141 -5.988 3.496 1 95.75 127 ALA B O 1
ATOM 3004 N N . ILE B 1 128 ? 11.086 -5.34 2.631 1 96.88 128 ILE B N 1
ATOM 3005 C CA . ILE B 1 128 ? 11.312 -6.609 1.941 1 96.88 128 ILE B CA 1
ATOM 3006 C C . ILE B 1 128 ? 11.469 -7.73 2.965 1 96.88 128 ILE B C 1
ATOM 3008 O O . ILE B 1 128 ? 11.031 -8.859 2.729 1 96.88 128 ILE B O 1
ATOM 3012 N N . SER B 1 129 ? 12.109 -7.422 4.055 1 97.69 129 SER B N 1
ATOM 3013 C CA . SER B 1 129 ? 12.258 -8.414 5.113 1 97.69 129 SER B CA 1
ATOM 3014 C C . SER B 1 129 ? 10.898 -8.891 5.621 1 97.69 129 SER B C 1
ATOM 3016 O O . SER B 1 129 ? 10.711 -10.078 5.891 1 97.69 129 SER B O 1
ATOM 3018 N N . ILE B 1 130 ? 9.992 -8.008 5.746 1 97.25 130 ILE B N 1
ATOM 3019 C CA . ILE B 1 130 ? 8.641 -8.367 6.168 1 97.25 130 ILE B CA 1
ATOM 3020 C C . ILE B 1 130 ? 7.988 -9.25 5.109 1 97.25 130 ILE B C 1
ATOM 3022 O O . ILE B 1 130 ? 7.297 -10.219 5.441 1 97.25 130 ILE B O 1
ATOM 3026 N N . SER B 1 131 ? 8.195 -8.922 3.904 1 97.31 131 SER B N 1
ATOM 3027 C CA . SER B 1 131 ? 7.676 -9.742 2.818 1 97.31 131 SER B CA 1
ATOM 3028 C C . SER B 1 131 ? 8.242 -11.164 2.877 1 97.31 131 SER B C 1
ATOM 3030 O O . SER B 1 131 ? 7.516 -12.133 2.674 1 97.31 131 SER B O 1
ATOM 3032 N N . TYR B 1 132 ? 9.562 -11.234 3.143 1 97.62 132 TYR B N 1
ATOM 3033 C CA . TYR B 1 132 ? 10.18 -12.547 3.314 1 97.62 132 TYR B CA 1
ATOM 3034 C C . TYR B 1 132 ? 9.5 -13.32 4.438 1 97.62 132 TYR B C 1
ATOM 3036 O O . TYR B 1 132 ? 9.203 -14.508 4.289 1 97.62 132 TYR B O 1
ATOM 3044 N N . ALA B 1 133 ? 9.305 -12.664 5.5 1 98 133 ALA B N 1
ATOM 3045 C CA . ALA B 1 133 ? 8.727 -13.32 6.672 1 98 133 ALA B CA 1
ATOM 3046 C C . ALA B 1 133 ? 7.32 -13.836 6.371 1 98 133 ALA B C 1
ATOM 3048 O O . ALA B 1 133 ? 7.012 -15 6.645 1 98 133 ALA B O 1
ATOM 3049 N N . VAL B 1 134 ? 6.484 -13.055 5.773 1 97.31 134 VAL B N 1
ATOM 3050 C CA . VAL B 1 134 ? 5.109 -13.469 5.516 1 97.31 134 VAL B CA 1
ATOM 3051 C C . VAL B 1 134 ? 5.09 -14.57 4.457 1 97.31 134 VAL B C 1
ATOM 3053 O O . VAL B 1 134 ? 4.285 -15.5 4.535 1 97.31 134 VAL B O 1
ATOM 3056 N N . ALA B 1 135 ? 5.93 -14.422 3.473 1 97 135 ALA B N 1
ATOM 3057 C CA . ALA B 1 135 ? 5.988 -15.43 2.412 1 97 135 ALA B CA 1
ATOM 3058 C C . ALA B 1 135 ? 6.398 -16.781 2.967 1 97 135 ALA B C 1
ATOM 3060 O O . ALA B 1 135 ? 5.801 -17.812 2.625 1 97 135 ALA B O 1
ATOM 3061 N N . THR B 1 136 ? 7.43 -16.797 3.785 1 96.81 136 THR B N 1
ATOM 3062 C CA . THR B 1 136 ? 7.949 -18.047 4.305 1 96.81 136 THR B CA 1
ATOM 3063 C C . THR B 1 136 ? 7.035 -18.609 5.395 1 96.81 136 THR B C 1
ATOM 3065 O O . THR B 1 136 ? 6.918 -19.812 5.559 1 96.81 136 THR B O 1
ATOM 3068 N N . LEU B 1 137 ? 6.359 -17.766 6.129 1 96.38 137 LEU B N 1
ATOM 3069 C CA . LEU B 1 137 ? 5.469 -18.203 7.199 1 96.38 137 LEU B CA 1
ATOM 3070 C C . LEU B 1 137 ? 4.211 -18.844 6.625 1 96.38 137 LEU B C 1
ATOM 3072 O O . LEU B 1 137 ? 3.74 -19.859 7.141 1 96.38 137 LEU B O 1
ATOM 3076 N N . PHE B 1 138 ? 3.646 -18.312 5.527 1 94.94 138 PHE B N 1
ATOM 3077 C CA . PHE B 1 138 ? 2.34 -18.766 5.066 1 94.94 138 PHE B CA 1
ATOM 3078 C C . PHE B 1 138 ? 2.477 -19.656 3.83 1 94.94 138 PHE B C 1
ATOM 3080 O O . PHE B 1 138 ? 1.644 -20.531 3.59 1 94.94 138 PHE B O 1
ATOM 3087 N N . GLY B 1 139 ? 3.463 -19.453 2.967 1 93.25 139 GLY B N 1
ATOM 3088 C CA . GLY B 1 139 ? 3.793 -20.359 1.872 1 93.25 139 GLY B CA 1
ATOM 3089 C C . GLY B 1 139 ? 2.902 -20.172 0.657 1 93.25 139 GLY B C 1
ATOM 3090 O O . GLY B 1 139 ? 3.293 -20.516 -0.462 1 93.25 139 GLY B O 1
ATOM 3091 N N . ARG B 1 140 ? 1.671 -19.688 0.855 1 94.19 140 ARG B N 1
ATOM 3092 C CA . ARG B 1 140 ? 0.734 -19.438 -0.235 1 94.19 140 ARG B CA 1
ATOM 3093 C C . ARG B 1 140 ? 0.597 -17.938 -0.503 1 94.19 140 ARG B C 1
ATOM 3095 O O . ARG B 1 140 ? 0.43 -17.156 0.427 1 94.19 140 ARG B O 1
ATOM 3102 N N . THR B 1 141 ? 0.663 -17.641 -1.761 1 94.75 141 THR B N 1
ATOM 3103 C CA . THR B 1 141 ? 0.648 -16.234 -2.162 1 94.75 141 THR B CA 1
ATOM 3104 C C . THR B 1 141 ? -0.614 -15.539 -1.658 1 94.75 141 THR B C 1
ATOM 3106 O O . THR B 1 141 ? -0.541 -14.469 -1.054 1 94.75 141 THR B O 1
ATOM 3109 N N . ASP B 1 142 ? -1.808 -16.109 -1.831 1 92.62 142 ASP B N 1
ATOM 3110 C CA . ASP B 1 142 ? -3.078 -15.469 -1.488 1 92.62 142 ASP B CA 1
ATOM 3111 C C . ASP B 1 142 ? -3.18 -15.227 0.015 1 92.62 142 ASP B C 1
ATOM 3113 O O . ASP B 1 142 ? -3.611 -14.148 0.445 1 92.62 142 ASP B O 1
ATOM 3117 N N . VAL B 1 143 ? -2.693 -16.203 0.789 1 93.81 143 VAL B N 1
ATOM 3118 C CA . VAL B 1 143 ? -2.746 -16.062 2.24 1 93.81 143 VAL B CA 1
ATOM 3119 C C . VAL B 1 143 ? -1.729 -15.031 2.705 1 93.81 143 VAL B C 1
ATOM 3121 O O . VAL B 1 143 ? -2.049 -14.156 3.518 1 93.81 143 VAL B O 1
ATOM 3124 N N . ALA B 1 144 ? -0.511 -15.133 2.162 1 96 144 ALA B N 1
ATOM 3125 C CA . ALA B 1 144 ? 0.547 -14.195 2.531 1 96 144 ALA B CA 1
ATOM 3126 C C . ALA B 1 144 ? 0.141 -12.758 2.221 1 96 144 ALA B C 1
ATOM 3128 O O . ALA B 1 144 ? 0.35 -11.859 3.035 1 96 144 ALA B O 1
ATOM 3129 N N . MET B 1 145 ? -0.497 -12.57 1.1 1 94.94 145 MET B N 1
ATOM 3130 C CA . MET B 1 145 ? -0.912 -11.234 0.671 1 94.94 145 MET B CA 1
ATOM 3131 C C . MET B 1 145 ? -2.031 -10.703 1.56 1 94.94 145 MET B C 1
ATOM 3133 O O . MET B 1 145 ? -2.154 -9.492 1.75 1 94.94 145 MET B O 1
ATOM 3137 N N . THR B 1 146 ? -2.826 -11.594 2.082 1 93.19 146 THR B N 1
ATOM 3138 C CA . THR B 1 146 ? -3.93 -11.195 2.947 1 93.19 146 THR B CA 1
ATOM 3139 C C . THR B 1 146 ? -3.416 -10.773 4.32 1 93.19 146 THR B C 1
ATOM 3141 O O . THR B 1 146 ? -3.975 -9.875 4.953 1 93.19 146 THR B O 1
ATOM 3144 N N . PHE B 1 147 ? -2.297 -11.305 4.742 1 95.25 147 PHE B N 1
ATOM 3145 C CA . PHE B 1 147 ? -1.797 -11.039 6.086 1 95.25 147 PHE B CA 1
ATOM 3146 C C . PHE B 1 147 ? -0.829 -9.867 6.082 1 95.25 147 PHE B C 1
ATOM 3148 O O . PHE B 1 147 ? -0.595 -9.242 7.121 1 95.25 147 PHE B O 1
ATOM 3155 N N . LEU B 1 148 ? -0.237 -9.625 4.953 1 95.5 148 LEU B N 1
ATOM 3156 C CA . LEU B 1 148 ? 0.789 -8.594 4.863 1 95.5 148 LEU B CA 1
ATOM 3157 C C . LEU B 1 148 ? 0.254 -7.25 5.355 1 95.5 148 LEU B C 1
ATOM 3159 O O . LEU B 1 148 ? 0.917 -6.562 6.133 1 95.5 148 LEU B O 1
ATOM 3163 N N . PRO B 1 149 ? -1.012 -6.852 5.062 1 93.38 149 PRO B N 1
ATOM 3164 C CA . PRO B 1 149 ? -1.53 -5.559 5.516 1 93.38 149 PRO B CA 1
ATOM 3165 C C . PRO B 1 149 ? -1.623 -5.461 7.039 1 93.38 149 PRO B C 1
ATOM 3167 O O . PRO B 1 149 ? -1.552 -4.363 7.594 1 93.38 149 PRO B O 1
ATOM 3170 N N . ILE B 1 150 ? -1.804 -6.582 7.68 1 93.25 150 ILE B N 1
ATOM 3171 C CA . ILE B 1 150 ? -1.905 -6.586 9.133 1 93.25 150 ILE B CA 1
ATOM 3172 C C . ILE B 1 150 ? -0.634 -6 9.742 1 93.25 150 ILE B C 1
ATOM 3174 O O . ILE B 1 150 ? -0.683 -5.34 10.781 1 93.25 150 ILE B O 1
ATOM 3178 N N . PHE B 1 151 ? 0.487 -6.184 9.062 1 91.94 151 PHE B N 1
ATOM 3179 C CA . PHE B 1 151 ? 1.765 -5.656 9.531 1 91.94 151 PHE B CA 1
ATOM 3180 C C . PHE B 1 151 ? 1.987 -4.238 9.016 1 91.94 151 PHE B C 1
ATOM 3182 O O . PHE B 1 151 ? 2.486 -3.381 9.75 1 91.94 151 PHE B O 1
ATOM 3189 N N . VAL B 1 152 ? 1.539 -3.973 7.852 1 91.38 152 VAL B N 1
ATOM 3190 C CA . VAL B 1 152 ? 1.882 -2.738 7.152 1 91.38 152 VAL B CA 1
ATOM 3191 C C . VAL B 1 152 ? 0.981 -1.604 7.633 1 91.38 152 VAL B C 1
ATOM 3193 O O . VAL B 1 152 ? 1.455 -0.496 7.895 1 91.38 152 VAL B O 1
ATOM 3196 N N . ILE B 1 153 ? -0.26 -1.844 7.832 1 88.44 153 ILE B N 1
ATOM 3197 C CA . ILE B 1 153 ? -1.264 -0.813 8.078 1 88.44 153 ILE B CA 1
ATOM 3198 C C . ILE B 1 153 ? -0.971 -0.11 9.398 1 88.44 153 ILE B C 1
ATOM 3200 O O . ILE B 1 153 ? -0.881 1.118 9.453 1 88.44 153 ILE B O 1
ATOM 3204 N N . PRO B 1 154 ? -0.776 -0.85 10.492 1 86.44 154 PRO B N 1
ATOM 3205 C CA . PRO B 1 154 ? -0.479 -0.145 11.742 1 86.44 154 PRO B CA 1
ATOM 3206 C C . PRO B 1 154 ? 0.833 0.633 11.68 1 86.44 154 PRO B C 1
ATOM 3208 O O . PRO B 1 154 ? 0.938 1.719 12.258 1 86.44 154 PRO B O 1
ATOM 3211 N N . MET B 1 155 ? 1.79 0.087 10.984 1 88 155 MET B N 1
ATOM 3212 C CA . MET B 1 155 ? 3.07 0.778 10.859 1 88 155 MET B CA 1
ATOM 3213 C C . MET B 1 155 ? 2.906 2.08 10.078 1 88 155 MET B C 1
ATOM 3215 O O . MET B 1 155 ? 3.574 3.072 10.375 1 88 155 MET B O 1
ATOM 3219 N N . LEU B 1 156 ? 2.037 2.043 9.156 1 86.19 156 LEU B N 1
ATOM 3220 C CA . LEU B 1 156 ? 1.768 3.234 8.359 1 86.19 156 LEU B CA 1
ATOM 3221 C C . LEU B 1 156 ? 1.056 4.293 9.195 1 86.19 156 LEU B C 1
ATOM 3223 O O . LEU B 1 156 ? 1.351 5.484 9.078 1 86.19 156 LEU B O 1
ATOM 3227 N N . ALA B 1 157 ? 0.159 3.883 10.047 1 82.38 157 ALA B N 1
ATOM 3228 C CA . ALA B 1 157 ? -0.595 4.801 10.891 1 82.38 157 ALA B CA 1
ATOM 3229 C C . ALA B 1 157 ? 0.332 5.559 11.844 1 82.38 157 ALA B C 1
ATOM 3231 O O . ALA B 1 157 ? 0.093 6.727 12.156 1 82.38 157 ALA B O 1
ATOM 3232 N N . PHE B 1 158 ? 1.36 4.898 12.156 1 80.88 158 PHE B N 1
ATOM 3233 C CA . PHE B 1 158 ? 2.268 5.488 13.133 1 80.88 158 PHE B CA 1
ATOM 3234 C C . PHE B 1 158 ? 3.461 6.137 12.438 1 80.88 158 PHE B C 1
ATOM 3236 O O . PHE B 1 158 ? 4.504 6.355 13.062 1 80.88 158 PHE B O 1
ATOM 3243 N N . GLY B 1 159 ? 3.342 6.406 11.172 1 75.19 159 GLY B N 1
ATOM 3244 C CA . GLY B 1 159 ? 4.422 7.012 10.406 1 75.19 159 GLY B CA 1
ATOM 3245 C C . GLY B 1 159 ? 4.633 8.477 10.734 1 75.19 159 GLY B C 1
ATOM 3246 O O . GLY B 1 159 ? 5.578 9.102 10.242 1 75.19 159 GLY B O 1
ATOM 3247 N N . GLY B 1 160 ? 3.795 9.031 11.656 1 65.94 160 GLY B N 1
ATOM 3248 C CA . GLY B 1 160 ? 4.004 10.383 12.164 1 65.94 160 GLY B CA 1
ATOM 3249 C C . GLY B 1 160 ? 3.18 11.43 11.438 1 65.94 160 GLY B C 1
ATOM 3250 O O . GLY B 1 160 ? 2.996 12.539 11.938 1 65.94 160 GLY B O 1
ATOM 3251 N N . PHE B 1 161 ? 2.732 11.148 10.25 1 68.25 161 PHE B N 1
ATOM 3252 C CA . PHE B 1 161 ? 2.014 12.148 9.461 1 68.25 161 PHE B CA 1
ATOM 3253 C C . PHE B 1 161 ? 0.535 12.164 9.828 1 68.25 161 PHE B C 1
ATOM 3255 O O . PHE B 1 161 ? -0.122 13.203 9.742 1 68.25 161 PHE B O 1
ATOM 3262 N N . PHE B 1 162 ? 0.107 11.102 10.391 1 68.75 162 PHE B N 1
ATOM 3263 C CA . PHE B 1 162 ? -1.338 10.977 10.539 1 68.75 162 PHE B CA 1
ATOM 3264 C C . PHE B 1 162 ? -1.751 11.117 12 1 68.75 162 PHE B C 1
ATOM 3266 O O . PHE B 1 162 ? -2.939 11.234 12.305 1 68.75 162 PHE B O 1
ATOM 3273 N N . ILE B 1 163 ? -0.754 11.023 12.898 1 72.88 163 ILE B N 1
ATOM 3274 C CA . ILE B 1 163 ? -1.08 11.039 14.32 1 72.88 163 ILE B CA 1
ATOM 3275 C C . ILE B 1 163 ? -0.01 11.812 15.086 1 72.88 163 ILE B C 1
ATOM 3277 O O . ILE B 1 163 ? 1.187 11.625 14.852 1 72.88 163 ILE B O 1
ATOM 3281 N N . THR B 1 164 ? -0.522 12.68 15.883 1 72.88 164 THR B N 1
ATOM 3282 C CA . THR B 1 164 ? 0.41 13.414 16.734 1 72.88 164 THR B CA 1
ATOM 3283 C C . THR B 1 164 ? 0.853 12.562 17.906 1 72.88 164 THR B C 1
ATOM 3285 O O . THR B 1 164 ? 0.178 11.594 18.281 1 72.88 164 THR B O 1
ATOM 3288 N N . PHE B 1 165 ? 2.01 12.875 18.422 1 72.19 165 PHE B N 1
ATOM 3289 C CA . PHE B 1 165 ? 2.553 12.109 19.531 1 72.19 165 PHE B CA 1
ATOM 3290 C C . PHE B 1 165 ? 1.589 12.117 20.719 1 72.19 165 PHE B C 1
ATOM 3292 O O . PHE B 1 165 ? 1.441 11.109 21.406 1 72.19 165 PHE B O 1
ATOM 3299 N N . GLU B 1 166 ? 0.915 13.195 20.906 1 73.56 166 GLU B N 1
ATOM 3300 C CA . GLU B 1 166 ? 0.008 13.352 22.031 1 73.56 166 GLU B CA 1
ATOM 3301 C C . GLU B 1 166 ? -1.233 12.477 21.875 1 73.56 166 GLU B C 1
ATOM 3303 O O . GLU B 1 166 ? -1.86 12.086 22.859 1 73.56 166 GLU B O 1
ATOM 3308 N N . ALA B 1 167 ? -1.446 12.18 20.672 1 76.38 167 ALA B N 1
ATOM 3309 C CA . ALA B 1 167 ? -2.672 11.43 20.406 1 76.38 167 ALA B CA 1
ATOM 3310 C C . ALA B 1 167 ? -2.412 9.93 20.438 1 76.38 167 ALA B C 1
ATOM 3312 O O . ALA B 1 167 ? -3.352 9.133 20.422 1 76.38 167 ALA B O 1
ATOM 3313 N N . ILE B 1 168 ? -1.172 9.508 20.531 1 80.69 168 ILE B N 1
ATOM 3314 C CA . ILE B 1 168 ? -0.846 8.086 20.531 1 80.69 168 ILE B CA 1
ATOM 3315 C C . ILE B 1 168 ? -1.146 7.48 21.891 1 80.69 168 ILE B C 1
ATOM 3317 O O . ILE B 1 168 ? -0.609 7.926 22.906 1 80.69 168 ILE B O 1
ATOM 3321 N N . PRO B 1 169 ? -1.985 6.453 21.781 1 84.31 169 PRO B N 1
ATOM 3322 C CA . PRO B 1 169 ? -2.215 5.766 23.062 1 84.31 169 PRO B CA 1
ATOM 3323 C C . PRO B 1 169 ? -0.939 5.16 23.641 1 84.31 169 PRO B C 1
ATOM 3325 O O . PRO B 1 169 ? -0.081 4.684 22.891 1 84.31 169 PRO B O 1
ATOM 3328 N N . SER B 1 170 ? -0.859 5.086 24.969 1 84.31 170 SER B N 1
ATOM 3329 C CA . SER B 1 170 ? 0.346 4.656 25.672 1 84.31 170 SER B CA 1
ATOM 3330 C C . SER B 1 170 ? 0.728 3.229 25.297 1 84.31 170 SER B C 1
ATOM 3332 O O . SER B 1 170 ? 1.912 2.906 25.188 1 84.31 170 SER B O 1
ATOM 3334 N N . TYR B 1 171 ? -0.253 2.361 25 1 85 171 TYR B N 1
ATOM 3335 C CA . TYR B 1 171 ? 0.031 0.961 24.719 1 85 171 TYR B CA 1
ATOM 3336 C C . TYR B 1 171 ? 0.594 0.801 23.312 1 85 171 TYR B C 1
ATOM 3338 O O . TYR B 1 171 ? 1.122 -0.259 22.953 1 85 171 TYR B O 1
ATOM 3346 N N . PHE B 1 172 ? 0.647 1.881 22.469 1 86.12 172 PHE B N 1
ATOM 3347 C CA . PHE B 1 172 ? 1.137 1.769 21.094 1 86.12 172 PHE B CA 1
ATOM 3348 C C . PHE B 1 172 ? 2.406 2.592 20.906 1 86.12 172 PHE B C 1
ATOM 3350 O O . PHE B 1 172 ? 2.9 2.729 19.781 1 86.12 172 PHE B O 1
ATOM 3357 N N . THR B 1 173 ? 2.971 3.088 21.953 1 82.69 173 THR B N 1
ATOM 3358 C CA . THR B 1 173 ? 4.172 3.91 21.844 1 82.69 173 THR B CA 1
ATOM 3359 C C . THR B 1 173 ? 5.336 3.092 21.297 1 82.69 173 THR B C 1
ATOM 3361 O O . THR B 1 173 ? 6.121 3.588 20.484 1 82.69 173 THR B O 1
ATOM 3364 N N . TRP B 1 174 ? 5.336 1.835 21.734 1 80.81 174 TRP B N 1
ATOM 3365 C CA . TRP B 1 174 ? 6.414 0.978 21.25 1 80.81 174 TRP B CA 1
ATOM 3366 C C . TRP B 1 174 ? 6.25 0.681 19.766 1 80.81 174 TRP B C 1
ATOM 3368 O O . TRP B 1 174 ? 7.234 0.632 19.016 1 80.81 174 TRP B O 1
ATOM 3378 N N . LEU B 1 175 ? 5.055 0.535 19.312 1 81.81 175 LEU B N 1
ATOM 3379 C CA . LEU B 1 175 ? 4.809 0.268 17.906 1 81.81 175 LEU B CA 1
ATOM 3380 C C . LEU B 1 175 ? 5.121 1.495 17.047 1 81.81 175 LEU B C 1
ATOM 3382 O O . LEU B 1 175 ? 5.637 1.37 15.938 1 81.81 175 LEU B O 1
ATOM 3386 N N . SER B 1 176 ? 4.773 2.561 17.625 1 82.12 176 SER B N 1
ATOM 3387 C CA . SER B 1 176 ? 5.082 3.811 16.938 1 82.12 176 SER B CA 1
ATOM 3388 C C . SER B 1 176 ? 6.59 3.99 16.766 1 82.12 176 SER B C 1
ATOM 3390 O O . SER B 1 176 ? 7.047 4.469 15.734 1 82.12 176 SER B O 1
ATOM 3392 N N . ALA B 1 177 ? 7.348 3.508 17.75 1 77.5 177 ALA B N 1
ATOM 3393 C CA . ALA B 1 177 ? 8.797 3.645 17.703 1 77.5 177 ALA B CA 1
ATOM 3394 C C . ALA B 1 177 ? 9.406 2.688 16.672 1 77.5 177 ALA B C 1
ATOM 3396 O O . ALA B 1 177 ? 10.469 2.961 16.109 1 77.5 177 ALA B O 1
ATOM 3397 N N . LEU B 1 178 ? 8.672 1.704 16.344 1 80.81 178 LEU B N 1
ATOM 3398 C CA . LEU B 1 178 ? 9.188 0.676 15.445 1 80.81 178 LEU B CA 1
ATOM 3399 C C . LEU B 1 178 ? 8.641 0.867 14.031 1 80.81 178 LEU B C 1
ATOM 3401 O O . LEU B 1 178 ? 8.945 0.081 13.133 1 80.81 178 LEU B O 1
ATOM 3405 N N . SER B 1 179 ? 7.918 1.869 13.844 1 86.88 179 SER B N 1
ATOM 3406 C CA . SER B 1 179 ? 7.332 2.061 12.523 1 86.88 179 SER B CA 1
ATOM 3407 C C . SER B 1 179 ? 8.398 2.396 11.484 1 86.88 179 SER B C 1
ATOM 3409 O O . SER B 1 179 ? 9.133 3.375 11.633 1 86.88 179 SER B O 1
ATOM 3411 N N . TYR B 1 180 ? 8.492 1.587 10.438 1 86.31 180 TYR B N 1
ATOM 3412 C CA . TYR B 1 180 ? 9.484 1.809 9.391 1 86.31 180 TYR B CA 1
ATOM 3413 C C . TYR B 1 180 ? 8.977 2.818 8.367 1 86.31 180 TYR B C 1
ATOM 3415 O O . TYR B 1 180 ? 9.617 3.041 7.34 1 86.31 180 TYR B O 1
ATOM 3423 N N . PHE B 1 181 ? 7.82 3.412 8.719 1 81.5 181 PHE B N 1
ATOM 3424 C CA . PHE B 1 181 ? 7.324 4.508 7.902 1 81.5 181 PHE B CA 1
ATOM 3425 C C . PHE B 1 181 ? 7.672 5.855 8.523 1 81.5 181 PHE B C 1
ATOM 3427 O O . PHE B 1 181 ? 7.492 6.902 7.902 1 81.5 181 PHE B O 1
ATOM 3434 N N . LYS B 1 182 ? 8.109 5.723 9.734 1 73.12 182 LYS B N 1
ATOM 3435 C CA . LYS B 1 182 ? 8.492 6.949 10.43 1 73.12 182 LYS B CA 1
ATOM 3436 C C . LYS B 1 182 ? 9.875 7.426 9.977 1 73.12 182 LYS B C 1
ATOM 3438 O O . LYS B 1 182 ? 10.828 6.648 9.961 1 73.12 182 LYS B O 1
ATOM 3443 N N . LEU B 1 183 ? 9.773 8.641 9.367 1 63.59 183 LEU B N 1
ATOM 3444 C CA . LEU B 1 183 ? 11.055 9.219 8.992 1 63.59 183 LEU B CA 1
ATOM 3445 C C . LEU B 1 183 ? 11.945 9.398 10.219 1 63.59 183 LEU B C 1
ATOM 3447 O O . LEU B 1 183 ? 11.477 9.812 11.281 1 63.59 183 LEU B O 1
ATOM 3451 N N . PRO B 1 184 ? 13.102 8.797 10.016 1 59.22 184 PRO B N 1
ATOM 3452 C CA . PRO B 1 184 ? 14.008 9.016 11.148 1 59.22 184 PRO B CA 1
ATOM 3453 C C . PRO B 1 184 ? 14.086 10.477 11.57 1 59.22 184 PRO B C 1
ATOM 3455 O O . PRO B 1 184 ? 13.945 11.375 10.727 1 59.22 184 PRO B O 1
ATOM 3458 N N . LYS B 1 185 ? 13.898 10.664 12.75 1 55.34 185 LYS B N 1
ATOM 3459 C CA . LYS B 1 185 ? 13.938 11.992 13.359 1 55.34 185 LYS B CA 1
ATOM 3460 C C . LYS B 1 185 ? 14.992 12.867 12.688 1 55.34 185 LYS B C 1
ATOM 3462 O O . LYS B 1 185 ? 14.789 14.07 12.523 1 55.34 185 LYS B O 1
ATOM 3467 N N . SER B 1 186 ? 16.094 12.188 12.344 1 49.31 186 SER B N 1
ATOM 3468 C CA . SER B 1 186 ? 17.188 12.922 11.719 1 49.31 186 SER B CA 1
ATOM 3469 C C . SER B 1 186 ? 16.781 13.477 10.359 1 49.31 186 SER B C 1
ATOM 3471 O O . SER B 1 186 ? 17.266 14.523 9.93 1 49.31 186 SER B O 1
ATOM 3473 N N . TYR B 1 187 ? 15.906 12.805 9.695 1 52.97 187 TYR B N 1
ATOM 3474 C CA . TYR B 1 187 ? 15.547 13.219 8.344 1 52.97 187 TYR B CA 1
ATOM 3475 C C . TYR B 1 187 ? 14.648 14.453 8.375 1 52.97 187 TYR B C 1
ATOM 3477 O O . TYR B 1 187 ? 14.742 15.312 7.492 1 52.97 187 TYR B O 1
ATOM 3485 N N . SER B 1 188 ? 13.641 14.406 9.32 1 49.91 188 SER B N 1
ATOM 3486 C CA . SER B 1 188 ? 12.695 15.516 9.297 1 49.91 188 SER B CA 1
ATOM 3487 C C . SER B 1 188 ? 13.406 16.859 9.406 1 49.91 188 SER B C 1
ATOM 3489 O O . SER B 1 188 ? 12.969 17.844 8.812 1 49.91 188 SER B O 1
ATOM 3491 N N . TYR B 1 189 ? 14.445 16.828 10.312 1 45.78 189 TYR B N 1
ATOM 3492 C CA . TYR B 1 189 ? 15.18 18.078 10.531 1 45.78 189 TYR B CA 1
ATOM 3493 C C . TYR B 1 189 ? 15.938 18.484 9.273 1 45.78 189 TYR B C 1
ATOM 3495 O O . TYR B 1 189 ? 16.016 19.672 8.945 1 45.78 189 TYR B O 1
ATOM 3503 N N . ILE B 1 190 ? 16.641 17.531 8.82 1 45.88 190 ILE B N 1
ATOM 3504 C CA . ILE B 1 190 ? 17.719 17.828 7.887 1 45.88 190 ILE B CA 1
ATOM 3505 C C . ILE B 1 190 ? 17.141 18.203 6.527 1 45.88 190 ILE B C 1
ATOM 3507 O O . ILE B 1 190 ? 17.672 19.062 5.828 1 45.88 190 ILE B O 1
ATOM 3511 N N . PHE B 1 191 ? 16.078 17.484 6.145 1 50.19 191 PHE B N 1
ATOM 3512 C CA . PHE B 1 191 ? 15.766 17.656 4.73 1 50.19 191 PHE B CA 1
ATOM 3513 C C . PHE B 1 191 ? 14.969 18.938 4.5 1 50.19 191 PHE B C 1
ATOM 3515 O O . PHE B 1 191 ? 15.047 19.531 3.424 1 50.19 191 PHE B O 1
ATOM 3522 N N . ILE B 1 192 ? 14.109 19.266 5.496 1 48.75 192 ILE B N 1
ATOM 3523 C CA . ILE B 1 192 ? 13.203 20.391 5.262 1 48.75 192 ILE B CA 1
ATOM 3524 C C . ILE B 1 192 ? 13.703 21.625 6.016 1 48.75 192 ILE B C 1
ATOM 3526 O O . ILE B 1 192 ? 13.547 22.75 5.543 1 48.75 192 ILE B O 1
ATOM 3530 N N . LEU B 1 193 ? 14.352 21.422 7.23 1 47.22 193 LEU B N 1
ATOM 3531 C CA . LEU B 1 193 ? 14.5 22.516 8.18 1 47.22 193 LEU B CA 1
ATOM 3532 C C . LEU B 1 193 ? 15.383 23.609 7.613 1 47.22 193 LEU B C 1
ATOM 3534 O O . LEU B 1 193 ? 15.086 24.797 7.766 1 47.22 193 LEU B O 1
ATOM 3538 N N . PRO B 1 194 ? 16.516 23.156 7.125 1 44.5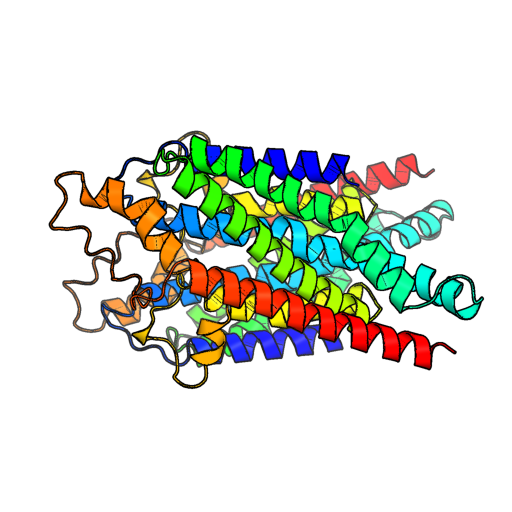 194 PRO B N 1
ATOM 3539 C CA . PRO B 1 194 ? 17.297 24.375 6.926 1 44.5 194 PRO B CA 1
ATOM 3540 C C . PRO B 1 194 ? 16.656 25.328 5.914 1 44.5 194 PRO B C 1
ATOM 3542 O O . PRO B 1 194 ? 16.812 26.547 6.027 1 44.5 194 PRO B O 1
ATOM 3545 N N . LYS B 1 195 ? 16.188 24.906 4.895 1 46.56 195 LYS B N 1
ATOM 3546 C CA . LYS B 1 195 ? 15.547 25.859 3.994 1 46.56 195 LYS B CA 1
ATOM 3547 C C . LYS B 1 195 ? 14.406 26.594 4.688 1 46.56 195 LYS B C 1
ATOM 3549 O O . LYS B 1 195 ? 14.172 27.781 4.434 1 46.56 195 LYS B O 1
ATOM 3554 N N . VAL B 1 196 ? 13.617 25.891 5.457 1 45.69 196 VAL B N 1
ATOM 3555 C CA . VAL B 1 196 ? 12.602 26.578 6.262 1 45.69 196 VAL B CA 1
ATOM 3556 C C . VAL B 1 196 ? 13.281 27.469 7.297 1 45.69 196 VAL B C 1
ATOM 3558 O O . VAL B 1 196 ? 12.828 28.594 7.547 1 45.69 196 VAL B O 1
ATOM 3561 N N . TRP B 1 197 ? 14.242 26.984 8.055 1 41.56 197 TRP B N 1
ATOM 3562 C CA . TRP B 1 197 ? 14.883 27.828 9.055 1 41.56 197 TRP B CA 1
ATOM 3563 C C . TRP B 1 197 ? 15.703 28.938 8.383 1 41.56 197 TRP B C 1
ATOM 3565 O O . TRP B 1 197 ? 15.781 30.047 8.898 1 41.56 197 TRP B O 1
ATOM 3575 N N . LEU B 1 198 ? 16.469 28.719 7.508 1 40.22 198 LEU B N 1
ATOM 3576 C CA . LEU B 1 198 ? 17.266 29.828 7.004 1 40.22 198 LEU B CA 1
ATOM 3577 C C . LEU B 1 198 ? 16.375 30.922 6.418 1 40.22 198 LEU B C 1
ATOM 3579 O O . LEU B 1 198 ? 16.75 32.094 6.387 1 40.22 198 LEU B O 1
ATOM 3583 N N . GLY B 1 199 ? 15.406 30.641 5.484 1 39.06 199 GLY B N 1
ATOM 3584 C CA . GLY B 1 199 ? 14.672 31.844 5.125 1 39.06 199 GLY B CA 1
ATOM 3585 C C . GLY B 1 199 ? 13.875 32.438 6.281 1 39.06 199 GLY B C 1
ATOM 3586 O O . GLY B 1 199 ? 13.656 31.75 7.289 1 39.06 199 GLY B O 1
ATOM 3587 N N . SER B 1 200 ? 13.602 33.906 6.402 1 36.22 200 SER B N 1
ATOM 3588 C CA . SER B 1 200 ? 12.977 34.875 7.289 1 36.22 200 SER B CA 1
ATOM 3589 C C . SER B 1 200 ? 11.703 34.312 7.922 1 36.22 200 SER B C 1
ATOM 3591 O O . SER B 1 200 ? 10.945 35.062 8.562 1 36.22 200 SER B O 1
ATOM 3593 N N . ILE B 1 201 ? 11.109 33.375 7.367 1 38.88 201 ILE B N 1
ATOM 3594 C CA . ILE B 1 201 ? 9.797 33.156 7.969 1 38.88 201 ILE B CA 1
ATOM 3595 C C . ILE B 1 201 ? 9.961 32.469 9.32 1 38.88 201 ILE B C 1
ATOM 3597 O O . ILE B 1 201 ? 10.125 31.234 9.391 1 38.88 201 ILE B O 1
ATOM 3601 N N . LYS B 1 202 ? 10.727 32.844 10.289 1 40.59 202 LYS B N 1
ATOM 3602 C CA . LYS B 1 202 ? 10.75 32.688 11.742 1 40.59 202 LYS B CA 1
ATOM 3603 C C . LYS B 1 202 ? 9.383 32.281 12.281 1 40.59 202 LYS B C 1
ATOM 3605 O O . LYS B 1 202 ? 9.281 31.469 13.188 1 40.59 202 LYS B O 1
ATOM 3610 N N . THR B 1 203 ? 8.414 33.281 12.25 1 35.09 203 THR B N 1
ATOM 3611 C CA . THR B 1 203 ? 7.16 33.344 12.992 1 35.09 203 THR B CA 1
ATOM 3612 C C . THR B 1 203 ? 6.352 32.062 12.82 1 35.09 203 THR B C 1
ATOM 3614 O O . THR B 1 203 ? 5.801 31.531 13.781 1 35.09 203 THR B O 1
ATOM 3617 N N . ALA B 1 204 ? 5.445 32.125 11.727 1 34.91 204 ALA B N 1
ATOM 3618 C CA . ALA B 1 204 ? 4.129 31.531 11.57 1 34.91 204 ALA B CA 1
ATOM 3619 C C . ALA B 1 204 ? 4.23 30.016 11.477 1 34.91 204 ALA B C 1
ATOM 3621 O O . ALA B 1 204 ? 3.221 29.312 11.539 1 34.91 204 ALA B O 1
ATOM 3622 N N . ILE B 1 205 ? 5.227 29.5 10.82 1 38.38 205 ILE B N 1
ATOM 3623 C CA . ILE B 1 205 ? 4.891 28.141 10.398 1 38.38 205 ILE B CA 1
ATOM 3624 C C . ILE B 1 205 ? 4.871 27.219 11.609 1 38.38 205 ILE B C 1
ATOM 3626 O O . ILE B 1 205 ? 5.922 26.859 12.148 1 38.38 205 ILE B O 1
ATOM 3630 N N . MET B 1 206 ? 4.301 27.609 12.711 1 32.88 206 MET B N 1
ATOM 3631 C CA . MET B 1 206 ? 3.805 26.594 13.641 1 32.88 206 MET B CA 1
ATOM 3632 C C . MET B 1 206 ? 3.615 25.266 12.93 1 32.88 206 MET B C 1
ATOM 3634 O O . MET B 1 206 ? 2.553 25 12.367 1 32.88 206 MET B O 1
ATOM 3638 N N . ILE B 1 207 ? 4.465 24.953 12.07 1 39.16 207 ILE B N 1
ATOM 3639 C CA . ILE B 1 207 ? 4.363 23.562 11.664 1 39.16 207 ILE B CA 1
ATOM 3640 C C . ILE B 1 207 ? 3.84 22.719 12.836 1 39.16 207 ILE B C 1
ATOM 3642 O O . ILE B 1 207 ? 4.434 22.719 13.914 1 39.16 207 ILE B O 1
ATOM 3646 N N . PRO B 1 208 ? 2.633 22.844 13.188 1 37.41 208 PRO B N 1
ATOM 3647 C CA . PRO B 1 208 ? 2.383 21.969 14.328 1 37.41 208 PRO B CA 1
ATOM 3648 C C . PRO B 1 208 ? 3.514 20.969 14.555 1 37.41 208 PRO B C 1
ATOM 3650 O O . PRO B 1 208 ? 4.16 20.531 13.594 1 37.41 208 PRO B O 1
ATOM 3653 N N . PRO B 1 209 ? 4.316 21.047 15.727 1 34.62 209 PRO B N 1
ATOM 3654 C CA . PRO B 1 209 ? 5.32 20.031 16.047 1 34.62 209 PRO B CA 1
ATOM 3655 C C . PRO B 1 209 ? 5.012 18.672 15.422 1 34.62 209 PRO B C 1
ATOM 3657 O O . PRO B 1 209 ? 3.998 18.062 15.758 1 34.62 209 PRO B O 1
ATOM 3660 N N . PHE B 1 210 ? 4.699 18.516 14.219 1 40.31 210 PHE B N 1
ATOM 3661 C CA . PHE B 1 210 ? 4.984 17.109 13.984 1 40.31 210 PHE B CA 1
ATOM 3662 C C . PHE B 1 210 ? 6 16.594 15 1 40.31 210 PHE B C 1
ATOM 3664 O O . PHE B 1 210 ? 7.168 16.984 14.969 1 40.31 210 PHE B O 1
ATOM 3671 N N . GLN B 1 211 ? 5.633 16.812 16.281 1 38.84 211 GLN B N 1
ATOM 3672 C CA . GLN B 1 211 ? 6.395 16.297 17.406 1 38.84 211 GLN B CA 1
ATOM 3673 C C . GLN B 1 211 ? 7.223 15.078 17 1 38.84 211 GLN B C 1
ATOM 3675 O O . GLN B 1 211 ? 6.805 13.938 17.219 1 38.84 211 GLN B O 1
ATOM 3680 N N . ILE B 1 212 ? 7.738 15.148 15.812 1 42.28 212 ILE B N 1
ATOM 3681 C CA . ILE B 1 212 ? 8.906 14.273 15.742 1 42.28 212 ILE B CA 1
ATOM 3682 C C . ILE B 1 212 ? 9.711 14.375 17.031 1 42.28 212 ILE B C 1
ATOM 3684 O O . ILE B 1 212 ? 10.055 15.469 17.469 1 42.28 212 ILE B O 1
ATOM 3688 N N . ASP B 1 213 ? 9.242 13.68 17.938 1 41.66 213 ASP B N 1
ATOM 3689 C CA . ASP B 1 213 ? 10.102 13.594 19.125 1 41.66 213 ASP B CA 1
ATOM 3690 C C . ASP B 1 213 ? 11.555 13.891 18.766 1 41.66 213 ASP B C 1
ATOM 3692 O O . ASP B 1 213 ? 12.234 13.07 18.156 1 41.66 213 ASP B O 1
ATOM 3696 N N . PHE B 1 214 ? 11.812 15.078 18.5 1 42.38 214 PHE B N 1
ATOM 3697 C CA . PHE B 1 214 ? 13.156 15.586 18.266 1 42.38 214 PHE B CA 1
ATOM 3698 C C . PHE B 1 214 ? 14.094 15.211 19.406 1 42.38 214 PHE B C 1
ATOM 3700 O O . PHE B 1 214 ? 14.445 16.047 20.234 1 42.38 214 PHE B O 1
ATOM 3707 N N . ASP B 1 215 ? 13.75 14.234 20.078 1 42.41 215 ASP B N 1
ATOM 3708 C CA . ASP B 1 215 ? 14.773 14.008 21.078 1 42.41 215 ASP B CA 1
ATOM 3709 C C . ASP B 1 215 ? 16.109 13.656 20.438 1 42.41 215 ASP B C 1
ATOM 3711 O O . ASP B 1 215 ? 16.188 12.773 19.578 1 42.41 215 ASP B O 1
ATOM 3715 N N . GLY B 1 216 ? 16.984 14.508 20.406 1 44.94 216 GLY B N 1
ATOM 3716 C CA . GLY B 1 216 ? 18.422 14.398 20.219 1 44.94 216 GLY B CA 1
ATOM 3717 C C . GLY B 1 216 ? 18.859 13.031 19.719 1 44.94 216 GLY B C 1
ATOM 3718 O O . GLY B 1 216 ? 20 12.617 19.953 1 44.94 216 GLY B O 1
ATOM 3719 N N . ILE B 1 217 ? 17.938 12.25 19.516 1 52.03 217 ILE B N 1
ATOM 3720 C CA . ILE B 1 217 ? 18.5 10.953 19.156 1 52.03 217 ILE B CA 1
ATOM 3721 C C . ILE B 1 217 ? 19.203 11.055 17.797 1 52.03 217 ILE B C 1
ATOM 3723 O O . ILE B 1 217 ? 18.672 11.648 16.859 1 52.03 217 ILE B O 1
ATOM 3727 N N . SER B 1 218 ? 20.5 10.719 17.672 1 62.03 218 SER B N 1
ATOM 3728 C CA . SER B 1 218 ? 21.516 10.773 16.625 1 62.03 218 SER B CA 1
ATOM 3729 C C . SER B 1 218 ? 21.078 10.031 15.367 1 62.03 218 SER B C 1
ATOM 3731 O O . SER B 1 218 ? 20.25 9.109 15.453 1 62.03 218 SER B O 1
ATOM 3733 N N . LYS B 1 219 ? 21.203 10.555 14.18 1 73.25 219 LYS B N 1
ATOM 3734 C CA . LYS B 1 219 ? 21.047 10 12.836 1 73.25 219 LYS B CA 1
ATOM 3735 C C . LYS B 1 219 ? 21.531 8.555 12.773 1 73.25 219 LYS B C 1
ATOM 3737 O O . LYS B 1 219 ? 20.891 7.707 12.133 1 73.25 219 LYS B O 1
ATOM 3742 N N . TRP B 1 220 ? 22.453 8.219 13.617 1 81.5 220 TRP B N 1
ATOM 3743 C CA . TRP B 1 220 ? 23.047 6.887 13.547 1 81.5 220 TRP B CA 1
ATOM 3744 C C . TRP B 1 220 ? 22.266 5.895 14.398 1 81.5 220 TRP B C 1
ATOM 3746 O O . TRP B 1 220 ? 22.312 4.688 14.148 1 81.5 220 TRP B O 1
ATOM 3756 N N . THR B 1 221 ? 21.562 6.453 15.344 1 82.06 221 THR B N 1
ATOM 3757 C CA . THR B 1 221 ? 20.703 5.578 16.125 1 82.06 221 THR B CA 1
ATOM 3758 C C . THR B 1 221 ? 19.562 5.027 15.273 1 82.06 221 THR B C 1
ATOM 3760 O O . THR B 1 221 ? 19.203 3.855 15.398 1 82.06 221 THR B O 1
ATOM 3763 N N . ASP B 1 222 ? 19.094 5.855 14.359 1 81.25 222 ASP B N 1
ATOM 3764 C CA . ASP B 1 222 ? 18.031 5.406 13.461 1 81.25 222 ASP B CA 1
ATOM 3765 C C . ASP B 1 222 ? 18.547 4.336 12.5 1 81.25 222 ASP B C 1
ATOM 3767 O O . ASP B 1 222 ? 17.844 3.354 12.227 1 81.25 222 ASP B O 1
ATOM 3771 N N . VAL B 1 223 ? 19.75 4.539 12.055 1 86.81 223 VAL B N 1
ATOM 3772 C CA . VAL B 1 223 ? 20.359 3.568 11.148 1 86.81 223 VAL B CA 1
ATOM 3773 C C . VAL B 1 223 ? 20.531 2.23 11.859 1 86.81 223 VAL B C 1
ATOM 3775 O O . VAL B 1 223 ? 20.266 1.174 11.289 1 86.81 223 VAL B O 1
ATOM 3778 N N . ALA B 1 224 ? 20.875 2.303 13.086 1 89.44 224 ALA B N 1
ATOM 3779 C CA . ALA B 1 224 ? 21.078 1.087 13.867 1 89.44 224 ALA B CA 1
ATOM 3780 C C . ALA B 1 224 ? 19.75 0.365 14.109 1 89.44 224 ALA B C 1
ATOM 3782 O O . ALA B 1 224 ? 19.688 -0.864 14.031 1 89.44 224 ALA B O 1
ATOM 3783 N N . ILE B 1 225 ? 18.734 1.096 14.344 1 88.38 225 ILE B N 1
ATOM 3784 C CA . ILE B 1 225 ? 17.422 0.51 14.609 1 88.38 225 ILE B CA 1
ATOM 3785 C C . ILE B 1 225 ? 16.906 -0.172 13.344 1 88.38 225 ILE B C 1
ATOM 3787 O O . ILE B 1 225 ? 16.422 -1.312 13.398 1 88.38 225 ILE B O 1
ATOM 3791 N N . LEU B 1 226 ? 17.016 0.518 12.211 1 91.62 226 LEU B N 1
ATOM 3792 C CA . LEU B 1 226 ? 16.562 -0.061 10.953 1 91.62 226 LEU B CA 1
ATOM 3793 C C . LEU B 1 226 ? 17.359 -1.313 10.609 1 91.62 226 LEU B C 1
ATOM 3795 O O . LEU B 1 226 ? 16.781 -2.318 10.172 1 91.62 226 LEU B O 1
ATOM 3799 N N . SER B 1 227 ? 18.688 -1.234 10.812 1 94.94 227 SER B N 1
ATOM 3800 C CA . SER B 1 227 ? 19.531 -2.395 10.555 1 94.94 227 SER B CA 1
ATOM 3801 C C . SER B 1 227 ? 19.188 -3.555 11.477 1 94.94 227 SER B C 1
ATOM 3803 O O . SER B 1 227 ? 19.172 -4.711 11.055 1 94.94 227 SER B O 1
ATOM 3805 N N . GLY B 1 228 ? 18.938 -3.217 12.695 1 95.75 228 GLY B N 1
ATOM 3806 C CA . GLY B 1 228 ? 18.5 -4.238 13.633 1 95.75 228 GLY B CA 1
ATOM 3807 C C . GLY B 1 228 ? 17.188 -4.871 13.25 1 95.75 228 GLY B C 1
ATOM 3808 O O . GLY B 1 228 ? 17.016 -6.086 13.375 1 95.75 228 GLY B O 1
ATOM 3809 N N . MET B 1 229 ? 16.25 -4.113 12.789 1 95.56 229 MET B N 1
ATOM 3810 C CA . MET B 1 229 ? 14.961 -4.633 12.344 1 95.56 229 MET B CA 1
ATOM 3811 C C . MET B 1 229 ? 15.133 -5.59 11.172 1 95.56 229 MET B C 1
ATOM 3813 O O . MET B 1 229 ? 14.5 -6.645 11.117 1 95.56 229 MET B O 1
ATOM 3817 N N . ILE B 1 230 ? 15.992 -5.195 10.234 1 97.31 230 ILE B N 1
ATOM 3818 C CA . ILE B 1 230 ? 16.25 -6.059 9.094 1 97.31 230 ILE B CA 1
ATOM 3819 C C . ILE B 1 230 ? 16.781 -7.406 9.57 1 97.31 230 ILE B C 1
ATOM 3821 O O . ILE B 1 230 ? 16.266 -8.461 9.18 1 97.31 230 ILE B O 1
ATOM 3825 N N . ALA B 1 231 ? 17.766 -7.332 10.43 1 97.69 231 ALA B N 1
ATOM 3826 C CA . ALA B 1 231 ? 18.391 -8.555 10.922 1 97.69 231 ALA B CA 1
ATOM 3827 C C . ALA B 1 231 ? 17.391 -9.43 11.664 1 97.69 231 ALA B C 1
ATOM 3829 O O . ALA B 1 231 ? 17.312 -10.641 11.422 1 97.69 231 ALA B O 1
ATOM 3830 N N . ILE B 1 232 ? 16.578 -8.891 12.492 1 97.81 232 ILE B N 1
ATOM 3831 C CA . ILE B 1 232 ? 15.648 -9.641 13.32 1 97.81 232 ILE B CA 1
ATOM 3832 C C . ILE B 1 232 ? 14.547 -10.242 12.445 1 97.81 232 ILE B C 1
ATOM 3834 O O . ILE B 1 232 ? 14.227 -11.43 12.562 1 97.81 232 ILE B O 1
ATOM 3838 N N . ILE B 1 233 ? 14.016 -9.477 11.555 1 97.69 233 ILE B N 1
ATOM 3839 C CA . ILE B 1 233 ? 12.914 -9.961 10.727 1 97.69 233 ILE B CA 1
ATOM 3840 C C . ILE B 1 233 ? 13.43 -11.016 9.75 1 97.69 233 ILE B C 1
ATOM 3842 O O . ILE B 1 233 ? 12.734 -11.992 9.461 1 97.69 233 ILE B O 1
ATOM 3846 N N . ARG B 1 234 ? 14.641 -10.758 9.281 1 97.94 234 ARG B N 1
ATOM 3847 C CA . ARG B 1 234 ? 15.234 -11.766 8.406 1 97.94 234 ARG B CA 1
ATOM 3848 C C . ARG B 1 234 ? 15.484 -13.07 9.164 1 97.94 234 ARG B C 1
ATOM 3850 O O . ARG B 1 234 ? 15.359 -14.156 8.594 1 97.94 234 ARG B O 1
ATOM 3857 N N . LEU B 1 235 ? 15.852 -12.93 10.336 1 98.06 235 LEU B N 1
ATOM 3858 C CA . LEU B 1 235 ? 16.031 -14.125 11.156 1 98.06 235 LEU B CA 1
ATOM 3859 C C . LEU B 1 235 ? 14.719 -14.867 11.336 1 98.06 235 LEU B C 1
ATOM 3861 O O . LEU B 1 235 ? 14.68 -16.094 11.273 1 98.06 235 LEU B O 1
ATOM 3865 N N . VAL B 1 236 ? 13.664 -14.172 11.547 1 98.12 236 VAL B N 1
ATOM 3866 C CA . VAL B 1 236 ? 12.344 -14.789 11.656 1 98.12 236 VAL B CA 1
ATOM 3867 C C . VAL B 1 236 ? 11.992 -15.5 10.352 1 98.12 236 VAL B C 1
ATOM 3869 O O . VAL B 1 236 ? 11.492 -16.625 10.375 1 98.12 236 VAL B O 1
ATOM 3872 N N . ALA B 1 237 ? 12.242 -14.82 9.266 1 98.19 237 ALA B N 1
ATOM 3873 C CA . ALA B 1 237 ? 11.977 -15.414 7.961 1 98.19 237 ALA B CA 1
ATOM 3874 C C . ALA B 1 237 ? 12.797 -16.688 7.766 1 98.19 237 ALA B C 1
ATOM 3876 O O . ALA B 1 237 ? 12.281 -17.688 7.258 1 98.19 237 ALA B O 1
ATOM 3877 N N . TYR B 1 238 ? 13.992 -16.656 8.203 1 97.94 238 TYR B N 1
ATOM 3878 C CA . TYR B 1 238 ? 14.875 -17.812 8.078 1 97.94 238 TYR B CA 1
ATOM 3879 C C . TYR B 1 238 ? 14.367 -18.984 8.922 1 97.94 238 TYR B C 1
ATOM 3881 O O . TYR B 1 238 ? 14.32 -20.125 8.445 1 97.94 238 TYR B O 1
ATOM 3889 N N . LEU B 1 239 ? 14.023 -18.719 10.125 1 98.19 239 LEU B N 1
ATOM 3890 C CA . LEU B 1 239 ? 13.508 -19.75 11.016 1 98.19 239 LEU B CA 1
ATOM 3891 C C . LEU B 1 239 ? 12.219 -20.344 10.461 1 98.19 239 LEU B C 1
ATOM 3893 O O . LEU B 1 239 ? 12 -21.562 10.539 1 98.19 239 LEU B O 1
ATOM 3897 N N . ALA B 1 240 ? 11.375 -19.484 9.938 1 97.69 240 ALA B N 1
ATOM 3898 C CA . ALA B 1 240 ? 10.141 -19.953 9.32 1 97.69 240 ALA B CA 1
ATOM 3899 C C . ALA B 1 240 ? 10.445 -20.875 8.133 1 97.69 240 ALA B C 1
ATOM 3901 O O . ALA B 1 240 ? 9.773 -21.891 7.93 1 97.69 240 ALA B O 1
ATOM 3902 N N . LEU B 1 241 ? 11.406 -20.484 7.387 1 96.81 241 LEU B N 1
ATOM 3903 C CA . LEU B 1 241 ? 11.82 -21.312 6.25 1 96.81 241 LEU B CA 1
ATOM 3904 C C . LEU B 1 241 ? 12.312 -22.672 6.719 1 96.81 241 LEU B C 1
ATOM 3906 O O . LEU B 1 241 ? 11.977 -23.703 6.117 1 96.81 241 LEU B O 1
ATOM 3910 N N . LEU B 1 242 ? 13.109 -22.719 7.793 1 96.38 242 LEU B N 1
ATOM 3911 C CA . LEU B 1 242 ? 13.633 -23.969 8.328 1 96.38 242 LEU B CA 1
ATOM 3912 C C . LEU B 1 242 ? 12.492 -24.875 8.781 1 96.38 242 LEU B C 1
ATOM 3914 O O . LEU B 1 242 ? 12.531 -26.094 8.539 1 96.38 242 LEU B O 1
ATOM 3918 N N . VAL B 1 243 ? 11.57 -24.312 9.414 1 96.38 243 VAL B N 1
ATOM 3919 C CA . VAL B 1 243 ? 10.43 -25.094 9.883 1 96.38 243 VAL B CA 1
ATOM 3920 C C . VAL B 1 243 ? 9.664 -25.672 8.695 1 96.38 243 VAL B C 1
ATOM 3922 O O . VAL B 1 243 ? 9.25 -26.828 8.711 1 96.38 243 VAL B O 1
ATOM 3925 N N . ARG B 1 244 ? 9.5 -24.875 7.691 1 94.69 244 ARG B N 1
ATOM 3926 C CA . ARG B 1 244 ? 8.766 -25.312 6.508 1 94.69 244 ARG B CA 1
ATOM 3927 C C . ARG B 1 244 ? 9.5 -26.438 5.801 1 94.69 244 ARG B C 1
ATOM 3929 O O . ARG B 1 244 ? 8.867 -27.375 5.305 1 94.69 244 ARG B O 1
ATOM 3936 N N . THR B 1 245 ? 10.75 -26.312 5.699 1 93.62 245 THR B N 1
ATOM 3937 C CA . THR B 1 245 ? 11.531 -27.359 5.043 1 93.62 245 THR B CA 1
ATOM 3938 C C . THR B 1 245 ? 11.508 -28.641 5.859 1 93.62 245 THR B C 1
ATOM 3940 O O . THR B 1 245 ? 11.469 -29.734 5.301 1 93.62 245 THR B O 1
ATOM 3943 N N . TYR B 1 246 ? 11.57 -28.453 7.113 1 92.44 246 TYR B N 1
ATOM 3944 C CA . TYR B 1 246 ? 11.523 -29.625 7.988 1 92.44 246 TYR B CA 1
ATOM 3945 C C . TYR B 1 246 ? 10.188 -30.328 7.859 1 92.44 246 TYR B C 1
ATOM 3947 O O . TYR B 1 246 ? 10.133 -31.562 7.84 1 92.44 246 TYR B O 1
ATOM 3955 N N . ARG B 1 247 ? 9.141 -29.609 7.715 1 91.19 247 ARG B N 1
ATOM 3956 C CA . ARG B 1 247 ? 7.805 -30.188 7.625 1 91.19 247 ARG B CA 1
ATOM 3957 C C . ARG B 1 247 ? 7.566 -30.797 6.246 1 91.19 247 ARG B C 1
ATOM 3959 O O . ARG B 1 247 ? 6.727 -31.688 6.094 1 91.19 247 ARG B O 1
ATOM 3966 N N . ASN B 1 248 ? 8.234 -30.281 5.352 1 88 248 ASN B N 1
ATOM 3967 C CA . ASN B 1 248 ? 8.094 -30.766 3.986 1 88 248 ASN B CA 1
ATOM 3968 C C . ASN B 1 248 ? 8.82 -32.094 3.793 1 88 248 ASN B C 1
ATOM 3970 O O . ASN B 1 248 ? 8.586 -32.812 2.812 1 88 248 ASN B O 1
ATOM 3974 N N . ARG B 1 249 ? 9.734 -32.562 4.629 1 77.44 249 ARG B N 1
ATOM 3975 C CA . ARG B 1 249 ? 10.438 -33.812 4.562 1 77.44 249 ARG B CA 1
ATOM 3976 C C . ARG B 1 249 ? 9.617 -34.938 5.199 1 77.44 249 ARG B C 1
ATOM 3978 O O . ARG B 1 249 ? 8.93 -34.719 6.199 1 77.44 249 ARG B O 1
#

Sequence (498 aa):
LIKVQLFQTMICALITGMVYFQTAISADTIISINGILFNLVRNLNFMFQFQAVPVLTMELTIMLRENANGIYTSTAYFIGKNLAELPQYIILPTIYNIIVYWMSGLYPDILMFLFATLTCVLLTNVAISISYAVATLFGRTDVAMTFLPIFVIPMLAFGGFFITFEAIPSYFTWLSALSYFKLPKSYSYIFILPKVWLGSIKTAIMIPPFQIDFDGISKWTDVAILSGMIAIIRLVAYLALLVRTYRNRLIKVQLFQTMICALITGMVYFQTAISADTIISINGILFNLVRNLNFMFQFQAVPVLTMELTIMLRENANGIYTSTAYFIGKNLAELPQYIILPTIYNIIVYWMSGLYPDILMFLFATLTCVLLTNVAISISYAVATLFGRTDVAMTFLPIFVIPMLAFGGFFITFEAIPSYFTWLSALSYFKLPKSYSYIFILPKVWLGSIKTAIMIPPFQIDFDGISKWTDVAILSGMIAIIRLVAYLALLVRTYRNR